Protein AF-A0A1I7ZXG6-F1 (afdb_monomer_lite)

Organism: NCBI:txid37863

Secondary structure (DSSP, 8-state):
--------------------PPP-PPPGGGS-PPPPP------------------SSS-HHHHHHHHHHTS-TT---PPPPSS-SEEEEE-S-HHHHHIIIIIS--GGG-SSTTHHHHHHHHHHHHHHSTTS-TTS-HHHHHHHHHHHHHHHHHHHHHHHHHTTT-HHHHHHHHHHHHHHHHHHHH-HHHHHHHTTTTHHHHHHHHHHHHHHHHHHHHHHHHHHHHHHHT-SSS-HHHHHHHHHHHHHHHHHHHHHHT--HHHHHHHHHHHHHHHHHHHHHHHHHSHHHHHT-SHHHHHHHHHHHHHHHHHHHHHT-HHHHHHHHHHHHHHHHHHHS--SGGGHHHHHHT-SSS-HHHHHHHHHT----TTSPP--HHHHHHHHHHHHTTHHHHHHHTT----SSPPSS--------SS--GGGT--S--THHHHHHHHHHHTT-TTEEEEES-HHHHHHHH-HHHHHHTTTSS---EE---

Radius of gyration: 27.48 Å; chains: 1; bounding box: 68×59×81 Å

Structure (mmCIF, N/CA/C/O backbone):
data_AF-A0A1I7ZXG6-F1
#
_entry.id   AF-A0A1I7ZXG6-F1
#
loop_
_atom_site.group_PDB
_atom_site.id
_atom_site.type_symbol
_atom_site.label_atom_id
_atom_site.label_alt_id
_atom_site.label_comp_id
_atom_site.label_asym_id
_atom_site.label_entity_id
_atom_site.label_seq_id
_atom_site.pdbx_PDB_ins_code
_atom_site.Cartn_x
_atom_site.Cartn_y
_atom_site.Cartn_z
_atom_site.occupancy
_atom_site.B_iso_or_equiv
_atom_site.auth_seq_id
_atom_site.auth_comp_id
_atom_site.auth_asym_id
_atom_site.auth_atom_id
_atom_site.pdbx_PDB_model_num
ATOM 1 N N . MET A 1 1 ? -41.740 -25.210 -25.753 1.00 30.47 1 MET A N 1
ATOM 2 C CA . MET A 1 1 ? -41.500 -26.377 -24.868 1.00 30.47 1 MET A CA 1
ATOM 3 C C . MET A 1 1 ? -40.007 -26.655 -24.948 1.00 30.47 1 MET A C 1
ATOM 5 O O . MET A 1 1 ? -39.554 -26.836 -26.060 1.00 30.47 1 MET A O 1
ATOM 9 N N . LEU A 1 2 ? -39.159 -26.568 -23.926 1.00 24.64 2 LEU A N 1
ATOM 10 C CA . LEU A 1 2 ? -39.277 -26.747 -22.477 1.00 24.64 2 LEU A CA 1
ATOM 11 C C . LEU A 1 2 ? -38.306 -25.787 -21.748 1.00 24.64 2 LEU A C 1
ATOM 13 O O . LEU A 1 2 ? -37.283 -25.400 -22.303 1.00 24.64 2 LEU A O 1
ATOM 17 N N . ARG A 1 3 ? -38.658 -25.417 -20.510 1.00 23.41 3 ARG A N 1
ATOM 18 C CA . ARG A 1 3 ? -37.831 -24.706 -19.514 1.00 23.41 3 ARG A CA 1
ATOM 19 C C . ARG A 1 3 ? -36.899 -25.680 -18.785 1.00 23.41 3 ARG A C 1
ATOM 21 O O . ARG A 1 3 ? -37.324 -26.806 -18.591 1.00 23.41 3 ARG A O 1
ATOM 28 N N . PHE A 1 4 ? -35.755 -25.186 -18.302 1.00 26.55 4 PHE A N 1
ATOM 29 C CA . PHE A 1 4 ? -35.090 -25.349 -16.981 1.00 26.55 4 PHE A CA 1
ATOM 30 C C . PHE A 1 4 ? -33.780 -24.528 -17.097 1.00 26.55 4 PHE A C 1
ATOM 32 O O . PHE A 1 4 ? -33.192 -24.517 -18.168 1.00 26.55 4 PHE A O 1
ATOM 39 N N . GLY A 1 5 ? -33.268 -23.728 -16.163 1.00 24.25 5 GLY A N 1
ATOM 40 C CA . GLY A 1 5 ? -33.344 -23.670 -14.703 1.00 24.25 5 GLY A CA 1
ATOM 41 C C . GLY A 1 5 ? -31.900 -23.395 -14.245 1.00 24.25 5 GLY A C 1
ATOM 42 O O . GLY A 1 5 ? -31.033 -24.221 -14.500 1.00 24.25 5 GLY A O 1
ATOM 43 N N . GLY A 1 6 ? -31.617 -22.202 -13.710 1.00 23.61 6 GLY A N 1
ATOM 44 C CA . GLY A 1 6 ? -30.248 -21.703 -13.510 1.00 23.61 6 GLY A CA 1
ATOM 45 C C . GLY A 1 6 ? -29.491 -22.276 -12.308 1.00 23.61 6 GLY A C 1
ATOM 46 O O . GLY A 1 6 ? -30.084 -22.934 -11.458 1.00 23.61 6 GLY A O 1
ATOM 47 N N . ARG A 1 7 ? -28.191 -21.948 -12.230 1.00 26.00 7 ARG A N 1
ATOM 48 C CA . ARG A 1 7 ? -27.401 -21.749 -10.998 1.00 26.00 7 ARG A CA 1
ATOM 49 C C . ARG A 1 7 ? -26.039 -21.107 -11.323 1.00 26.00 7 ARG A C 1
ATOM 51 O O . ARG A 1 7 ? -25.341 -21.555 -12.225 1.00 26.00 7 ARG A O 1
ATOM 58 N N . ASN A 1 8 ? -25.721 -20.044 -10.581 1.00 26.25 8 ASN A N 1
ATOM 59 C CA . ASN A 1 8 ? -24.425 -19.359 -10.493 1.00 26.25 8 ASN A CA 1
ATOM 60 C C . ASN A 1 8 ? -23.376 -20.270 -9.825 1.00 26.25 8 ASN A C 1
ATOM 62 O O . ASN A 1 8 ? -23.714 -20.858 -8.797 1.00 26.25 8 ASN A O 1
ATOM 66 N N . PRO A 1 9 ? -22.120 -20.332 -10.302 1.00 25.81 9 PRO A N 1
ATOM 67 C CA . PRO A 1 9 ? -21.032 -20.992 -9.593 1.00 25.81 9 PRO A CA 1
ATOM 68 C C . PRO A 1 9 ? -20.146 -19.956 -8.880 1.00 25.81 9 PRO A C 1
ATOM 70 O O . PRO A 1 9 ? -19.166 -19.474 -9.434 1.00 25.81 9 PRO A O 1
ATOM 73 N N . LEU A 1 10 ? -20.491 -19.612 -7.640 1.00 26.19 10 LEU A N 1
ATOM 74 C CA . LEU A 1 10 ? -19.564 -19.034 -6.664 1.00 26.19 10 LEU A CA 1
ATOM 75 C C . LEU A 1 10 ? -19.906 -19.656 -5.308 1.00 26.19 10 LEU A C 1
ATOM 77 O O . LEU A 1 10 ? -21.074 -19.637 -4.927 1.00 26.19 10 LEU A O 1
ATOM 81 N N . LEU A 1 11 ? -18.876 -20.148 -4.611 1.00 29.94 11 LEU A N 1
ATOM 82 C CA . LEU A 1 11 ? -18.880 -20.839 -3.310 1.00 29.94 11 LEU A CA 1
ATOM 83 C C . LEU A 1 11 ? -19.110 -22.354 -3.372 1.00 29.94 11 LEU A C 1
ATOM 85 O O . LEU A 1 11 ? -20.219 -22.829 -3.180 1.00 29.94 11 LEU A O 1
ATOM 89 N N . GLU A 1 12 ? -18.018 -23.097 -3.548 1.00 23.80 12 GLU A N 1
ATOM 90 C CA . GLU A 1 12 ? -17.769 -24.370 -2.857 1.00 23.80 12 GLU A CA 1
ATOM 91 C C . GLU A 1 12 ? -16.296 -24.753 -3.090 1.00 23.80 12 GLU A C 1
ATOM 93 O O . GLU A 1 12 ? -15.930 -25.266 -4.142 1.00 23.80 12 GLU A O 1
ATOM 98 N N . THR A 1 13 ? -15.419 -24.464 -2.126 1.00 26.66 13 THR A N 1
ATOM 99 C CA . THR A 1 13 ? -14.150 -25.196 -1.997 1.00 26.66 13 THR A CA 1
ATOM 100 C C . THR A 1 13 ? -14.202 -25.957 -0.689 1.00 26.66 13 THR A C 1
ATOM 102 O O . THR A 1 13 ? -14.016 -25.405 0.396 1.00 26.66 13 THR A O 1
ATOM 105 N N . THR A 1 14 ? -14.551 -27.227 -0.836 1.00 26.42 14 THR A N 1
ATOM 106 C CA . THR A 1 14 ? -14.449 -28.301 0.141 1.00 26.42 14 THR A CA 1
ATOM 107 C C . THR A 1 14 ? -13.031 -28.382 0.703 1.00 26.42 14 THR A C 1
ATOM 109 O O . THR A 1 14 ? -12.046 -28.330 -0.031 1.00 26.42 14 THR A O 1
ATOM 112 N N . PHE A 1 15 ? -12.947 -28.498 2.027 1.00 25.41 15 PHE A N 1
ATOM 113 C CA . PHE A 1 15 ? -11.745 -28.889 2.751 1.00 25.41 15 PHE A CA 1
ATOM 114 C C . PHE A 1 15 ? -11.415 -30.348 2.415 1.00 25.41 15 PHE A C 1
ATOM 116 O O . PHE A 1 15 ? -12.141 -31.236 2.855 1.00 25.41 15 PHE A O 1
ATOM 123 N N . ASP A 1 16 ? -10.309 -30.587 1.714 1.00 25.58 16 ASP A N 1
ATOM 124 C CA . ASP A 1 16 ? -9.646 -31.890 1.721 1.00 25.58 16 ASP A CA 1
ATOM 125 C C . ASP A 1 16 ? -8.469 -31.833 2.699 1.00 25.58 16 ASP A C 1
ATOM 127 O O . ASP A 1 16 ? -7.522 -31.055 2.560 1.00 25.58 16 ASP A O 1
ATOM 131 N N . ALA A 1 17 ? -8.591 -32.638 3.751 1.00 30.31 17 ALA A N 1
ATOM 132 C CA . ALA A 1 17 ? -7.587 -32.849 4.770 1.00 30.31 17 ALA A CA 1
ATOM 133 C C . ALA A 1 17 ? -6.625 -33.946 4.302 1.00 30.31 17 ALA A C 1
ATOM 135 O O . ALA A 1 17 ? -6.948 -35.120 4.424 1.00 30.31 17 ALA A O 1
ATOM 136 N N . ASP A 1 18 ? -5.442 -33.560 3.822 1.00 24.17 18 ASP A N 1
ATOM 137 C CA . ASP A 1 18 ? -4.286 -34.457 3.735 1.00 24.17 18 ASP A CA 1
ATOM 138 C C . ASP A 1 18 ? -2.968 -33.684 3.955 1.00 24.17 18 ASP A C 1
ATOM 140 O O . ASP A 1 18 ? -2.365 -33.085 3.070 1.00 24.17 18 ASP A O 1
ATOM 144 N N . GLY A 1 19 ? -2.530 -33.656 5.215 1.00 31.66 19 GLY A N 1
ATOM 145 C CA . GLY A 1 19 ? -1.351 -34.426 5.619 1.00 31.66 19 GLY A CA 1
ATOM 146 C C . GLY A 1 19 ? 0.065 -34.049 5.163 1.00 31.66 19 GLY A C 1
ATOM 147 O O . GLY A 1 19 ? 0.985 -34.733 5.605 1.00 31.66 19 GLY A O 1
ATOM 148 N N . THR A 1 20 ? 0.313 -33.002 4.372 1.00 24.36 20 THR A N 1
ATOM 149 C CA . THR A 1 20 ? 1.702 -32.592 4.051 1.00 24.36 20 THR A CA 1
ATOM 150 C C . THR A 1 20 ? 1.942 -31.099 4.239 1.00 24.36 20 THR A C 1
ATOM 152 O O . THR A 1 20 ? 1.436 -30.270 3.488 1.00 24.36 20 THR A O 1
ATOM 155 N N . ALA A 1 21 ? 2.737 -30.760 5.258 1.00 24.86 21 ALA A N 1
ATOM 156 C CA . ALA A 1 21 ? 3.155 -29.394 5.553 1.00 24.86 21 ALA A CA 1
ATOM 157 C C . ALA A 1 21 ? 3.990 -28.806 4.393 1.00 24.86 21 ALA A C 1
ATOM 159 O O . ALA A 1 21 ? 4.942 -29.460 3.953 1.00 24.86 21 ALA A O 1
ATOM 160 N N . PRO A 1 22 ? 3.698 -27.581 3.915 1.00 25.81 22 PRO A N 1
ATOM 161 C CA . PRO A 1 22 ? 4.564 -26.896 2.964 1.00 25.81 22 PRO A CA 1
ATOM 162 C C . PRO A 1 22 ? 5.887 -26.486 3.644 1.00 25.81 22 PRO A C 1
ATOM 164 O O . PRO A 1 22 ? 5.933 -26.321 4.870 1.00 25.81 22 PRO A O 1
ATOM 167 N N . PRO A 1 23 ? 6.986 -26.323 2.884 1.00 24.81 23 PRO A N 1
ATOM 168 C CA . PRO A 1 23 ? 8.257 -25.873 3.443 1.00 24.81 23 PRO A CA 1
ATOM 169 C C . PRO A 1 23 ? 8.090 -24.483 4.076 1.00 24.81 23 PRO A C 1
ATOM 171 O O . PRO A 1 23 ? 7.423 -23.615 3.517 1.00 24.81 23 PRO A O 1
ATOM 174 N N . ARG A 1 24 ? 8.687 -24.281 5.259 1.00 26.20 24 ARG A N 1
ATOM 175 C CA . ARG A 1 24 ? 8.636 -23.021 6.021 1.00 26.20 24 ARG A CA 1
ATOM 176 C C . ARG A 1 24 ? 9.088 -21.842 5.147 1.00 26.20 24 ARG A C 1
ATOM 178 O O . ARG A 1 24 ? 10.278 -21.711 4.871 1.00 26.20 24 ARG A O 1
ATOM 185 N N . SER A 1 25 ? 8.151 -20.980 4.754 1.00 32.31 25 SER A N 1
ATOM 186 C CA . SER A 1 25 ? 8.452 -19.649 4.223 1.00 32.31 25 SER A CA 1
ATOM 187 C C . SER A 1 25 ? 9.116 -18.822 5.324 1.00 32.31 25 SER A C 1
ATOM 189 O O . SER A 1 25 ? 8.639 -18.833 6.462 1.00 32.31 25 SER A O 1
ATOM 191 N N . ARG A 1 26 ? 10.206 -18.113 5.009 1.00 33.78 26 ARG A N 1
ATOM 192 C CA . ARG A 1 26 ? 10.812 -17.137 5.928 1.00 33.78 26 ARG A CA 1
ATOM 193 C C . ARG A 1 26 ? 9.730 -16.150 6.363 1.00 33.78 26 ARG A C 1
ATOM 195 O O . ARG A 1 26 ? 9.088 -15.539 5.512 1.00 33.78 26 ARG A O 1
ATOM 202 N N . SER A 1 27 ? 9.489 -16.040 7.665 1.00 39.22 27 SER A N 1
ATOM 203 C CA . SER A 1 27 ? 8.520 -15.078 8.179 1.00 39.22 27 SER A CA 1
ATOM 204 C C . SER A 1 27 ? 9.097 -13.670 8.038 1.00 39.22 27 SER A C 1
ATOM 206 O O . SER A 1 27 ? 10.294 -13.476 8.246 1.00 39.22 27 SER A O 1
ATOM 208 N N . LEU A 1 28 ? 8.263 -12.660 7.763 1.00 42.75 28 LEU A N 1
ATOM 209 C CA . LEU A 1 28 ? 8.671 -11.246 7.859 1.00 42.75 28 LEU A CA 1
ATOM 210 C C . LEU A 1 28 ? 9.261 -10.911 9.247 1.00 42.75 28 LEU A C 1
ATOM 212 O O . LEU A 1 28 ? 10.021 -9.957 9.381 1.00 42.75 28 LEU A O 1
ATOM 216 N N . THR A 1 29 ? 8.952 -11.717 10.270 1.00 42.19 29 THR A N 1
ATOM 217 C CA . THR A 1 29 ? 9.512 -11.608 11.625 1.00 42.19 29 THR A CA 1
ATOM 218 C C . THR A 1 29 ? 10.942 -12.150 11.771 1.00 42.19 29 THR A C 1
ATOM 220 O O . THR A 1 29 ? 11.606 -11.813 12.750 1.00 42.19 29 THR A O 1
ATOM 223 N N . ASP A 1 30 ? 11.448 -12.947 10.820 1.00 38.00 30 ASP A N 1
ATOM 224 C CA . ASP A 1 30 ? 12.811 -13.512 10.849 1.00 38.00 30 ASP A CA 1
ATOM 225 C C . ASP A 1 30 ? 13.877 -12.537 10.314 1.00 38.00 30 ASP A C 1
ATOM 227 O O . ASP A 1 30 ? 15.081 -12.744 10.507 1.00 38.00 30 ASP A O 1
ATOM 231 N N . LEU A 1 31 ? 13.456 -11.445 9.669 1.00 37.81 31 LEU A N 1
ATOM 232 C CA . LEU A 1 31 ? 14.341 -10.373 9.226 1.00 37.81 31 LEU A CA 1
ATOM 233 C C . LEU A 1 31 ? 14.701 -9.499 10.435 1.00 37.81 31 LEU A C 1
ATOM 235 O O . LEU A 1 31 ? 14.002 -8.553 10.781 1.00 37.81 31 LEU A O 1
ATOM 239 N N . ARG A 1 32 ? 15.802 -9.830 11.123 1.00 30.41 32 ARG A N 1
ATOM 240 C CA . ARG A 1 32 ? 16.336 -8.998 12.214 1.00 30.41 32 ARG A CA 1
ATOM 241 C C . ARG A 1 32 ? 16.698 -7.613 11.674 1.00 30.41 32 ARG A C 1
ATOM 243 O O . ARG A 1 32 ? 17.695 -7.447 10.975 1.00 30.41 32 ARG A O 1
ATOM 250 N N . PHE A 1 33 ? 15.890 -6.619 12.019 1.00 36.66 33 PHE A N 1
ATOM 251 C CA . PHE A 1 33 ? 16.111 -5.229 11.644 1.00 36.66 33 PHE A CA 1
ATOM 252 C C . PHE A 1 33 ? 17.221 -4.614 12.510 1.00 36.66 33 PHE A C 1
ATOM 254 O O . PHE A 1 33 ? 17.091 -4.536 13.729 1.00 36.66 33 PHE A O 1
ATOM 261 N N . ALA A 1 34 ? 18.312 -4.166 11.883 1.00 27.23 34 ALA A N 1
ATOM 262 C CA . ALA A 1 34 ? 19.274 -3.272 12.527 1.00 27.23 34 ALA A CA 1
ATOM 263 C C . ALA A 1 34 ? 18.648 -1.878 12.737 1.00 27.23 34 ALA A C 1
ATOM 265 O O . ALA A 1 34 ? 17.820 -1.439 11.927 1.00 27.23 34 ALA A O 1
ATOM 266 N N . GLU A 1 35 ? 19.036 -1.220 13.835 1.00 24.42 35 GLU A N 1
ATOM 267 C CA . GLU A 1 35 ? 18.432 0.018 14.342 1.00 24.42 35 GLU A CA 1
ATOM 268 C C . GLU A 1 35 ? 18.377 1.170 13.316 1.00 24.42 35 GLU A C 1
ATOM 270 O O . GLU A 1 35 ? 19.274 1.308 12.479 1.00 24.42 35 GLU A O 1
ATOM 275 N N . PRO A 1 36 ? 17.331 2.017 13.367 1.00 28.69 36 PRO A N 1
ATOM 276 C CA . PRO A 1 36 ? 17.129 3.089 12.401 1.00 28.69 36 PRO A CA 1
ATOM 277 C C . PRO A 1 36 ? 18.054 4.292 12.639 1.00 28.69 36 PRO A C 1
ATOM 279 O O . PRO A 1 36 ? 18.091 4.877 13.721 1.00 28.69 36 PRO A O 1
ATOM 282 N N . GLY A 1 37 ? 18.719 4.740 11.572 1.00 24.83 37 GLY A N 1
ATOM 283 C CA . GLY A 1 37 ? 19.189 6.119 11.462 1.00 24.83 37 GLY A CA 1
ATOM 284 C C . GLY A 1 37 ? 17.993 7.073 11.359 1.00 24.83 37 GLY A C 1
ATOM 285 O O . GLY A 1 37 ? 17.058 6.831 10.600 1.00 24.83 37 GLY A O 1
ATOM 286 N N . SER A 1 38 ? 18.017 8.141 12.155 1.00 22.73 38 SER A N 1
ATOM 287 C CA . SER A 1 38 ? 16.965 9.157 12.287 1.00 22.73 38 SER A CA 1
ATOM 288 C C . SER A 1 38 ? 16.515 9.757 10.942 1.00 22.73 38 SER A C 1
ATOM 290 O O . SER A 1 38 ? 17.162 10.669 10.428 1.00 22.73 38 SER A O 1
ATOM 292 N N . PHE A 1 39 ? 15.353 9.340 10.432 1.00 25.48 39 PHE A N 1
ATOM 293 C CA . PHE A 1 39 ? 14.593 10.086 9.425 1.00 25.48 39 PHE A CA 1
ATOM 294 C C . PHE A 1 39 ? 13.442 10.830 10.106 1.00 25.48 39 PHE A C 1
ATOM 296 O O . PHE A 1 39 ? 12.489 10.230 10.597 1.00 25.48 39 PHE A O 1
ATOM 303 N N . ARG A 1 40 ? 13.552 12.161 10.160 1.00 22.94 40 ARG A N 1
ATOM 304 C CA . ARG A 1 40 ? 12.557 13.066 10.743 1.00 22.94 40 ARG A CA 1
ATOM 305 C C . ARG A 1 40 ? 11.855 13.805 9.599 1.00 22.94 40 ARG A C 1
ATOM 307 O O . ARG A 1 40 ? 12.268 14.894 9.221 1.00 22.94 40 ARG A O 1
ATOM 314 N N . GLY A 1 41 ? 10.838 13.179 9.011 1.00 24.17 41 GLY A N 1
ATOM 315 C CA . GLY A 1 41 ? 9.931 13.817 8.053 1.00 24.17 41 GLY A CA 1
ATOM 316 C C . GLY A 1 41 ? 8.685 14.309 8.782 1.00 24.17 41 GLY A C 1
ATOM 317 O O . GLY A 1 41 ? 7.927 13.502 9.305 1.00 24.17 41 GLY A O 1
ATOM 318 N N . SER A 1 42 ? 8.503 15.624 8.875 1.00 22.36 42 SER A N 1
ATOM 319 C CA . SER A 1 42 ? 7.318 16.251 9.469 1.00 22.36 42 SER A CA 1
ATOM 320 C C . SER A 1 42 ? 6.234 16.386 8.402 1.00 22.36 42 SER A C 1
ATOM 322 O O . SER A 1 42 ? 6.454 17.096 7.424 1.00 22.36 42 SER A O 1
ATOM 324 N N . MET A 1 43 ? 5.065 15.772 8.591 1.00 27.08 43 MET A N 1
ATOM 325 C CA . MET A 1 43 ? 3.866 16.126 7.825 1.00 27.08 43 MET A CA 1
ATOM 326 C C . MET A 1 43 ? 3.088 17.193 8.596 1.00 27.08 43 MET A C 1
ATOM 328 O O . MET A 1 43 ? 2.454 16.916 9.608 1.00 27.08 43 MET A O 1
ATOM 332 N N . THR A 1 44 ? 3.165 18.439 8.137 1.00 25.39 44 THR A N 1
ATOM 333 C CA . THR A 1 44 ? 2.233 19.496 8.542 1.00 25.39 44 THR A CA 1
ATOM 334 C C . THR A 1 44 ? 1.045 19.499 7.590 1.00 25.39 44 THR A C 1
ATOM 336 O O . THR A 1 44 ? 1.227 19.664 6.385 1.00 25.39 44 THR A O 1
ATOM 339 N N . SER A 1 45 ? -0.161 19.352 8.138 1.00 25.31 45 SER A N 1
ATOM 340 C CA . SER A 1 45 ? -1.422 19.501 7.409 1.00 25.31 45 SER A CA 1
ATOM 341 C C . SER A 1 45 ? -1.547 20.932 6.867 1.00 25.31 45 SER A C 1
ATOM 343 O O . SER A 1 45 ? -1.475 21.890 7.643 1.00 25.31 45 SER A O 1
ATOM 345 N N . LEU A 1 46 ? -1.774 21.085 5.564 1.00 24.66 46 LEU A N 1
ATOM 346 C CA . LEU A 1 46 ? -2.221 22.339 4.961 1.00 24.66 46 LEU A CA 1
ATOM 347 C C . LEU A 1 46 ? -3.586 22.105 4.316 1.00 24.66 46 LEU A C 1
ATOM 349 O O . LEU A 1 46 ? -3.698 21.528 3.238 1.00 24.66 46 LEU A O 1
ATOM 353 N N . ALA A 1 47 ? -4.625 22.561 5.013 1.00 25.62 47 ALA A N 1
ATOM 354 C CA . ALA A 1 47 ? -5.949 22.769 4.452 1.00 25.62 47 ALA A CA 1
ATOM 355 C C . ALA A 1 47 ? -5.924 24.019 3.554 1.00 25.62 47 ALA A C 1
ATOM 357 O O . ALA A 1 47 ? -5.507 25.092 3.991 1.00 25.62 47 ALA A O 1
ATOM 358 N N . GLY A 1 48 ? -6.381 23.882 2.309 1.00 23.41 48 GLY A N 1
ATOM 359 C CA . GLY A 1 48 ? -6.499 24.976 1.347 1.00 23.41 48 GLY A CA 1
ATOM 360 C C . GLY A 1 48 ? -7.288 24.543 0.112 1.00 23.41 48 GLY A C 1
ATOM 361 O O . GLY A 1 48 ? -6.838 23.698 -0.651 1.00 23.41 48 GLY A O 1
ATOM 362 N N . ASP A 1 49 ? -8.480 25.114 -0.014 1.00 27.50 49 ASP A N 1
ATOM 363 C CA . ASP A 1 49 ? -9.530 24.904 -1.015 1.00 27.50 49 ASP A CA 1
ATOM 364 C C . ASP A 1 49 ? -9.111 25.236 -2.468 1.00 27.50 49 ASP A C 1
ATOM 366 O O . ASP A 1 49 ? -8.249 26.086 -2.700 1.00 27.50 49 ASP A O 1
ATOM 370 N N . GLY A 1 50 ? -9.767 24.604 -3.451 1.00 23.84 50 GLY A N 1
ATOM 371 C CA . GLY A 1 50 ? -9.614 24.915 -4.878 1.00 23.84 50 GLY A CA 1
ATOM 372 C C . GLY A 1 50 ? -9.869 23.733 -5.819 1.00 23.84 50 GLY A C 1
ATOM 373 O O . GLY A 1 50 ? -8.939 23.053 -6.244 1.00 23.84 50 GLY A O 1
ATOM 374 N N . GLY A 1 51 ? -11.132 23.502 -6.188 1.00 34.69 51 GLY A N 1
ATOM 375 C CA . GLY A 1 51 ? -11.529 22.447 -7.126 1.00 34.69 51 GLY A CA 1
ATOM 376 C C . GLY A 1 51 ? -10.891 22.572 -8.516 1.00 34.69 51 GLY A C 1
ATOM 377 O O . GLY A 1 51 ? -11.035 23.599 -9.178 1.00 34.69 51 GLY A O 1
ATOM 378 N N . ARG A 1 52 ? -10.242 21.496 -8.984 1.00 28.86 52 ARG A N 1
ATOM 379 C CA . ARG A 1 52 ? -9.850 21.268 -10.386 1.00 28.86 52 ARG A CA 1
ATOM 380 C C . ARG A 1 52 ? -9.848 19.770 -10.700 1.00 28.86 52 ARG A C 1
ATOM 382 O O . ARG A 1 52 ? -9.383 18.964 -9.901 1.00 28.86 52 ARG A O 1
ATOM 389 N N . ALA A 1 53 ? -10.407 19.423 -11.856 1.00 31.17 53 ALA A N 1
ATOM 390 C CA . ALA A 1 53 ? -10.492 18.060 -12.366 1.00 31.17 53 ALA A CA 1
ATOM 391 C C . ALA A 1 53 ? -9.087 17.481 -12.617 1.00 31.17 53 ALA A C 1
ATOM 393 O O . ALA A 1 53 ? -8.265 18.130 -13.262 1.00 31.17 53 ALA A O 1
ATOM 394 N N . ARG A 1 54 ? -8.833 16.281 -12.082 1.00 36.22 54 ARG A N 1
ATOM 395 C CA . ARG A 1 54 ? -7.556 15.553 -12.146 1.00 36.22 54 ARG A CA 1
ATOM 396 C C . ARG A 1 54 ? -7.525 14.615 -13.364 1.00 36.22 54 ARG A C 1
ATOM 398 O O . ARG A 1 54 ? -8.463 13.842 -13.556 1.00 36.22 54 ARG A O 1
ATOM 405 N N . GLY A 1 55 ? -6.464 14.692 -14.172 1.00 35.09 55 GLY A N 1
ATOM 406 C CA . GLY A 1 55 ? -6.127 13.730 -15.235 1.00 35.09 55 GLY A CA 1
ATOM 407 C C . GLY A 1 55 ? -5.347 12.515 -14.698 1.00 35.09 55 GLY A C 1
ATOM 408 O O . GLY A 1 55 ? -5.045 12.478 -13.506 1.00 35.09 55 GLY A O 1
ATOM 409 N N . PRO A 1 56 ? -5.048 11.488 -15.523 1.00 35.97 56 PRO A N 1
ATOM 410 C CA . PRO A 1 56 ? -4.779 10.127 -15.063 1.00 35.97 56 PRO A CA 1
ATOM 411 C C . PRO A 1 56 ? -3.310 9.914 -14.645 1.00 35.97 56 PRO A C 1
ATOM 413 O O . PRO A 1 56 ? -2.570 9.118 -15.231 1.00 35.97 56 PRO A O 1
ATOM 416 N N . SER A 1 57 ? -2.886 10.593 -13.580 1.00 45.00 57 SER A N 1
ATOM 417 C CA . SER A 1 57 ? -2.132 9.924 -12.514 1.00 45.00 57 SER A CA 1
ATOM 418 C C . SER A 1 57 ? -3.096 8.981 -11.780 1.00 45.00 57 SER A C 1
ATOM 420 O O . SER A 1 57 ? -4.286 8.955 -12.093 1.00 45.00 57 SER A O 1
ATOM 422 N N . PHE A 1 58 ? -2.644 8.153 -10.845 1.00 52.28 58 PHE A N 1
ATOM 423 C CA . PHE A 1 58 ? -3.578 7.452 -9.966 1.00 52.28 58 PHE A CA 1
ATOM 424 C C . PHE A 1 58 ? -4.361 8.504 -9.168 1.00 52.28 58 PHE A C 1
ATOM 426 O O . PHE A 1 58 ? -3.928 8.983 -8.121 1.00 52.28 58 PHE A O 1
ATOM 433 N N . THR A 1 59 ? -5.478 8.963 -9.725 1.00 56.59 59 THR A N 1
ATOM 434 C CA . THR A 1 59 ? -6.290 9.988 -9.099 1.00 56.59 59 THR A CA 1
ATOM 435 C C . THR A 1 59 ? -6.913 9.357 -7.867 1.00 56.59 59 THR A C 1
ATOM 437 O O . THR A 1 59 ? -7.250 8.168 -7.857 1.00 56.59 59 THR A O 1
ATOM 440 N N . ALA A 1 60 ? -7.133 10.158 -6.826 1.00 54.84 60 ALA A N 1
ATOM 441 C CA . ALA A 1 60 ? -8.005 9.751 -5.726 1.00 54.84 60 ALA A CA 1
ATOM 442 C C . ALA A 1 60 ? -9.343 9.179 -6.250 1.00 54.84 60 ALA A C 1
ATOM 444 O O . ALA A 1 60 ? -9.931 8.308 -5.616 1.00 54.84 60 ALA A O 1
ATOM 445 N N . ASP A 1 61 ? -9.785 9.601 -7.440 1.00 54.62 61 ASP A N 1
ATOM 446 C CA . ASP A 1 61 ? -10.971 9.084 -8.119 1.00 54.62 61 ASP A CA 1
ATOM 447 C C . ASP A 1 61 ? -10.794 7.665 -8.672 1.00 54.62 61 ASP A C 1
ATOM 449 O O . ASP A 1 61 ? -11.717 6.863 -8.536 1.00 54.62 61 ASP A O 1
ATOM 453 N N . MET A 1 62 ? -9.637 7.334 -9.257 1.00 63.16 62 MET A N 1
ATOM 454 C CA . MET A 1 62 ? -9.317 5.998 -9.772 1.00 63.16 62 MET A CA 1
ATOM 455 C C . MET A 1 62 ? -9.085 5.007 -8.630 1.00 63.16 62 MET A C 1
ATOM 457 O O . MET A 1 62 ? -9.701 3.943 -8.636 1.00 63.16 62 MET A O 1
ATOM 461 N N . LEU A 1 63 ? -8.316 5.381 -7.600 1.00 66.62 63 LEU A N 1
ATOM 462 C CA . LEU A 1 63 ? -8.235 4.585 -6.371 1.00 66.62 63 LEU A CA 1
ATOM 463 C C . LEU A 1 63 ? -9.605 4.457 -5.722 1.00 66.62 63 LEU A C 1
ATOM 465 O O . LEU A 1 63 ? -10.036 3.359 -5.404 1.00 66.62 63 LEU A O 1
ATOM 469 N N . GLY A 1 64 ? -10.338 5.561 -5.596 1.00 63.06 64 GLY A N 1
ATOM 470 C CA . GLY A 1 64 ? -11.705 5.548 -5.097 1.00 63.06 64 GLY A CA 1
ATOM 471 C C . GLY A 1 64 ? -12.603 4.622 -5.917 1.00 63.06 64 GLY A C 1
ATOM 472 O O . GLY A 1 64 ? -13.457 3.950 -5.351 1.00 63.06 64 GLY A O 1
ATOM 473 N N . SER A 1 65 ? -12.414 4.546 -7.235 1.00 65.50 65 SER A N 1
ATOM 474 C CA . SER A 1 65 ? -13.149 3.632 -8.108 1.00 65.50 65 SER A CA 1
ATOM 475 C C . SER A 1 65 ? -12.758 2.180 -7.866 1.00 65.50 65 SER A C 1
ATOM 477 O O . SER A 1 65 ? -13.654 1.350 -7.811 1.00 65.50 65 SER A O 1
ATOM 479 N N . MET A 1 66 ? -11.470 1.879 -7.676 1.00 66.50 66 MET A N 1
ATOM 480 C CA . MET A 1 66 ? -10.993 0.533 -7.331 1.00 66.50 66 MET A CA 1
ATOM 481 C C . MET A 1 66 ? -11.508 0.081 -5.960 1.00 66.50 66 MET A C 1
ATOM 483 O O . MET A 1 66 ? -11.983 -1.042 -5.810 1.00 66.50 66 MET A O 1
ATOM 487 N N . LEU A 1 67 ? -11.490 0.986 -4.975 1.00 66.06 67 LEU A N 1
ATOM 488 C CA . LEU A 1 67 ? -12.076 0.763 -3.653 1.00 66.06 67 LEU A CA 1
ATOM 489 C C . LEU A 1 67 ? -13.580 0.476 -3.752 1.00 66.06 67 LEU A C 1
ATOM 491 O O . LEU A 1 67 ? -14.093 -0.348 -3.007 1.00 66.06 67 LEU A O 1
ATOM 495 N N . ARG A 1 68 ? -14.281 1.106 -4.703 1.00 58.41 68 ARG A N 1
ATOM 496 C CA . ARG A 1 68 ? -15.717 0.891 -4.944 1.00 58.41 68 ARG A CA 1
ATOM 497 C C . ARG A 1 68 ? -16.027 -0.333 -5.813 1.00 58.41 68 ARG A C 1
ATOM 499 O O . ARG A 1 68 ? -17.096 -0.906 -5.654 1.00 58.41 68 ARG A O 1
ATOM 506 N N . SER A 1 69 ? -15.151 -0.737 -6.736 1.00 48.44 69 SER A N 1
ATOM 507 C CA . SER A 1 69 ? -15.424 -1.819 -7.701 1.00 48.44 69 SER A CA 1
ATOM 508 C C . SER A 1 69 ? -15.370 -3.222 -7.096 1.00 4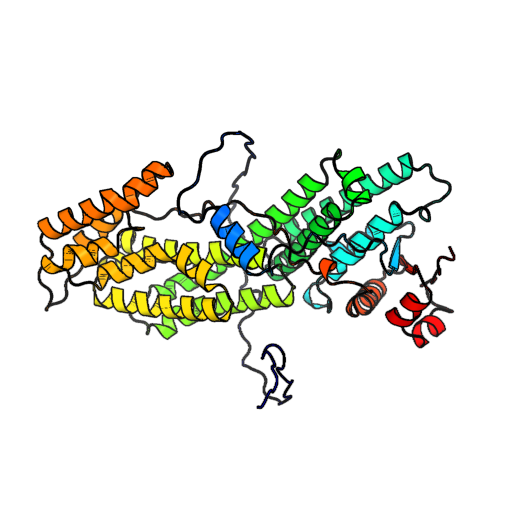8.44 69 SER A C 1
ATOM 510 O O . SER A 1 69 ? -15.865 -4.161 -7.712 1.00 48.44 69 SER A O 1
ATOM 512 N N . GLY A 1 70 ? -14.820 -3.369 -5.887 1.00 41.84 70 GLY A N 1
ATOM 513 C CA . GLY A 1 70 ? -14.954 -4.586 -5.079 1.00 41.84 70 GLY A CA 1
ATOM 514 C C . GLY A 1 70 ? -16.300 -4.706 -4.347 1.00 41.84 70 GLY A C 1
ATOM 515 O O . GLY A 1 70 ? -16.606 -5.772 -3.815 1.00 41.84 70 GLY A O 1
ATOM 516 N N . ALA A 1 71 ? -17.113 -3.643 -4.327 1.00 36.84 71 ALA A N 1
ATOM 517 C CA . ALA A 1 71 ? -18.401 -3.605 -3.648 1.00 36.84 71 ALA A CA 1
ATOM 518 C C . ALA A 1 71 ? -19.560 -3.725 -4.659 1.00 36.84 71 ALA A C 1
ATOM 520 O O . ALA A 1 71 ? -19.581 -3.019 -5.673 1.00 36.84 71 ALA A O 1
ATOM 521 N N . PRO A 1 72 ? -20.573 -4.580 -4.417 1.00 32.59 72 PRO A N 1
ATOM 522 C CA . PRO A 1 72 ? -21.790 -4.538 -5.212 1.00 32.59 72 PRO A CA 1
ATOM 523 C C . PRO A 1 72 ? -22.440 -3.154 -5.066 1.00 32.59 72 PRO A C 1
ATOM 525 O O . PRO A 1 72 ? -22.595 -2.645 -3.959 1.00 32.59 72 PRO A O 1
ATOM 528 N N . SER A 1 73 ? -22.781 -2.554 -6.212 1.00 33.41 73 SER A N 1
ATOM 529 C CA . SER A 1 73 ? -23.466 -1.267 -6.407 1.00 33.41 73 SER A CA 1
ATOM 530 C C . SER A 1 73 ? -24.174 -0.717 -5.165 1.00 33.41 73 SER A C 1
ATOM 532 O O . SER A 1 73 ? -25.175 -1.287 -4.740 1.00 33.41 73 SER A O 1
ATOM 534 N N . ALA A 1 74 ? -23.685 0.416 -4.645 1.00 35.62 74 ALA A N 1
ATOM 535 C CA . ALA A 1 74 ? -24.364 1.291 -3.686 1.00 35.62 74 ALA A CA 1
ATOM 536 C C . ALA A 1 74 ? -25.260 0.548 -2.678 1.00 35.62 74 ALA A C 1
ATOM 538 O O . ALA A 1 74 ? -26.473 0.769 -2.618 1.00 35.62 74 ALA A O 1
ATOM 539 N N . VAL A 1 75 ? -24.664 -0.324 -1.862 1.00 37.03 75 VAL A N 1
ATOM 540 C CA . VAL A 1 75 ? -25.317 -0.736 -0.622 1.00 37.03 75 VAL A CA 1
ATOM 541 C C . VAL A 1 75 ? -25.421 0.532 0.220 1.00 37.03 75 VAL A C 1
ATOM 543 O O . VAL A 1 75 ? -24.425 1.056 0.713 1.00 37.03 75 VAL A O 1
ATOM 546 N N . SER A 1 76 ? -26.632 1.091 0.295 1.00 37.94 76 SER A N 1
ATOM 547 C CA . SER A 1 76 ? -27.010 2.084 1.301 1.00 37.94 76 SER A CA 1
ATOM 548 C C . SER A 1 76 ? -26.346 1.677 2.610 1.00 37.94 76 SER A C 1
ATOM 550 O O . SER A 1 76 ? -26.595 0.548 3.031 1.00 37.94 76 SER A O 1
ATOM 552 N N . ARG A 1 77 ? -25.470 2.535 3.177 1.00 47.75 77 ARG A N 1
ATOM 553 C CA . ARG A 1 77 ? -24.786 2.303 4.463 1.00 47.75 77 ARG A CA 1
ATOM 554 C C . ARG A 1 77 ? -25.784 1.637 5.392 1.00 47.75 77 ARG A C 1
ATOM 556 O O . ARG A 1 77 ? -26.696 2.309 5.878 1.00 47.75 77 ARG A O 1
ATOM 563 N N . SER A 1 78 ? -25.675 0.323 5.571 1.00 47.47 78 SER A N 1
ATOM 564 C CA . SER A 1 78 ? -26.596 -0.358 6.459 1.00 47.47 78 SER A CA 1
ATOM 565 C C . SER A 1 78 ? -26.284 0.211 7.833 1.00 47.47 78 SER A C 1
ATOM 567 O O . SER A 1 78 ? -25.118 0.136 8.233 1.00 47.47 78 SER A O 1
ATOM 569 N N . PRO A 1 79 ? -27.250 0.848 8.517 1.00 58.19 79 PRO A N 1
ATOM 570 C CA . PRO A 1 79 ? -26.980 1.409 9.827 1.00 58.19 79 PRO A CA 1
ATOM 571 C C . PRO A 1 79 ? -26.371 0.306 10.691 1.00 58.19 79 PRO A C 1
ATOM 573 O O . PRO A 1 79 ? -26.846 -0.838 10.657 1.00 58.19 79 PRO A O 1
ATOM 576 N N . LEU A 1 80 ? -25.287 0.640 11.402 1.00 65.38 80 LEU A N 1
ATOM 577 C CA . LEU A 1 80 ? -24.676 -0.283 12.356 1.00 65.38 80 LEU A CA 1
ATOM 578 C C . LEU A 1 80 ? -25.773 -0.844 13.275 1.00 65.38 80 LEU A C 1
ATOM 580 O O . LEU A 1 80 ? -26.769 -0.149 13.518 1.00 65.38 80 LEU A O 1
ATOM 584 N N . PRO A 1 81 ? -25.635 -2.090 13.767 1.00 58.94 81 PRO A N 1
ATOM 585 C CA . PRO A 1 81 ? -26.665 -2.715 14.585 1.00 58.94 81 PRO A CA 1
ATOM 586 C C . PRO A 1 81 ? -27.109 -1.768 15.705 1.00 58.94 81 PRO A C 1
ATOM 588 O O . PRO A 1 81 ? -26.299 -1.349 16.528 1.00 58.94 81 PRO A O 1
ATOM 591 N N . ALA A 1 82 ? -28.401 -1.421 15.735 1.00 55.41 82 ALA A N 1
ATOM 592 C CA . ALA A 1 82 ? -28.943 -0.474 16.714 1.00 55.41 82 ALA A CA 1
ATOM 593 C C . ALA A 1 82 ? -28.745 -0.954 18.166 1.00 55.41 82 ALA A C 1
ATOM 595 O O . ALA A 1 82 ? -28.729 -0.150 19.098 1.00 55.41 82 ALA A O 1
ATOM 596 N N . MET A 1 83 ? -28.572 -2.267 18.353 1.00 59.25 83 MET A N 1
ATOM 597 C CA . MET A 1 83 ? -28.241 -2.902 19.620 1.00 59.25 83 MET A CA 1
ATOM 598 C C . MET A 1 83 ? -27.117 -3.916 19.416 1.00 59.25 83 MET A C 1
ATOM 600 O O . MET A 1 83 ? -27.217 -4.807 18.575 1.00 59.25 83 MET A O 1
ATOM 604 N N . LEU A 1 84 ? -26.060 -3.779 20.216 1.00 70.00 84 LEU A N 1
ATOM 605 C CA . LEU A 1 84 ? -25.010 -4.784 20.337 1.00 70.00 84 LEU A CA 1
ATOM 606 C C . LEU A 1 84 ? -25.540 -6.010 21.096 1.00 70.00 84 LEU A C 1
ATOM 608 O O . LEU A 1 84 ? -26.270 -5.840 22.071 1.00 70.00 84 LEU A O 1
ATOM 612 N N . PRO A 1 85 ? -25.136 -7.237 20.735 1.00 67.44 85 PRO A N 1
ATOM 613 C CA . PRO A 1 85 ? -25.586 -8.449 21.425 1.00 67.44 85 PRO A CA 1
ATOM 614 C C . PRO A 1 85 ? -25.107 -8.515 22.887 1.00 67.44 85 PRO A C 1
ATOM 616 O O . PRO A 1 85 ? -25.764 -9.140 23.725 1.00 67.44 85 PRO A O 1
ATOM 619 N N . ALA A 1 86 ? -23.991 -7.846 23.199 1.00 75.12 86 ALA A N 1
ATOM 620 C CA . ALA A 1 86 ? -23.403 -7.757 24.530 1.00 75.12 86 ALA A CA 1
ATOM 621 C C . ALA A 1 86 ? -22.685 -6.413 24.748 1.00 75.12 86 ALA A C 1
ATOM 623 O O . ALA A 1 86 ? -22.253 -5.757 23.798 1.00 75.12 86 ALA A O 1
ATOM 624 N N . LEU A 1 87 ? -22.536 -6.028 26.014 1.00 83.06 87 LEU A N 1
ATOM 625 C CA . LEU A 1 87 ? -21.762 -4.876 26.473 1.00 83.06 87 LEU A CA 1
ATOM 626 C C . LEU A 1 87 ? -20.725 -5.310 27.514 1.00 83.06 87 LEU A C 1
ATOM 628 O O . LEU A 1 87 ? -20.909 -6.314 28.207 1.00 83.06 87 LEU A O 1
ATOM 632 N N . ILE A 1 88 ? -19.652 -4.525 27.636 1.00 84.81 88 ILE A N 1
ATOM 633 C CA . ILE A 1 88 ? -18.591 -4.740 28.624 1.00 84.81 88 ILE A CA 1
ATOM 634 C C . ILE A 1 88 ? -18.686 -3.654 29.694 1.00 84.81 88 ILE A C 1
ATOM 636 O O . ILE A 1 88 ? -18.412 -2.482 29.440 1.00 84.81 88 ILE A O 1
ATOM 640 N N . GLU A 1 89 ? -19.044 -4.059 30.906 1.00 85.94 89 GLU A N 1
ATOM 641 C CA . GLU A 1 89 ? -18.926 -3.237 32.102 1.00 85.94 89 GLU A CA 1
ATOM 642 C C . GLU A 1 89 ? -17.520 -3.390 32.686 1.00 85.94 89 GLU A C 1
ATOM 644 O O . GLU A 1 89 ? -17.078 -4.501 32.977 1.00 85.94 89 GLU A O 1
ATOM 649 N N . LEU A 1 90 ? -16.816 -2.267 32.839 1.00 84.44 90 LEU A N 1
ATOM 650 C CA . LEU A 1 90 ? -15.511 -2.218 33.492 1.00 84.44 90 LEU A CA 1
ATOM 651 C C . LEU A 1 90 ? -15.706 -1.940 34.986 1.00 84.44 90 LEU A C 1
ATOM 653 O O . LEU A 1 90 ? -16.421 -1.004 35.346 1.00 84.44 90 LEU A O 1
ATOM 657 N N . ASN A 1 91 ? -15.030 -2.710 35.835 1.00 75.56 91 ASN A N 1
ATOM 658 C CA . ASN A 1 91 ? -14.882 -2.396 37.257 1.00 75.56 91 ASN A CA 1
ATOM 659 C C . ASN A 1 91 ? -13.930 -1.189 37.442 1.00 75.56 91 ASN A C 1
ATOM 661 O O . ASN A 1 91 ? -13.392 -0.663 36.468 1.00 75.56 91 ASN A O 1
ATOM 665 N N . ASP A 1 92 ? -13.650 -0.788 38.687 1.00 68.31 92 ASP A N 1
ATOM 666 C CA . ASP A 1 92 ? -12.847 0.403 39.047 1.00 68.31 92 ASP A CA 1
ATOM 667 C C . ASP A 1 92 ? -11.363 0.401 38.580 1.00 68.31 92 ASP A C 1
ATOM 669 O O . ASP A 1 92 ? -10.574 1.232 39.023 1.00 68.31 92 ASP A O 1
ATOM 673 N N . ASN A 1 93 ? -10.943 -0.516 37.697 1.00 74.38 93 ASN A N 1
ATOM 674 C CA . ASN A 1 93 ? -9.572 -0.628 37.188 1.00 74.38 93 ASN A CA 1
ATOM 675 C C . ASN A 1 93 ? -9.515 -0.618 35.647 1.00 74.38 93 ASN A C 1
ATOM 677 O O . ASN A 1 93 ? -9.275 -1.640 34.999 1.00 74.38 93 ASN A O 1
ATOM 681 N N . GLU A 1 94 ? -9.740 0.559 35.061 1.00 84.31 94 GLU A N 1
ATOM 682 C CA . GLU A 1 94 ? -9.674 0.795 33.608 1.00 84.31 94 GLU A CA 1
ATOM 683 C C . GLU A 1 94 ? -8.256 0.612 33.041 1.00 84.31 94 GLU A C 1
ATOM 685 O O . GLU A 1 94 ? -8.091 0.126 31.923 1.00 84.31 94 GLU A O 1
ATOM 690 N N . ASP A 1 95 ? -7.219 0.932 33.819 1.00 86.56 95 ASP A N 1
ATOM 691 C CA . ASP A 1 95 ? -5.825 0.814 33.377 1.00 86.56 95 ASP A CA 1
ATOM 692 C C . ASP A 1 95 ? -5.457 -0.634 33.054 1.00 86.56 95 ASP A C 1
ATOM 694 O O . ASP A 1 95 ? -4.772 -0.911 32.067 1.00 86.56 95 ASP A O 1
ATOM 698 N N . TYR A 1 96 ? -5.969 -1.580 33.843 1.00 84.12 96 TYR A N 1
ATOM 699 C CA . TYR A 1 96 ? -5.781 -2.997 33.573 1.00 84.12 96 TYR A CA 1
ATOM 700 C C . TYR A 1 96 ? -6.452 -3.426 32.253 1.00 84.12 96 TYR A C 1
ATOM 702 O O . TYR A 1 96 ? -5.886 -4.225 31.504 1.00 84.12 96 TYR A O 1
ATOM 710 N N . PHE A 1 97 ? -7.633 -2.882 31.932 1.00 87.19 97 PHE A N 1
ATOM 711 C CA . PHE A 1 97 ? -8.304 -3.131 30.650 1.00 87.19 97 PHE A CA 1
ATOM 712 C C . PHE A 1 97 ? -7.459 -2.661 29.476 1.00 87.19 97 PHE A C 1
ATOM 714 O O . PHE A 1 97 ? -7.185 -3.449 28.571 1.00 87.19 97 PHE A O 1
ATOM 721 N N . PHE A 1 98 ? -6.989 -1.413 29.512 1.00 91.88 98 PHE A N 1
ATOM 722 C CA . PHE A 1 98 ? -6.109 -0.895 28.467 1.00 91.88 98 PHE A CA 1
ATOM 723 C C . PHE A 1 98 ? -4.831 -1.714 28.363 1.00 91.88 98 PHE A C 1
ATOM 725 O O . PHE A 1 98 ? -4.361 -1.977 27.257 1.00 91.88 98 PHE A O 1
ATOM 732 N N . ARG A 1 99 ? -4.306 -2.189 29.495 1.00 90.25 99 ARG A N 1
ATOM 733 C CA . ARG A 1 99 ? -3.124 -3.035 29.482 1.00 90.25 99 ARG A CA 1
ATOM 734 C C . ARG A 1 99 ? -3.360 -4.349 28.748 1.00 90.25 99 ARG A C 1
ATOM 736 O O . ARG A 1 99 ? -2.652 -4.661 27.800 1.00 90.25 99 ARG A O 1
ATOM 743 N N . CYS A 1 100 ? -4.400 -5.078 29.128 1.00 87.75 100 CYS A N 1
ATOM 744 C CA . CYS A 1 100 ? -4.708 -6.384 28.556 1.00 87.75 100 CYS A CA 1
ATOM 745 C C . CYS A 1 100 ? -5.148 -6.312 27.081 1.00 87.75 100 CYS A C 1
ATOM 747 O O . CYS A 1 100 ? -4.744 -7.144 26.268 1.00 87.75 100 CYS A O 1
ATOM 749 N N . VAL A 1 101 ? -5.971 -5.318 26.734 1.00 90.56 101 VAL A N 1
ATOM 750 C CA . VAL A 1 101 ? -6.592 -5.201 25.405 1.00 90.56 101 VAL A CA 1
ATOM 751 C C . VAL A 1 101 ? -5.718 -4.430 24.415 1.00 90.56 101 VAL A C 1
ATOM 753 O O . VAL A 1 101 ? -5.805 -4.688 23.216 1.00 90.56 101 VAL A O 1
ATOM 756 N N . ILE A 1 102 ? -4.875 -3.505 24.891 1.00 94.25 102 ILE A N 1
ATOM 757 C CA . ILE A 1 102 ? -4.077 -2.620 24.034 1.00 94.25 102 ILE A CA 1
ATOM 758 C C . ILE A 1 102 ? -2.570 -2.862 24.187 1.00 94.25 102 ILE A C 1
ATOM 760 O O . ILE A 1 102 ? -1.925 -3.271 23.224 1.00 94.25 102 ILE A O 1
ATOM 764 N N . THR A 1 103 ? -1.970 -2.592 25.349 1.00 92.38 103 THR A N 1
ATOM 765 C CA . THR A 1 103 ? -0.494 -2.506 25.440 1.00 92.38 103 THR A CA 1
ATOM 766 C C . THR A 1 103 ? 0.218 -3.857 25.547 1.00 92.38 103 THR A C 1
ATOM 768 O O . THR A 1 103 ? 1.284 -4.018 24.963 1.00 92.38 103 THR A O 1
ATOM 771 N N . GLU A 1 104 ? -0.362 -4.841 26.235 1.00 88.81 104 GLU A N 1
ATOM 772 C CA . GLU A 1 104 ? 0.169 -6.209 26.405 1.00 88.81 104 GLU A CA 1
ATOM 773 C C . GLU A 1 104 ? -0.569 -7.234 25.523 1.00 88.81 104 GLU A C 1
ATOM 775 O O . GLU A 1 104 ? -0.455 -8.448 25.708 1.00 88.81 104 GLU A O 1
ATOM 780 N N . CYS A 1 105 ? -1.341 -6.761 24.542 1.00 87.25 105 CYS A N 1
ATOM 781 C CA . CYS A 1 105 ? -2.020 -7.630 23.592 1.00 87.25 105 CYS A CA 1
ATOM 782 C C . CYS A 1 105 ? -0.996 -8.375 22.718 1.00 87.25 105 CYS A C 1
ATOM 784 O O . CYS A 1 105 ? -0.098 -7.762 22.137 1.00 87.25 105 CYS A O 1
ATOM 786 N N . GLN A 1 106 ? -1.143 -9.698 22.601 1.00 86.81 106 GLN A N 1
ATOM 787 C CA . GLN A 1 106 ? -0.286 -10.549 21.773 1.00 86.81 106 GLN A CA 1
ATOM 788 C C . GLN A 1 106 ? -1.021 -10.957 20.487 1.00 86.81 106 GLN A C 1
ATOM 790 O O . GLN A 1 106 ? -1.898 -11.826 20.552 1.00 86.81 106 GLN A O 1
ATOM 795 N N . PRO A 1 107 ? -0.668 -10.390 19.314 1.00 87.94 107 PRO A N 1
ATOM 796 C CA . PRO A 1 107 ? -1.340 -10.702 18.053 1.00 87.94 107 PRO A CA 1
ATOM 797 C C . PRO A 1 107 ? -1.367 -12.202 17.741 1.00 87.94 107 PRO A C 1
ATOM 799 O O . PRO A 1 107 ? -2.422 -12.733 17.393 1.00 87.94 107 PRO A O 1
ATOM 802 N N . GLY A 1 108 ? -0.246 -12.910 17.919 1.00 84.69 108 GLY A N 1
ATOM 803 C CA . GLY A 1 108 ? -0.119 -14.341 17.617 1.00 84.69 108 GLY A CA 1
ATOM 804 C C . GLY A 1 108 ? -1.039 -15.258 18.434 1.00 84.69 108 GLY A C 1
ATOM 805 O O . GLY A 1 108 ? -1.527 -16.256 17.911 1.00 84.69 108 GLY A O 1
ATOM 806 N N . SER A 1 109 ? -1.351 -14.887 19.678 1.00 83.81 109 SER A N 1
ATOM 807 C CA . SER A 1 109 ? -2.178 -15.685 20.600 1.00 83.81 109 SER A CA 1
ATOM 808 C C . SER A 1 109 ? -3.683 -15.555 20.333 1.00 83.81 109 SER A C 1
ATOM 810 O O . SER A 1 109 ? -4.488 -16.280 20.914 1.00 83.81 109 SER A O 1
ATOM 812 N N . MET A 1 110 ? -4.081 -14.624 19.463 1.00 83.88 110 MET A N 1
ATOM 813 C CA . MET A 1 110 ? -5.479 -14.274 19.250 1.00 83.88 110 MET A CA 1
ATOM 814 C C . MET A 1 110 ? -6.073 -14.999 18.042 1.00 83.88 110 MET A C 1
ATOM 816 O O . MET A 1 110 ? -5.555 -14.889 16.927 1.00 83.88 110 MET A O 1
ATOM 820 N N . GLN A 1 111 ? -7.190 -15.701 18.254 1.00 83.69 111 GLN A N 1
ATOM 821 C CA . GLN A 1 111 ? -7.928 -16.368 17.176 1.00 83.69 111 GLN A CA 1
ATOM 822 C C . GLN A 1 111 ? -8.745 -15.368 16.351 1.00 83.69 111 GLN A C 1
ATOM 824 O O . GLN A 1 111 ? -8.622 -15.317 15.127 1.00 83.69 111 GLN A O 1
ATOM 829 N N . PHE A 1 112 ? -9.538 -14.518 17.011 1.00 88.69 112 PHE A N 1
ATOM 830 C CA . PHE A 1 112 ? -10.249 -13.428 16.348 1.00 88.69 112 PHE A CA 1
ATOM 831 C C . PHE A 1 112 ? -9.447 -12.132 16.429 1.00 88.69 112 PHE A C 1
ATOM 833 O O . PHE A 1 112 ? -9.467 -11.428 17.433 1.00 88.69 112 PHE A O 1
ATOM 840 N N . LYS A 1 113 ? -8.729 -11.801 15.355 1.00 92.88 113 LYS A N 1
ATOM 841 C CA . LYS A 1 113 ? -7.766 -10.686 15.349 1.00 92.88 113 LYS A CA 1
ATOM 842 C C . LYS A 1 113 ? -8.364 -9.309 15.624 1.00 92.88 113 LYS A C 1
ATOM 844 O O . LYS A 1 113 ? -7.648 -8.443 16.105 1.00 92.88 113 LYS A O 1
ATOM 849 N N . LEU A 1 114 ? -9.655 -9.112 15.362 1.00 94.12 114 LEU A N 1
ATOM 850 C CA . LEU A 1 114 ? -10.332 -7.835 15.605 1.00 94.12 114 LEU A CA 1
ATOM 851 C C . LEU A 1 114 ? -10.933 -7.724 17.014 1.00 94.12 114 LEU A C 1
ATOM 853 O O . LEU A 1 114 ? -11.624 -6.752 17.308 1.00 94.12 114 LEU A O 1
ATOM 857 N N . SER A 1 115 ? -10.686 -8.694 17.903 1.00 91.81 115 SER A N 1
ATOM 858 C CA . SER A 1 115 ? -11.268 -8.679 19.252 1.00 91.81 115 SER A CA 1
ATOM 859 C C . SER A 1 115 ? -11.035 -7.368 20.018 1.00 91.81 115 SER A C 1
ATOM 861 O O . SER A 1 115 ? -11.990 -6.904 20.643 1.00 91.81 115 SER A O 1
ATOM 863 N N . PRO A 1 116 ? -9.850 -6.717 19.960 1.00 94.81 116 PRO A N 1
ATOM 864 C CA . PRO A 1 116 ? -9.646 -5.432 20.618 1.00 94.81 116 PRO A CA 1
ATOM 865 C C . PRO A 1 116 ? -10.619 -4.354 20.149 1.00 94.81 116 PRO A C 1
ATOM 867 O O . PRO A 1 116 ? -11.256 -3.729 20.989 1.00 94.81 116 PRO A O 1
ATOM 870 N N . ALA A 1 117 ? -10.803 -4.163 18.839 1.00 95.38 117 ALA A N 1
ATOM 871 C CA . ALA A 1 117 ? -11.724 -3.151 18.316 1.00 95.38 117 ALA A CA 1
ATOM 872 C C . ALA A 1 117 ? -13.156 -3.349 18.846 1.00 95.38 117 ALA A C 1
ATOM 874 O O . ALA A 1 117 ? -13.796 -2.402 19.311 1.00 95.38 117 ALA A O 1
ATOM 875 N N . PHE A 1 118 ? -13.632 -4.597 18.854 1.00 91.69 118 PHE A N 1
ATOM 876 C CA . PHE A 1 118 ? -14.965 -4.949 19.346 1.00 91.69 118 PHE A CA 1
ATOM 877 C C . PHE A 1 118 ? -15.078 -4.805 20.869 1.00 91.69 118 PHE A C 1
ATOM 879 O O . PHE A 1 118 ? -16.082 -4.295 21.365 1.00 91.69 118 PHE A O 1
ATOM 886 N N . ALA A 1 119 ? -14.051 -5.200 21.626 1.00 90.81 119 ALA A N 1
ATOM 887 C CA . ALA A 1 119 ? -14.015 -5.042 23.078 1.00 90.81 119 ALA A CA 1
ATOM 888 C C . ALA A 1 119 ? -14.030 -3.566 23.497 1.00 90.81 119 ALA A C 1
ATOM 890 O O . ALA A 1 119 ? -14.808 -3.171 24.369 1.00 90.81 119 ALA A O 1
ATOM 891 N N . LEU A 1 120 ? -13.219 -2.739 22.833 1.00 94.44 120 LEU A N 1
ATOM 892 C CA . LEU A 1 120 ? -13.186 -1.293 23.030 1.00 94.44 120 LEU A CA 1
ATOM 893 C C . LEU A 1 120 ? -14.543 -0.665 22.700 1.00 94.44 120 LEU A C 1
ATOM 895 O O . LEU A 1 120 ? -15.034 0.156 23.474 1.00 94.44 120 LEU A O 1
ATOM 899 N N . TYR A 1 121 ? -15.190 -1.092 21.610 1.00 93.12 121 TYR A N 1
ATOM 900 C CA . TYR A 1 121 ? -16.522 -0.613 21.245 1.00 93.12 121 TYR A CA 1
ATOM 901 C C . TYR A 1 121 ? -17.595 -0.996 22.271 1.00 93.12 121 TYR A C 1
ATOM 903 O O . TYR A 1 121 ? -18.352 -0.131 22.710 1.00 93.12 121 TYR A O 1
ATOM 911 N N . MET A 1 122 ? -17.643 -2.254 22.715 1.00 89.06 122 MET A N 1
ATOM 912 C CA . MET A 1 122 ? -18.612 -2.698 23.723 1.00 89.06 122 MET A CA 1
ATOM 913 C C . MET A 1 122 ? -18.442 -1.966 25.060 1.00 89.06 122 MET A C 1
ATOM 915 O O . MET A 1 122 ? -19.440 -1.602 25.686 1.00 89.06 122 MET A O 1
ATOM 919 N N . ALA A 1 123 ? -17.201 -1.713 25.488 1.00 90.94 123 ALA A N 1
ATOM 920 C CA . ALA A 1 123 ? -16.919 -0.934 26.694 1.00 90.94 123 ALA A CA 1
ATOM 921 C C . ALA A 1 123 ? -17.311 0.546 26.525 1.00 90.94 123 ALA A C 1
ATOM 923 O O . ALA A 1 123 ? -17.928 1.147 27.408 1.00 90.94 123 ALA A O 1
ATOM 924 N N . ALA A 1 124 ? -17.012 1.126 25.360 1.00 92.81 124 ALA A N 1
ATOM 925 C CA . ALA A 1 124 ? -17.391 2.489 25.008 1.00 92.81 124 ALA A CA 1
ATOM 926 C C . ALA A 1 124 ? -18.921 2.669 24.992 1.00 92.81 124 ALA A C 1
ATOM 928 O O . ALA A 1 124 ? -19.435 3.623 25.579 1.00 92.81 124 ALA A O 1
ATOM 929 N N . ARG A 1 125 ? -19.663 1.726 24.393 1.00 90.12 125 ARG A N 1
ATOM 930 C CA . ARG A 1 125 ? -21.136 1.736 24.367 1.00 90.12 125 ARG A CA 1
ATOM 931 C C . ARG A 1 125 ? -21.750 1.554 25.744 1.00 90.12 125 ARG A C 1
ATOM 933 O O . ARG A 1 125 ? -22.733 2.231 26.045 1.00 90.12 125 ARG A O 1
ATOM 940 N N . TYR A 1 126 ? -21.158 0.724 26.607 1.00 88.31 126 TYR A N 1
ATOM 941 C CA . TYR A 1 126 ? -21.628 0.602 27.985 1.00 88.31 126 TYR A CA 1
ATOM 942 C C . TYR A 1 126 ? -21.625 1.958 28.701 1.00 88.31 126 TYR A C 1
ATOM 944 O O . TYR A 1 126 ? -22.645 2.324 29.280 1.00 88.31 126 TYR A O 1
ATOM 952 N N . ARG A 1 127 ? -20.552 2.757 28.582 1.00 88.81 127 ARG A N 1
ATOM 953 C CA . ARG A 1 127 ? -20.415 4.054 29.284 1.00 88.81 127 ARG A CA 1
ATOM 954 C C . ARG A 1 127 ? -21.468 5.105 28.947 1.00 88.81 127 ARG A C 1
ATOM 956 O O . ARG A 1 127 ? -21.748 5.970 29.774 1.00 88.81 127 ARG A O 1
ATOM 963 N N . ILE A 1 128 ? -22.032 5.058 27.747 1.00 87.12 128 ILE A N 1
ATOM 964 C CA . ILE A 1 128 ? -23.100 5.982 27.335 1.00 87.12 128 ILE A CA 1
ATOM 965 C C . ILE A 1 128 ? -24.495 5.386 27.511 1.00 87.12 128 ILE A C 1
ATOM 967 O O . ILE A 1 128 ? -25.485 6.118 27.491 1.00 87.12 128 ILE A O 1
ATOM 971 N N . SER A 1 129 ? -24.584 4.081 27.776 1.00 85.38 129 SER A N 1
ATOM 972 C CA . SER A 1 129 ? -25.846 3.422 28.091 1.00 85.38 129 SER A CA 1
ATOM 973 C C . SER A 1 129 ? -26.476 3.982 29.373 1.00 85.38 129 SER A C 1
ATOM 975 O O . SER A 1 129 ? -25.810 4.504 30.269 1.00 85.38 129 SER A O 1
ATOM 977 N N . ARG A 1 130 ? -27.797 3.817 29.503 1.00 79.00 130 ARG A N 1
ATOM 978 C CA . ARG A 1 130 ? -28.537 4.192 30.722 1.00 79.00 130 ARG A CA 1
ATOM 979 C C . ARG A 1 130 ? -28.172 3.338 31.942 1.00 79.00 130 ARG A C 1
ATOM 981 O O . ARG A 1 130 ? -28.509 3.719 33.058 1.00 79.00 130 ARG A O 1
ATOM 988 N N . GLN A 1 131 ? -27.528 2.192 31.725 1.00 78.94 131 GLN A N 1
ATOM 989 C CA . GLN A 1 131 ? -27.127 1.262 32.780 1.00 78.94 131 GLN A CA 1
ATOM 990 C C . GLN A 1 131 ? -25.850 1.728 33.482 1.00 78.94 131 GLN A C 1
ATOM 992 O O . GLN A 1 131 ? -25.676 1.464 34.670 1.00 78.94 131 GLN A O 1
ATOM 997 N N . PHE A 1 132 ? -24.988 2.469 32.780 1.00 82.25 132 PHE A N 1
ATOM 998 C CA . PHE A 1 132 ? -23.760 2.988 33.360 1.00 82.25 132 PHE A CA 1
ATOM 999 C C . PHE A 1 132 ? -24.060 4.093 34.366 1.00 82.25 132 PHE A C 1
ATOM 1001 O O . PHE A 1 132 ? -24.505 5.180 33.998 1.00 82.25 132 PHE A O 1
ATOM 1008 N N . GLN A 1 133 ? -23.794 3.797 35.640 1.00 83.00 133 GLN A N 1
ATOM 1009 C CA . GLN A 1 133 ? -23.978 4.703 36.775 1.00 83.00 133 GLN A CA 1
ATOM 1010 C C . GLN A 1 133 ? -25.289 5.510 36.677 1.00 83.00 133 GLN A C 1
ATOM 1012 O O . GLN A 1 133 ? -25.252 6.721 36.442 1.00 83.00 133 GLN A O 1
ATOM 1017 N N . PRO A 1 134 ? -26.463 4.878 36.880 1.00 81.56 134 PRO A N 1
ATOM 1018 C CA . PRO A 1 134 ? -27.766 5.501 36.616 1.00 81.56 134 PRO A CA 1
ATOM 1019 C C . PRO A 1 134 ? -28.016 6.792 37.410 1.00 81.56 134 PRO A C 1
ATOM 1021 O O . PRO A 1 134 ? -28.798 7.640 36.991 1.00 81.56 134 PRO A O 1
ATOM 1024 N N . GLN A 1 135 ? -27.326 6.943 38.545 1.00 87.75 135 GLN A N 1
ATOM 1025 C CA . GLN A 1 135 ? -27.390 8.115 39.421 1.00 87.75 135 GLN A CA 1
ATOM 1026 C C . GLN A 1 135 ? -26.569 9.309 38.904 1.00 87.75 135 GLN A C 1
ATOM 1028 O O . GLN A 1 135 ? -26.781 10.442 39.331 1.00 87.75 135 GLN A O 1
ATOM 1033 N N . THR A 1 136 ? -25.618 9.079 37.996 1.00 86.50 136 THR A N 1
ATOM 1034 C CA . THR A 1 136 ? -24.747 10.120 37.442 1.00 86.50 136 THR A CA 1
ATOM 1035 C C . THR A 1 136 ? -25.492 10.886 36.344 1.00 86.50 136 THR A C 1
ATOM 1037 O O . THR A 1 136 ? -26.013 10.247 35.430 1.00 86.50 136 THR A O 1
ATOM 1040 N N . PRO A 1 137 ? -25.524 12.234 36.349 1.00 89.81 137 PRO A N 1
ATOM 1041 C CA . PRO A 1 137 ? -26.170 13.020 35.294 1.00 89.81 137 PRO A CA 1
ATOM 1042 C C . PRO A 1 137 ? -25.622 12.723 33.890 1.00 89.81 137 PRO A C 1
ATOM 1044 O O . PRO A 1 137 ? -24.429 12.461 33.729 1.00 89.81 137 PRO A O 1
ATOM 1047 N N . PHE A 1 138 ? -26.473 12.823 32.861 1.00 87.69 138 PHE A N 1
ATOM 1048 C CA . PHE A 1 138 ? -26.107 12.496 31.474 1.00 87.69 138 PHE A CA 1
ATOM 1049 C C . PHE A 1 138 ? -24.875 13.267 30.977 1.00 87.69 138 PHE A C 1
ATOM 1051 O O . PHE A 1 138 ? -23.958 12.658 30.435 1.00 87.69 138 PHE A O 1
ATOM 1058 N N . GLU A 1 139 ? -24.796 14.575 31.235 1.00 89.94 139 GLU A N 1
ATOM 1059 C CA . GLU A 1 139 ? -23.646 15.402 30.838 1.00 89.94 139 GLU A CA 1
ATOM 1060 C C . GLU A 1 139 ? -22.327 14.898 31.433 1.00 89.94 139 GLU A C 1
ATOM 1062 O O . GLU A 1 139 ? -21.302 14.846 30.751 1.00 89.94 139 GLU A O 1
ATOM 1067 N N . ARG A 1 140 ? -22.354 14.463 32.698 1.00 91.00 140 ARG A N 1
ATOM 1068 C CA . ARG A 1 140 ? -21.174 13.907 33.361 1.00 91.00 140 ARG A CA 1
ATOM 1069 C C . ARG A 1 140 ? -20.796 12.545 32.781 1.00 91.00 140 ARG A C 1
ATOM 1071 O O . ARG A 1 140 ? -19.610 12.298 32.581 1.00 91.00 140 ARG A O 1
ATOM 1078 N N . ARG A 1 141 ? -21.770 11.696 32.429 1.00 89.69 141 ARG A N 1
ATOM 1079 C CA . ARG A 1 141 ? -21.498 10.433 31.712 1.00 89.69 141 ARG A CA 1
ATOM 1080 C C . ARG A 1 141 ? -20.858 10.687 30.347 1.00 89.69 141 ARG A C 1
ATOM 1082 O O . ARG A 1 141 ? -19.885 10.025 30.002 1.00 89.69 141 ARG A O 1
ATOM 1089 N N . VAL A 1 142 ? -21.327 11.699 29.615 1.00 92.81 142 VAL A N 1
ATOM 1090 C CA . VAL A 1 142 ? -20.729 12.128 28.339 1.00 92.81 142 VAL A CA 1
ATOM 1091 C C . VAL A 1 142 ? -19.275 12.583 28.521 1.00 92.81 142 VAL A C 1
ATOM 1093 O O . VAL A 1 142 ? -18.415 12.205 27.728 1.00 92.81 142 VAL A O 1
ATOM 1096 N N . GLN A 1 143 ? -18.966 13.352 29.570 1.00 93.44 143 GLN A N 1
ATOM 1097 C CA . GLN A 1 143 ? -17.584 13.747 29.878 1.00 93.44 143 GLN A CA 1
ATOM 1098 C C . GLN A 1 143 ? -16.694 12.538 30.198 1.00 93.44 143 GLN A C 1
ATOM 1100 O O . GLN A 1 143 ? -15.593 12.434 29.660 1.00 93.44 143 GLN A O 1
ATOM 1105 N N . MET A 1 144 ? -17.180 11.601 31.019 1.00 92.81 144 MET A N 1
ATOM 1106 C CA . MET A 1 144 ? -16.458 10.365 31.350 1.00 92.81 144 MET A CA 1
ATOM 1107 C C . MET A 1 144 ? -16.217 9.492 30.114 1.00 92.81 144 MET A C 1
ATOM 1109 O O . MET A 1 144 ? -15.134 8.937 29.954 1.00 92.81 144 MET A O 1
ATOM 1113 N N . PHE A 1 145 ? -17.199 9.399 29.218 1.00 94.94 145 PHE A N 1
ATOM 1114 C CA . PHE A 1 145 ? -17.060 8.712 27.938 1.00 94.94 145 PHE A CA 1
ATOM 1115 C C . PHE A 1 145 ? -16.000 9.365 27.043 1.00 94.94 145 PHE A C 1
ATOM 1117 O O . PHE A 1 145 ? -15.136 8.670 26.517 1.00 94.94 145 PHE A O 1
ATOM 1124 N N . ARG A 1 146 ? -16.018 10.696 26.897 1.00 96.44 146 ARG A N 1
ATOM 1125 C CA . ARG A 1 146 ? -15.009 11.423 26.107 1.00 96.44 146 ARG A CA 1
ATOM 1126 C C . ARG A 1 146 ? -13.601 11.185 26.646 1.00 96.44 146 ARG A C 1
ATOM 1128 O O . ARG A 1 146 ? -12.705 10.875 25.870 1.00 96.44 146 ARG A O 1
ATOM 1135 N N . PHE A 1 147 ? -13.426 11.270 27.965 1.00 95.81 147 PHE A N 1
ATOM 1136 C CA . PHE A 1 147 ? -12.147 10.974 28.609 1.00 95.81 147 PHE A CA 1
ATOM 1137 C C . PHE A 1 147 ? -11.689 9.535 28.327 1.00 95.81 147 PHE A C 1
ATOM 1139 O O . PHE A 1 147 ? -10.552 9.326 27.913 1.00 95.81 147 PHE A O 1
ATOM 1146 N N . PHE A 1 148 ? -12.601 8.567 28.444 1.00 95.94 148 PHE A N 1
ATOM 1147 C CA . PHE A 1 148 ? -12.336 7.160 28.149 1.00 95.94 148 PHE A CA 1
ATOM 1148 C C . PHE A 1 148 ? -11.900 6.930 26.690 1.00 95.94 148 PHE A C 1
ATOM 1150 O O . PHE A 1 148 ? -10.900 6.260 26.446 1.00 95.94 148 PHE A O 1
ATOM 1157 N N . ILE A 1 149 ? -12.583 7.536 25.708 1.00 97.88 149 ILE A N 1
ATOM 1158 C CA . ILE A 1 149 ? -12.170 7.478 24.293 1.00 97.88 149 ILE A CA 1
ATOM 1159 C C . ILE A 1 149 ? -10.788 8.112 24.099 1.00 97.88 149 ILE A C 1
ATOM 1161 O O . ILE A 1 149 ? -9.956 7.556 23.384 1.00 97.88 149 ILE A O 1
ATOM 1165 N N . GLY A 1 150 ? -10.514 9.241 24.758 1.00 97.88 150 GLY A N 1
ATOM 1166 C CA . GLY A 1 150 ? -9.191 9.862 24.757 1.00 97.88 150 GLY A CA 1
ATOM 1167 C C . GLY A 1 150 ? -8.098 8.906 25.238 1.00 97.88 150 GLY A C 1
ATOM 1168 O O . GLY A 1 150 ? -7.083 8.761 24.563 1.00 97.88 150 GLY A O 1
ATOM 1169 N N . GLN A 1 151 ? -8.337 8.188 26.338 1.00 97.50 151 GLN A N 1
ATOM 1170 C CA . GLN A 1 151 ? -7.398 7.185 26.845 1.00 97.50 151 GLN A CA 1
ATOM 1171 C C . GLN A 1 151 ? -7.205 6.015 25.875 1.00 97.50 151 GLN A C 1
ATOM 1173 O O . GLN A 1 151 ? -6.078 5.542 25.735 1.00 97.50 151 GLN A O 1
ATOM 1178 N N . ILE A 1 152 ? -8.255 5.553 25.187 1.00 97.94 152 ILE A N 1
ATOM 1179 C CA . ILE A 1 152 ? -8.125 4.505 24.162 1.00 97.94 152 ILE A CA 1
ATOM 1180 C C . ILE A 1 152 ? -7.181 4.964 23.050 1.00 97.94 152 ILE A C 1
ATOM 1182 O O . ILE A 1 152 ? -6.216 4.264 22.749 1.00 97.94 152 ILE A O 1
ATOM 1186 N N . ILE A 1 153 ? -7.433 6.145 22.476 1.00 98.56 153 ILE A N 1
ATOM 1187 C CA . ILE A 1 153 ? -6.633 6.698 21.373 1.00 98.56 153 ILE A CA 1
ATOM 1188 C C . ILE A 1 153 ? -5.173 6.843 21.805 1.00 98.56 153 ILE A C 1
ATOM 1190 O O . ILE A 1 153 ? -4.273 6.371 21.113 1.00 98.56 153 ILE A O 1
ATOM 1194 N N . ASP A 1 154 ? -4.936 7.423 22.982 1.00 98.25 154 ASP A N 1
ATOM 1195 C CA . ASP A 1 154 ? -3.588 7.635 23.501 1.00 98.25 154 ASP A CA 1
ATOM 1196 C C . ASP A 1 154 ? -2.845 6.308 23.738 1.00 98.25 154 ASP A C 1
ATOM 1198 O O . ASP A 1 154 ? -1.650 6.207 23.453 1.00 98.25 154 ASP A O 1
ATOM 1202 N N . ASN A 1 155 ? -3.524 5.273 24.249 1.00 98.25 155 ASN A N 1
ATOM 1203 C CA . ASN A 1 155 ? -2.916 3.956 24.448 1.00 98.25 155 ASN A CA 1
ATOM 1204 C C . ASN A 1 155 ? -2.608 3.258 23.117 1.00 98.25 155 ASN A C 1
ATOM 1206 O O . ASN A 1 155 ? -1.518 2.709 22.979 1.00 98.25 155 ASN A O 1
ATOM 1210 N N . ILE A 1 156 ? -3.509 3.317 22.127 1.00 98.38 156 ILE A N 1
ATOM 1211 C CA . ILE A 1 156 ? -3.246 2.771 20.785 1.00 98.38 156 ILE A CA 1
ATOM 1212 C C . ILE A 1 156 ? -2.054 3.499 20.157 1.00 98.38 156 ILE A C 1
ATOM 1214 O O . ILE A 1 156 ? -1.117 2.848 19.699 1.00 98.38 156 ILE A O 1
ATOM 1218 N N . GLY A 1 157 ? -2.042 4.834 20.196 1.00 98.12 157 GLY A N 1
ATOM 1219 C CA . GLY A 1 157 ? -0.953 5.645 19.651 1.00 98.12 157 GLY A CA 1
ATOM 1220 C C . GLY A 1 157 ? 0.402 5.322 20.284 1.00 98.12 157 GLY A C 1
ATOM 1221 O O . GLY A 1 157 ? 1.385 5.125 19.569 1.00 98.12 157 GLY A O 1
ATOM 1222 N N . ARG A 1 158 ? 0.461 5.177 21.617 1.00 97.94 158 ARG A N 1
ATOM 1223 C CA . ARG A 1 158 ? 1.687 4.751 22.319 1.00 97.94 158 ARG A CA 1
ATOM 1224 C C . ARG A 1 158 ? 2.115 3.335 21.937 1.00 97.94 158 ARG A C 1
ATOM 1226 O O . ARG A 1 158 ? 3.307 3.124 21.729 1.00 97.94 158 ARG A O 1
ATOM 1233 N N . THR A 1 159 ? 1.182 2.386 21.828 1.00 96.75 159 THR A N 1
ATOM 1234 C CA . THR A 1 159 ? 1.485 1.007 21.408 1.00 96.75 159 THR A CA 1
ATOM 1235 C C . THR A 1 159 ? 2.025 0.952 19.982 1.00 96.75 159 THR A C 1
ATOM 1237 O O . THR A 1 159 ? 3.003 0.252 19.728 1.00 96.75 159 THR A O 1
ATOM 1240 N N . VAL A 1 160 ? 1.432 1.709 19.054 1.00 96.94 160 VAL A N 1
ATOM 1241 C CA . VAL A 1 160 ? 1.910 1.807 17.667 1.00 96.94 160 VAL A CA 1
ATOM 1242 C C . VAL A 1 160 ? 3.321 2.393 17.629 1.00 96.94 160 VAL A C 1
ATOM 1244 O O . VAL A 1 160 ? 4.205 1.811 17.004 1.00 96.94 160 VAL A O 1
ATOM 1247 N N . ALA A 1 161 ? 3.563 3.492 18.349 1.00 96.81 161 ALA A N 1
ATOM 1248 C CA . ALA A 1 161 ? 4.878 4.127 18.399 1.00 96.81 161 ALA A CA 1
ATOM 1249 C C . ALA A 1 161 ? 5.956 3.214 19.016 1.00 96.81 161 ALA A C 1
ATOM 1251 O O . ALA A 1 161 ? 7.080 3.160 18.516 1.00 96.81 161 ALA A O 1
ATOM 1252 N N . SER A 1 162 ? 5.627 2.458 20.070 1.00 96.69 162 SER A N 1
ATOM 1253 C CA . SER A 1 162 ? 6.578 1.538 20.712 1.00 96.69 162 SER A CA 1
ATOM 1254 C C . SER A 1 162 ? 6.902 0.301 19.866 1.00 96.69 162 SER A C 1
ATOM 1256 O O . SER A 1 162 ? 7.963 -0.293 20.049 1.00 96.69 162 SER A O 1
ATOM 1258 N N . HIS A 1 163 ? 6.043 -0.050 18.903 1.00 94.75 163 HIS A N 1
ATOM 1259 C CA . HIS A 1 163 ? 6.208 -1.201 18.010 1.00 94.75 163 HIS A CA 1
ATOM 1260 C C . HIS A 1 163 ? 6.390 -0.802 16.535 1.00 94.75 163 HIS A C 1
ATOM 1262 O O . HIS A 1 163 ? 6.158 -1.620 15.647 1.00 94.75 163 HIS A O 1
ATOM 1268 N N . GLN A 1 164 ? 6.864 0.418 16.251 1.00 95.19 164 GLN A N 1
ATOM 1269 C CA . GLN A 1 164 ? 7.036 0.943 14.883 1.00 95.19 164 GLN A CA 1
ATOM 1270 C C . GLN A 1 164 ? 7.963 0.106 13.973 1.00 95.19 164 GLN A C 1
ATOM 1272 O O . GLN A 1 164 ? 7.965 0.287 12.761 1.00 95.19 164 GLN A O 1
ATOM 1277 N N . ASN A 1 165 ? 8.743 -0.820 14.543 1.00 95.12 165 ASN A N 1
ATOM 1278 C CA . ASN A 1 165 ? 9.633 -1.732 13.813 1.00 95.12 165 ASN A CA 1
ATOM 1279 C C . ASN A 1 165 ? 9.104 -3.178 13.733 1.00 95.12 165 ASN A C 1
ATOM 1281 O O . ASN A 1 165 ? 9.861 -4.087 13.396 1.00 95.12 165 ASN A O 1
ATOM 1285 N N . ASN A 1 166 ? 7.837 -3.425 14.077 1.00 95.81 166 ASN A N 1
ATOM 1286 C CA . ASN A 1 166 ? 7.247 -4.761 14.083 1.00 95.81 166 ASN A CA 1
ATOM 1287 C C . ASN A 1 166 ? 6.034 -4.827 13.142 1.00 95.81 166 ASN A C 1
ATOM 1289 O O . ASN A 1 166 ? 4.944 -4.362 13.472 1.00 95.81 166 ASN A O 1
ATOM 1293 N N . ALA A 1 167 ? 6.226 -5.442 11.972 1.00 96.19 167 ALA A N 1
ATOM 1294 C CA . ALA A 1 167 ? 5.201 -5.534 10.934 1.00 96.19 167 ALA A CA 1
ATOM 1295 C C . ALA A 1 167 ? 3.942 -6.294 11.389 1.00 96.19 167 ALA A C 1
ATOM 1297 O O . ALA A 1 167 ? 2.834 -5.916 11.007 1.00 96.19 167 ALA A O 1
ATOM 1298 N N . GLU A 1 168 ? 4.084 -7.332 12.221 1.00 95.38 168 GLU A N 1
ATOM 1299 C CA . GLU A 1 168 ? 2.941 -8.091 12.740 1.00 95.38 168 GLU A CA 1
ATOM 1300 C C . GLU A 1 168 ? 2.081 -7.220 13.657 1.00 95.38 168 GLU A C 1
ATOM 1302 O O . GLU A 1 168 ? 0.868 -7.124 13.461 1.00 95.38 168 GLU A O 1
ATOM 1307 N N . TYR A 1 169 ? 2.713 -6.517 14.600 1.00 95.75 169 TYR A N 1
ATOM 1308 C CA . TYR A 1 169 ? 2.017 -5.598 15.501 1.00 95.75 169 TYR A CA 1
ATOM 1309 C C . TYR A 1 169 ? 1.366 -4.435 14.756 1.00 95.75 169 TYR A C 1
ATOM 1311 O O . TYR A 1 169 ? 0.220 -4.096 15.046 1.00 95.75 169 TYR A O 1
ATOM 1319 N N . LEU A 1 170 ? 2.063 -3.836 13.789 1.00 98.06 170 LEU A N 1
ATOM 1320 C CA . LEU A 1 170 ? 1.511 -2.739 12.997 1.00 98.06 170 LEU A CA 1
ATOM 1321 C C . LEU A 1 170 ? 0.344 -3.199 12.124 1.00 98.06 170 LEU A C 1
ATOM 1323 O O . LEU A 1 170 ? -0.668 -2.516 12.070 1.00 98.06 170 LEU A O 1
ATOM 1327 N N . THR A 1 171 ? 0.419 -4.378 11.503 1.00 98.38 171 THR A N 1
ATOM 1328 C CA . THR A 1 171 ? -0.708 -4.915 10.719 1.00 98.38 171 THR A CA 1
ATOM 1329 C C . THR A 1 171 ? -1.919 -5.190 11.614 1.00 98.38 171 THR A C 1
ATOM 1331 O O . THR A 1 171 ? -3.052 -4.834 11.275 1.00 98.38 171 THR A O 1
ATOM 1334 N N . PHE A 1 172 ? -1.686 -5.792 12.783 1.00 98.00 172 PHE A N 1
ATOM 1335 C CA . PHE A 1 172 ? -2.724 -6.063 13.773 1.00 98.00 172 PHE A CA 1
ATOM 1336 C C . PHE A 1 172 ? -3.407 -4.777 14.256 1.00 98.00 172 PHE A C 1
ATOM 1338 O O . PHE A 1 172 ? -4.640 -4.694 14.285 1.00 98.00 172 PHE A O 1
ATOM 1345 N N . TRP A 1 173 ? -2.620 -3.755 14.601 1.00 98.19 173 TRP A N 1
ATOM 1346 C CA . TRP A 1 173 ? -3.150 -2.483 15.084 1.00 98.19 173 TRP A CA 1
ATOM 1347 C C . TRP A 1 173 ? -3.740 -1.624 13.982 1.00 98.19 173 TRP A C 1
ATOM 1349 O O . TRP A 1 173 ? -4.743 -0.972 14.245 1.00 98.19 173 TRP A O 1
ATOM 1359 N N . LEU A 1 174 ? -3.230 -1.658 12.754 1.00 98.69 174 LEU A N 1
ATOM 1360 C CA . LEU A 1 174 ? -3.861 -0.981 11.624 1.00 98.69 174 LEU A CA 1
ATOM 1361 C C . LEU A 1 174 ? -5.263 -1.551 11.372 1.00 98.69 174 LEU A C 1
ATOM 1363 O O . LEU A 1 174 ? -6.216 -0.794 11.191 1.00 98.69 174 LEU A O 1
ATOM 1367 N N . SER A 1 175 ? -5.410 -2.876 11.453 1.00 98.31 175 SER A N 1
ATOM 1368 C CA . SER A 1 175 ? -6.705 -3.554 11.321 1.00 98.31 175 SER A CA 1
ATOM 1369 C C . SER A 1 175 ? -7.664 -3.143 12.445 1.00 98.31 175 SER A C 1
ATOM 1371 O O . SER A 1 175 ? -8.757 -2.654 12.179 1.00 98.31 175 SER A O 1
ATOM 1373 N N . ASN A 1 176 ? -7.238 -3.242 13.710 1.00 98.25 176 ASN A N 1
ATOM 1374 C CA . ASN A 1 176 ? -8.090 -2.905 14.857 1.00 98.25 176 ASN A CA 1
ATOM 1375 C C . ASN A 1 176 ? -8.412 -1.409 14.975 1.00 98.25 176 ASN A C 1
ATOM 1377 O O . ASN A 1 176 ? -9.538 -1.044 15.297 1.00 98.25 176 ASN A O 1
ATOM 1381 N N . SER A 1 177 ? -7.437 -0.531 14.742 1.00 98.56 177 SER A N 1
ATOM 1382 C CA . SER A 1 177 ? -7.620 0.918 14.873 1.00 98.56 177 SER A CA 1
ATOM 1383 C C . SER A 1 177 ? -8.502 1.480 13.759 1.00 98.56 177 SER A C 1
ATOM 1385 O O . SER A 1 177 ? -9.377 2.299 14.039 1.00 98.56 177 SER A O 1
ATOM 1387 N N . SER A 1 178 ? -8.342 1.005 12.520 1.00 98.56 178 SER A N 1
ATOM 1388 C CA . SER A 1 178 ? -9.225 1.403 11.421 1.00 98.56 178 SER A CA 1
ATOM 1389 C C . SER A 1 178 ? -10.644 0.860 11.612 1.00 98.56 178 SER A C 1
ATOM 1391 O O . SER A 1 178 ? -11.593 1.626 11.482 1.00 98.56 178 SER A O 1
ATOM 1393 N N . GLU A 1 179 ? -10.808 -0.400 12.027 1.00 97.62 179 GLU A N 1
ATOM 1394 C CA . GLU A 1 179 ? -12.116 -0.969 12.386 1.00 97.62 179 GLU A CA 1
ATOM 1395 C C . GLU A 1 179 ? -12.785 -0.156 13.505 1.00 97.62 179 GLU A C 1
ATOM 1397 O O . GLU A 1 179 ? -13.937 0.254 13.383 1.00 97.62 179 GLU A O 1
ATOM 1402 N N . PHE A 1 180 ? -12.050 0.166 14.573 1.00 97.94 180 PHE A N 1
ATOM 1403 C CA . PHE A 1 180 ? -12.580 0.959 15.680 1.00 97.94 180 PHE A CA 1
ATOM 1404 C C . PHE A 1 180 ? -12.978 2.376 15.244 1.00 97.94 180 PHE A C 1
ATOM 1406 O O . PHE A 1 180 ? -14.063 2.838 15.590 1.00 97.94 180 PHE A O 1
ATOM 1413 N N . LEU A 1 181 ? -12.157 3.060 14.441 1.00 97.88 181 LEU A N 1
ATOM 1414 C CA . LEU A 1 181 ? -12.503 4.377 13.902 1.00 97.88 181 LEU A CA 1
ATOM 1415 C C . LEU A 1 181 ? -13.748 4.320 13.007 1.00 97.88 181 LEU A C 1
ATOM 1417 O O . LEU A 1 181 ? -14.603 5.205 13.097 1.00 97.88 181 LEU A O 1
ATOM 1421 N N . TYR A 1 182 ? -13.867 3.285 12.173 1.00 96.38 182 TYR A N 1
ATOM 1422 C CA . TYR A 1 182 ? -15.053 3.071 11.346 1.00 96.38 182 TYR A CA 1
ATOM 1423 C C . TYR A 1 182 ? -16.308 2.935 12.214 1.00 96.38 182 TYR A C 1
ATOM 1425 O O . TYR A 1 182 ? -17.302 3.628 11.988 1.00 96.38 182 TYR A O 1
ATOM 1433 N N . ILE A 1 183 ? -16.226 2.135 13.280 1.00 94.75 183 ILE A N 1
ATOM 1434 C CA . ILE A 1 183 ? -17.307 1.959 14.253 1.00 94.75 183 ILE A CA 1
ATOM 1435 C C . ILE A 1 183 ? -17.689 3.289 14.923 1.00 94.75 183 ILE A C 1
ATOM 1437 O O . ILE A 1 183 ? -18.870 3.637 14.960 1.00 94.75 183 ILE A O 1
ATOM 1441 N N . LEU A 1 184 ? -16.713 4.065 15.414 1.00 95.31 184 LEU A N 1
ATOM 1442 C CA . LEU A 1 184 ? -16.973 5.360 16.061 1.00 95.31 184 LEU A CA 1
ATOM 1443 C C . LEU A 1 184 ? -17.664 6.361 15.121 1.00 95.31 184 LEU A C 1
ATOM 1445 O O . LEU A 1 184 ? -18.454 7.186 15.578 1.00 95.31 184 LEU A O 1
ATOM 1449 N N . ARG A 1 185 ? -17.360 6.305 13.818 1.00 94.31 185 ARG A N 1
ATOM 1450 C CA . ARG A 1 185 ? -17.987 7.147 12.787 1.00 94.31 185 ARG A CA 1
ATOM 1451 C C . ARG A 1 185 ? -19.369 6.655 12.368 1.00 94.31 185 ARG A C 1
ATOM 1453 O O . ARG A 1 185 ? -20.174 7.471 11.934 1.00 94.31 185 ARG A O 1
ATOM 1460 N N . GLY A 1 186 ? -19.624 5.351 12.440 1.00 91.56 186 GLY A N 1
ATOM 1461 C CA . GLY A 1 186 ? -20.902 4.758 12.048 1.00 91.56 186 GLY A CA 1
ATOM 1462 C C . GLY A 1 186 ? -21.967 4.801 13.146 1.00 91.56 186 GLY A C 1
ATOM 1463 O O . GLY A 1 186 ? -23.159 4.829 12.840 1.00 91.56 186 GLY A O 1
ATOM 1464 N N . ASP A 1 187 ? -21.565 4.813 14.419 1.00 91.88 187 ASP A N 1
ATOM 1465 C CA . ASP A 1 187 ? -22.492 4.870 15.549 1.00 91.88 187 ASP A CA 1
ATOM 1466 C C . ASP A 1 187 ? -22.986 6.306 15.764 1.00 91.88 187 ASP A C 1
ATOM 1468 O O . ASP A 1 187 ? -22.244 7.179 16.209 1.00 91.88 187 ASP A O 1
ATOM 1472 N N . THR A 1 188 ? -24.259 6.558 15.447 1.00 91.06 188 THR A N 1
ATOM 1473 C CA . THR A 1 188 ? -24.838 7.911 15.437 1.00 91.06 188 THR A CA 1
ATOM 1474 C C . THR A 1 188 ? -24.760 8.610 16.795 1.00 91.06 188 THR A C 1
ATOM 1476 O O . THR A 1 188 ? -24.514 9.814 16.855 1.00 91.06 188 THR A O 1
ATOM 1479 N N . GLU A 1 189 ? -24.960 7.887 17.900 1.00 91.00 189 GLU A N 1
ATOM 1480 C CA . GLU A 1 189 ? -24.920 8.482 19.239 1.00 91.00 189 GLU A CA 1
ATOM 1481 C C . GLU A 1 189 ? -23.486 8.859 19.620 1.00 91.00 189 GLU A C 1
ATOM 1483 O O . GLU A 1 189 ? -23.231 9.989 20.046 1.00 91.00 189 GLU A O 1
ATOM 1488 N N . ILE A 1 190 ? -22.539 7.943 19.399 1.00 93.62 190 ILE A N 1
ATOM 1489 C CA . ILE A 1 190 ? -21.114 8.198 19.625 1.00 93.62 190 ILE A CA 1
ATOM 1490 C C . ILE A 1 190 ? -20.621 9.348 18.746 1.00 93.62 190 ILE A C 1
ATOM 1492 O O . ILE A 1 190 ? -19.984 10.275 19.250 1.00 93.62 190 ILE A O 1
ATOM 1496 N N . GLN A 1 191 ? -20.932 9.320 17.451 1.00 92.94 191 GLN A N 1
ATOM 1497 C CA . GLN A 1 191 ? -20.500 10.333 16.496 1.00 92.94 191 GLN A CA 1
ATOM 1498 C C . GLN A 1 191 ? -20.997 11.723 16.910 1.00 92.94 191 GLN A C 1
ATOM 1500 O O . GLN A 1 191 ? -20.220 12.679 16.915 1.00 92.94 191 GLN A O 1
ATOM 1505 N N . ASN A 1 192 ? -22.258 11.838 17.338 1.00 93.25 192 ASN A N 1
ATOM 1506 C CA . ASN A 1 192 ? -22.823 13.096 17.829 1.00 93.25 192 ASN A CA 1
ATOM 1507 C C . ASN A 1 192 ? -22.095 13.616 19.075 1.00 93.25 192 ASN A C 1
ATOM 1509 O O . ASN A 1 192 ? -21.879 14.821 19.209 1.00 93.25 192 ASN A O 1
ATOM 1513 N N . ILE A 1 193 ? -21.682 12.722 19.977 1.00 94.88 193 ILE A N 1
ATOM 1514 C CA . ILE A 1 193 ? -20.939 13.092 21.186 1.00 94.88 193 ILE A CA 1
ATOM 1515 C C . ILE A 1 193 ? -19.500 13.524 20.862 1.00 94.88 193 ILE A C 1
ATOM 1517 O O . ILE A 1 193 ? -18.982 14.441 21.516 1.00 94.88 193 ILE A O 1
ATOM 1521 N N . LEU A 1 194 ? -18.847 12.869 19.897 1.00 96.06 194 LEU A N 1
ATOM 1522 C CA . LEU A 1 194 ? -17.426 13.059 19.585 1.00 96.06 194 LEU A CA 1
ATOM 1523 C C . LEU A 1 194 ? -17.146 14.148 18.539 1.00 96.06 194 LEU A C 1
ATOM 1525 O O . LEU A 1 194 ? -16.044 14.697 18.548 1.00 96.06 194 LEU A O 1
ATOM 1529 N N . SER A 1 195 ? -18.111 14.510 17.693 1.00 92.19 195 SER A N 1
ATOM 1530 C CA . SER A 1 195 ? -17.936 15.452 16.569 1.00 92.19 195 SER A CA 1
ATOM 1531 C C . SER A 1 195 ? -17.325 16.810 16.943 1.00 92.19 195 SER A C 1
ATOM 1533 O O . SER A 1 195 ? -16.627 17.412 16.139 1.00 92.19 195 SER A O 1
ATOM 1535 N N . SER A 1 196 ? -17.544 17.292 18.169 1.00 90.06 196 SER A N 1
ATOM 1536 C CA . SER A 1 196 ? -17.048 18.592 18.654 1.00 90.06 196 SER A CA 1
ATOM 1537 C C . SER A 1 196 ? -15.753 18.514 19.472 1.00 90.06 196 SER A C 1
ATOM 1539 O O . SER A 1 196 ? -15.373 19.485 20.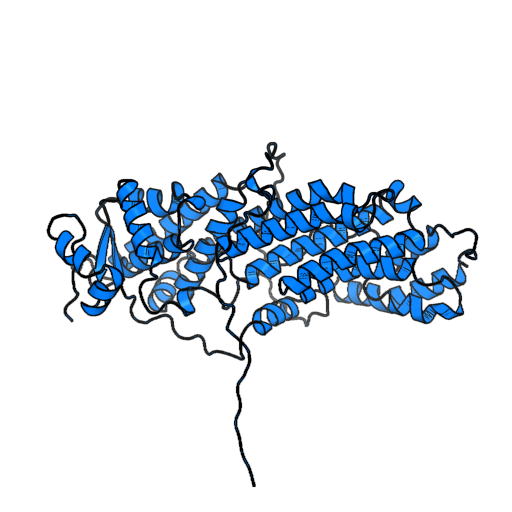122 1.00 90.06 196 SER A O 1
ATOM 1541 N N . THR A 1 197 ? -15.089 17.356 19.504 1.00 93.62 197 THR A N 1
ATOM 1542 C CA . THR A 1 197 ? -14.055 17.073 20.516 1.00 93.62 197 THR A CA 1
ATOM 1543 C C . THR A 1 197 ? -12.647 16.834 19.970 1.00 93.62 197 THR A C 1
ATOM 1545 O O . THR A 1 197 ? -11.728 16.685 20.773 1.00 93.62 197 THR A O 1
ATOM 1548 N N . GLY A 1 198 ? -12.462 16.729 18.651 1.00 95.94 198 GLY A N 1
ATOM 1549 C CA . GLY A 1 198 ? -11.163 16.407 18.044 1.00 95.94 198 GLY A CA 1
ATOM 1550 C C . GLY A 1 198 ? -10.731 14.934 18.167 1.00 95.94 198 GLY A C 1
ATOM 1551 O O . GLY A 1 198 ? -9.627 14.577 17.764 1.00 95.94 198 GLY A O 1
ATOM 1552 N N . HIS A 1 199 ? -11.533 14.059 18.791 1.00 97.50 199 HIS A N 1
ATOM 1553 C CA . HIS A 1 199 ? -11.138 12.660 19.028 1.00 97.50 199 HIS A CA 1
ATOM 1554 C C . HIS A 1 199 ? -11.129 11.827 17.742 1.00 97.50 199 HIS A C 1
ATOM 1556 O O . HIS A 1 199 ? -10.279 10.953 17.600 1.00 97.50 199 HIS A O 1
ATOM 1562 N N . LEU A 1 200 ? -12.054 12.076 16.809 1.00 97.19 200 LEU A N 1
ATOM 1563 C CA . LEU A 1 200 ? -12.119 11.322 15.553 1.00 97.19 200 LEU A CA 1
ATOM 1564 C C . LEU A 1 200 ? -10.930 11.658 14.646 1.00 97.19 200 LEU A C 1
ATOM 1566 O O . LEU A 1 200 ? -10.408 10.773 13.975 1.00 97.19 200 LEU A O 1
ATOM 1570 N N . GLU A 1 201 ? -10.484 12.911 14.675 1.00 97.06 201 GLU A N 1
ATOM 1571 C CA . GLU A 1 201 ? -9.302 13.412 13.978 1.00 97.06 201 GLU A CA 1
ATOM 1572 C C . GLU A 1 201 ? -8.031 12.796 14.573 1.00 97.06 201 GLU A C 1
ATOM 1574 O O . GLU A 1 201 ? -7.276 12.154 13.851 1.00 97.06 201 GLU A O 1
ATOM 1579 N N . ARG A 1 202 ? -7.850 12.850 15.902 1.00 98.00 202 ARG A N 1
ATOM 1580 C CA . ARG A 1 202 ? -6.704 12.198 16.572 1.00 98.00 202 ARG A CA 1
ATOM 1581 C C . ARG A 1 202 ? -6.657 10.686 16.343 1.00 98.00 202 ARG A C 1
ATOM 1583 O O . ARG A 1 202 ? -5.584 10.096 16.217 1.00 98.00 202 ARG A O 1
ATOM 1590 N N . MET A 1 203 ? -7.819 10.034 16.304 1.00 97.94 203 MET A N 1
ATOM 1591 C CA . MET A 1 203 ? -7.898 8.610 15.983 1.00 97.94 203 MET A CA 1
ATOM 1592 C C . MET A 1 203 ? -7.514 8.350 14.520 1.00 97.94 203 MET A C 1
ATOM 1594 O O . MET A 1 203 ? -6.789 7.396 14.252 1.00 97.94 203 MET A O 1
ATOM 1598 N N . GLN A 1 204 ? -7.940 9.202 13.581 1.00 97.44 204 GLN A N 1
ATOM 1599 C CA . GLN A 1 204 ? -7.512 9.121 12.182 1.00 97.44 204 GLN A CA 1
ATOM 1600 C C . GLN A 1 204 ? -5.993 9.289 12.048 1.00 97.44 204 GLN A C 1
ATOM 1602 O O . GLN A 1 204 ? -5.360 8.441 11.428 1.00 97.44 204 GLN A O 1
ATOM 1607 N N . GLU A 1 205 ? -5.402 10.297 12.690 1.00 97.44 205 GLU A N 1
ATOM 1608 C CA . GLU A 1 205 ? -3.945 10.499 12.720 1.00 97.44 205 GLU A CA 1
ATOM 1609 C C . GLU A 1 205 ? -3.214 9.264 13.277 1.00 97.44 205 GLU A C 1
ATOM 1611 O O . GLU A 1 205 ? -2.160 8.866 12.787 1.00 97.44 205 GLU A O 1
ATOM 1616 N N . THR A 1 206 ? -3.790 8.601 14.284 1.00 98.12 206 THR A N 1
ATOM 1617 C CA . THR A 1 206 ? -3.235 7.360 14.847 1.00 98.12 206 THR A CA 1
ATOM 1618 C C . THR A 1 206 ? -3.243 6.212 13.829 1.00 98.12 206 THR A C 1
ATOM 1620 O O . THR A 1 206 ? -2.258 5.477 13.723 1.00 98.12 206 THR A O 1
ATOM 1623 N N . VAL A 1 207 ? -4.327 6.067 13.058 1.00 98.50 207 VAL A N 1
ATOM 1624 C CA . VAL A 1 207 ? -4.428 5.086 11.961 1.00 98.50 207 VAL A CA 1
ATOM 1625 C C . VAL A 1 207 ? -3.412 5.407 10.859 1.00 98.50 207 VAL A C 1
ATOM 1627 O O . VAL A 1 207 ? -2.708 4.509 10.399 1.00 98.50 207 VAL A O 1
ATOM 1630 N N . GLU A 1 208 ? -3.289 6.679 10.478 1.00 97.62 208 GLU A N 1
ATOM 1631 C CA . GLU A 1 208 ? -2.351 7.159 9.455 1.00 97.62 208 GLU A CA 1
ATOM 1632 C C . GLU A 1 208 ? -0.889 6.909 9.842 1.00 97.62 208 GLU A C 1
ATOM 1634 O O . GLU A 1 208 ? -0.120 6.390 9.033 1.00 97.62 208 GLU A O 1
ATOM 1639 N N . HIS A 1 209 ? -0.501 7.182 11.091 1.00 97.38 209 HIS A N 1
ATOM 1640 C CA . HIS A 1 209 ? 0.842 6.858 11.578 1.00 97.38 209 HIS A CA 1
ATOM 1641 C C . HIS A 1 209 ? 1.121 5.351 11.546 1.00 97.38 209 HIS A C 1
ATOM 1643 O O . HIS A 1 209 ? 2.207 4.930 11.144 1.00 97.38 209 HIS A O 1
ATOM 1649 N N . CYS A 1 210 ? 0.144 4.526 11.936 1.00 98.38 210 CYS A N 1
ATOM 1650 C CA . CYS A 1 210 ? 0.280 3.071 11.886 1.00 98.38 210 CYS A CA 1
ATOM 1651 C C . CYS A 1 210 ? 0.473 2.573 10.444 1.00 98.38 210 CYS A C 1
ATOM 1653 O O . CYS A 1 210 ? 1.379 1.778 10.180 1.00 98.38 210 CYS A O 1
ATOM 1655 N N . TYR A 1 211 ? -0.324 3.099 9.509 1.00 98.31 211 TYR A N 1
ATOM 1656 C CA . TYR A 1 211 ? -0.190 2.843 8.077 1.00 98.31 211 TYR A CA 1
ATOM 1657 C C . TYR A 1 211 ? 1.193 3.251 7.556 1.00 98.31 211 TYR A C 1
ATOM 1659 O O . TYR A 1 211 ? 1.855 2.456 6.891 1.00 98.31 211 TYR A O 1
ATOM 1667 N N . TYR A 1 212 ? 1.655 4.456 7.899 1.00 96.88 212 TYR A N 1
ATOM 1668 C CA . TYR A 1 212 ? 2.952 4.978 7.472 1.00 96.88 212 TYR A CA 1
ATOM 1669 C C . TYR A 1 212 ? 4.107 4.075 7.919 1.00 96.88 212 TYR A C 1
ATOM 1671 O O . TYR A 1 212 ? 4.920 3.662 7.092 1.00 96.88 212 TYR A O 1
ATOM 1679 N N . TYR A 1 213 ? 4.160 3.703 9.204 1.00 97.94 213 TYR A N 1
ATOM 1680 C CA . TYR A 1 213 ? 5.210 2.812 9.701 1.00 97.94 213 TYR A CA 1
ATOM 1681 C C . TYR A 1 213 ? 5.192 1.454 8.992 1.00 97.94 213 TYR A C 1
ATOM 1683 O O . TYR A 1 213 ? 6.249 0.937 8.625 1.00 97.94 213 TYR A O 1
ATOM 1691 N N . LEU A 1 214 ? 4.003 0.895 8.746 1.00 98.25 214 LEU A N 1
ATOM 1692 C CA . LEU A 1 214 ? 3.866 -0.379 8.045 1.00 98.25 214 LEU A CA 1
ATOM 1693 C C . LEU A 1 214 ? 4.341 -0.281 6.587 1.00 98.25 214 LEU A C 1
ATOM 1695 O O . LEU A 1 214 ? 5.105 -1.138 6.144 1.00 98.25 214 LEU A O 1
ATOM 1699 N N . ALA A 1 215 ? 3.956 0.779 5.870 1.00 96.88 215 ALA A N 1
ATOM 1700 C CA . ALA A 1 215 ? 4.411 1.040 4.506 1.00 96.88 215 ALA A CA 1
ATOM 1701 C C . ALA A 1 215 ? 5.946 1.137 4.433 1.00 96.88 215 ALA A C 1
ATOM 1703 O O . ALA A 1 215 ? 6.564 0.502 3.577 1.00 96.88 215 ALA A O 1
ATOM 1704 N N . CYS A 1 216 ? 6.576 1.847 5.378 1.00 96.25 216 CYS A N 1
ATOM 1705 C CA . CYS A 1 216 ? 8.035 1.936 5.463 1.00 96.25 216 CYS A CA 1
ATOM 1706 C C . CYS A 1 216 ? 8.707 0.569 5.676 1.00 96.25 216 CYS A C 1
ATOM 1708 O O . CYS A 1 216 ? 9.730 0.290 5.050 1.00 96.25 216 CYS A O 1
ATOM 1710 N N . LEU A 1 217 ? 8.160 -0.296 6.540 1.00 98.00 217 LEU A N 1
ATOM 1711 C CA . LEU A 1 217 ? 8.731 -1.628 6.782 1.00 98.00 217 LEU A CA 1
ATOM 1712 C C . LEU A 1 217 ? 8.617 -2.550 5.566 1.00 98.00 217 LEU A C 1
ATOM 1714 O O . LEU A 1 217 ? 9.562 -3.286 5.266 1.00 98.00 217 LEU A O 1
ATOM 1718 N N . ILE A 1 218 ? 7.490 -2.502 4.855 1.00 97.56 218 ILE A N 1
ATOM 1719 C CA . ILE A 1 218 ? 7.288 -3.292 3.635 1.00 97.56 218 ILE A CA 1
ATOM 1720 C C . ILE A 1 218 ? 8.257 -2.822 2.553 1.00 97.56 218 ILE A C 1
ATOM 1722 O O . ILE A 1 218 ? 8.986 -3.640 1.995 1.00 97.56 218 ILE A O 1
ATOM 1726 N N . GLN A 1 219 ? 8.351 -1.507 2.329 1.00 97.44 219 GLN A N 1
ATOM 1727 C CA . GLN A 1 219 ? 9.301 -0.936 1.376 1.00 97.44 219 GLN A CA 1
ATOM 1728 C C . GLN A 1 219 ? 10.741 -1.353 1.700 1.00 97.44 219 GLN A C 1
ATOM 1730 O O . GLN A 1 219 ? 11.446 -1.835 0.819 1.00 97.44 219 GLN A O 1
ATOM 1735 N N . LYS A 1 220 ? 11.164 -1.244 2.967 1.00 97.25 220 LYS A N 1
ATOM 1736 C CA . LYS A 1 220 ? 12.503 -1.669 3.410 1.00 97.25 220 LYS A CA 1
ATOM 1737 C C . LYS A 1 220 ? 12.749 -3.163 3.175 1.00 97.25 220 LYS A C 1
ATOM 1739 O O . LYS A 1 220 ? 13.877 -3.560 2.895 1.00 97.25 220 LYS A O 1
ATOM 1744 N N . SER A 1 221 ? 11.719 -3.997 3.301 1.00 97.56 221 SER A N 1
ATOM 1745 C CA . SER A 1 221 ? 11.823 -5.440 3.043 1.00 97.56 221 SER A CA 1
ATOM 1746 C C . SER A 1 221 ? 12.001 -5.729 1.550 1.00 97.56 221 SER A C 1
ATOM 1748 O O . SER A 1 221 ? 12.813 -6.573 1.186 1.00 97.56 221 SER A O 1
ATOM 1750 N N . ILE A 1 222 ? 11.301 -4.989 0.685 1.00 98.19 222 ILE A N 1
ATOM 1751 C CA . ILE A 1 222 ? 11.464 -5.076 -0.772 1.00 98.19 222 ILE A CA 1
ATOM 1752 C C . ILE A 1 222 ? 12.853 -4.564 -1.181 1.00 98.19 222 ILE A C 1
ATOM 1754 O O . ILE A 1 222 ? 13.561 -5.238 -1.923 1.00 98.19 222 ILE A O 1
ATOM 1758 N N . GLU A 1 223 ? 13.294 -3.423 -0.645 1.00 97.44 223 GLU A N 1
ATOM 1759 C CA . GLU A 1 223 ? 14.614 -2.828 -0.906 1.00 97.44 223 GLU A CA 1
ATOM 1760 C C . GLU A 1 223 ? 15.765 -3.826 -0.728 1.00 97.44 223 GLU A C 1
ATOM 1762 O O . GLU A 1 223 ? 16.668 -3.892 -1.562 1.00 97.44 223 GLU A O 1
ATOM 1767 N N . GLN A 1 224 ? 15.709 -4.650 0.323 1.00 97.19 224 GLN A N 1
ATOM 1768 C CA . GLN A 1 224 ? 16.739 -5.649 0.631 1.00 97.19 224 GLN A CA 1
ATOM 1769 C C . GLN A 1 224 ? 16.909 -6.716 -0.455 1.00 97.19 224 GLN A C 1
ATOM 1771 O O . GLN A 1 224 ? 17.988 -7.298 -0.568 1.00 97.19 224 GLN A O 1
ATOM 1776 N N . VAL A 1 225 ? 15.866 -6.981 -1.242 1.00 97.44 225 VAL A N 1
ATOM 1777 C CA . VAL A 1 225 ? 15.865 -8.025 -2.274 1.00 97.44 225 VAL A CA 1
ATOM 1778 C C . VAL A 1 225 ? 15.947 -7.459 -3.694 1.00 97.44 225 VAL A C 1
ATOM 1780 O O . VAL A 1 225 ? 16.252 -8.202 -4.625 1.00 97.44 225 VAL A O 1
ATOM 1783 N N . MET A 1 226 ? 15.769 -6.146 -3.884 1.00 97.50 226 MET A N 1
ATOM 1784 C CA . MET A 1 226 ? 15.752 -5.537 -5.221 1.00 97.50 226 MET A CA 1
ATOM 1785 C C . MET A 1 226 ? 17.064 -5.695 -6.003 1.00 97.50 226 MET A C 1
ATOM 1787 O O . MET A 1 226 ? 17.024 -5.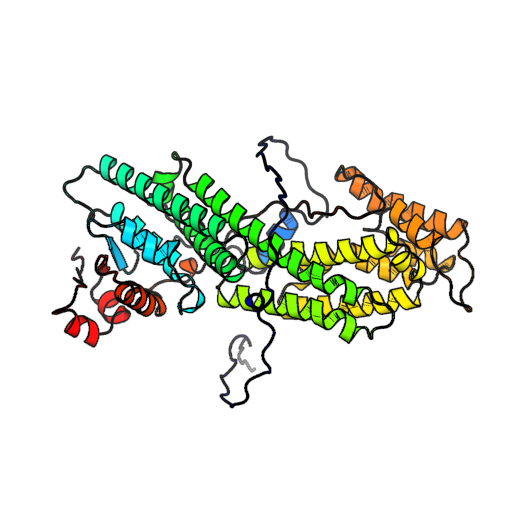847 -7.222 1.00 97.50 226 MET A O 1
ATOM 1791 N N . GLY A 1 227 ? 18.218 -5.734 -5.328 1.00 96.69 227 GLY A N 1
ATOM 1792 C CA . GLY A 1 227 ? 19.511 -5.952 -5.995 1.00 96.69 227 GLY A CA 1
ATOM 1793 C C . GLY A 1 227 ? 19.628 -7.319 -6.690 1.00 96.69 227 GLY A C 1
ATOM 1794 O O . GLY A 1 227 ? 20.399 -7.480 -7.632 1.00 96.69 227 GLY A O 1
ATOM 1795 N N . VAL A 1 228 ? 18.837 -8.310 -6.263 1.00 96.44 228 VAL A N 1
ATOM 1796 C CA . VAL A 1 228 ? 18.731 -9.618 -6.932 1.00 96.44 228 VAL A CA 1
ATOM 1797 C C . VAL A 1 228 ? 17.964 -9.464 -8.250 1.00 96.44 228 VAL A C 1
ATOM 1799 O O . VAL A 1 228 ? 18.376 -10.006 -9.276 1.00 96.44 228 VAL A O 1
ATOM 1802 N N . MET A 1 229 ? 16.895 -8.663 -8.247 1.00 96.38 229 MET A N 1
ATOM 1803 C CA . MET A 1 229 ? 16.034 -8.430 -9.410 1.00 96.38 229 MET A CA 1
ATOM 1804 C C . MET A 1 229 ? 16.717 -7.620 -10.518 1.00 96.38 229 MET A C 1
ATOM 1806 O O . MET A 1 229 ? 16.294 -7.706 -11.670 1.00 96.38 229 MET A O 1
ATOM 1810 N N . THR A 1 230 ? 17.785 -6.878 -10.221 1.00 96.75 230 THR A N 1
ATOM 1811 C CA . THR A 1 230 ? 18.593 -6.165 -11.228 1.00 96.75 230 THR A CA 1
ATOM 1812 C C . THR A 1 230 ? 19.789 -6.967 -11.740 1.00 96.75 230 THR A C 1
ATOM 1814 O O . THR A 1 230 ? 20.439 -6.554 -12.693 1.00 96.75 230 THR A O 1
ATOM 1817 N N . ASN A 1 231 ? 20.077 -8.142 -11.173 1.00 95.19 231 ASN A N 1
ATOM 1818 C CA . ASN A 1 231 ? 21.219 -8.950 -11.594 1.00 95.19 231 ASN A CA 1
ATOM 1819 C C . ASN A 1 231 ? 20.981 -9.566 -12.986 1.00 95.19 231 ASN A C 1
ATOM 1821 O O . ASN A 1 231 ? 20.052 -10.363 -13.169 1.00 95.19 231 ASN A O 1
ATOM 1825 N N . ALA A 1 232 ? 21.824 -9.214 -13.956 1.00 91.38 232 ALA A N 1
ATOM 1826 C CA . ALA A 1 232 ? 21.689 -9.652 -15.342 1.00 91.38 232 ALA A CA 1
ATOM 1827 C C . ALA A 1 232 ? 22.115 -11.104 -15.604 1.00 91.38 232 ALA A C 1
ATOM 1829 O O . ALA A 1 232 ? 21.631 -11.718 -16.557 1.00 91.38 232 ALA A O 1
ATOM 1830 N N . ASP A 1 233 ? 22.943 -11.681 -14.736 1.00 92.44 233 ASP A N 1
ATOM 1831 C CA . ASP A 1 233 ? 23.466 -13.042 -14.880 1.00 92.44 233 ASP A CA 1
ATOM 1832 C C . ASP A 1 233 ? 22.498 -14.106 -14.339 1.00 92.44 233 ASP A C 1
ATOM 1834 O O . ASP A 1 233 ? 22.567 -15.278 -14.714 1.00 92.44 233 ASP A O 1
ATOM 1838 N N . MET A 1 234 ? 21.557 -13.718 -13.473 1.00 95.12 234 MET A N 1
ATOM 1839 C CA . MET A 1 234 ? 20.587 -14.645 -12.882 1.00 95.12 234 MET A CA 1
ATOM 1840 C C . MET A 1 234 ? 19.403 -14.932 -13.808 1.00 95.12 234 MET A C 1
ATOM 1842 O O . MET A 1 234 ? 18.894 -13.996 -14.420 1.00 95.12 234 MET A O 1
ATOM 1846 N N . PRO A 1 235 ? 18.894 -16.179 -13.895 1.00 97.00 235 PRO A N 1
ATOM 1847 C CA . PRO A 1 235 ? 17.648 -16.498 -14.600 1.00 97.00 235 PRO A CA 1
ATOM 1848 C C . PRO A 1 235 ? 16.466 -15.656 -14.105 1.00 97.00 235 PRO A C 1
ATOM 1850 O O . PRO A 1 235 ? 16.355 -15.393 -12.911 1.00 97.00 235 PRO A O 1
ATOM 1853 N N . ASP A 1 236 ? 15.552 -15.282 -15.003 1.00 97.31 236 ASP A N 1
ATOM 1854 C CA . ASP A 1 236 ? 14.517 -14.280 -14.698 1.00 97.31 236 ASP A CA 1
ATOM 1855 C C . ASP A 1 236 ? 13.630 -14.686 -13.523 1.00 97.31 236 ASP A C 1
ATOM 1857 O O . ASP A 1 236 ? 13.494 -13.920 -12.574 1.00 97.31 236 ASP A O 1
ATOM 1861 N N . LYS A 1 237 ? 13.152 -15.934 -13.501 1.00 95.62 237 LYS A N 1
ATOM 1862 C CA . LYS A 1 237 ? 12.389 -16.462 -12.364 1.00 95.62 237 LYS A CA 1
ATOM 1863 C C . LYS A 1 237 ? 13.159 -16.348 -11.040 1.00 95.62 237 LYS A C 1
ATOM 1865 O O . LYS A 1 237 ? 12.661 -15.755 -10.093 1.00 95.62 237 LYS A O 1
ATOM 1870 N N . GLN A 1 238 ? 14.398 -16.843 -11.003 1.00 96.50 238 GLN A N 1
ATOM 1871 C CA . GLN A 1 238 ? 15.224 -16.834 -9.787 1.00 96.50 238 GLN A CA 1
ATOM 1872 C C . GLN A 1 238 ? 15.520 -15.411 -9.304 1.00 96.50 238 GLN A C 1
ATOM 1874 O O . GLN A 1 238 ? 15.533 -15.157 -8.105 1.00 96.50 238 GLN A O 1
ATOM 1879 N N . SER A 1 239 ? 15.715 -14.471 -10.234 1.00 95.38 239 SER A N 1
ATOM 1880 C CA . SER A 1 239 ? 15.958 -13.067 -9.897 1.00 95.38 239 SER A CA 1
ATOM 1881 C C . SER A 1 239 ? 14.744 -12.374 -9.265 1.00 95.38 239 SER A C 1
ATOM 1883 O O . SER A 1 239 ? 14.895 -11.370 -8.573 1.00 95.38 239 SER A O 1
ATOM 1885 N N . THR A 1 240 ? 13.537 -12.894 -9.511 1.00 97.31 240 THR A N 1
ATOM 1886 C CA . THR A 1 240 ? 12.270 -12.304 -9.058 1.00 97.31 240 THR A CA 1
ATOM 1887 C C . THR A 1 240 ? 11.671 -13.036 -7.853 1.00 97.31 240 THR A C 1
ATOM 1889 O O . THR A 1 240 ? 10.910 -12.425 -7.104 1.00 97.31 240 THR A O 1
ATOM 1892 N N . ASP A 1 241 ? 12.041 -14.300 -7.614 1.00 97.06 241 ASP A N 1
ATOM 1893 C CA . ASP A 1 241 ? 11.480 -15.147 -6.549 1.00 97.06 241 ASP A CA 1
ATOM 1894 C C . ASP A 1 241 ? 11.520 -14.471 -5.161 1.00 97.06 241 ASP A C 1
ATOM 1896 O O . ASP A 1 241 ? 10.526 -14.498 -4.440 1.00 97.06 241 ASP A O 1
ATOM 1900 N N . GLU A 1 242 ? 12.619 -13.804 -4.788 1.00 96.81 242 GLU A N 1
ATOM 1901 C CA . GLU A 1 242 ? 12.730 -13.139 -3.477 1.00 96.81 242 GLU A CA 1
ATOM 1902 C C . GLU A 1 242 ? 11.780 -11.938 -3.325 1.00 96.81 242 GLU A C 1
ATOM 1904 O O . GLU A 1 242 ? 11.186 -11.755 -2.262 1.00 96.81 242 GLU A O 1
ATOM 1909 N N . VAL A 1 243 ? 11.563 -11.156 -4.389 1.00 98.25 243 VAL A N 1
ATOM 1910 C CA . VAL A 1 243 ? 10.573 -10.062 -4.383 1.00 98.25 243 VAL A CA 1
ATOM 1911 C C . VAL A 1 243 ? 9.166 -10.636 -4.216 1.00 98.25 243 VAL A C 1
ATOM 1913 O O . VAL A 1 243 ? 8.408 -10.168 -3.368 1.00 98.25 243 VAL A O 1
ATOM 1916 N N . ILE A 1 244 ? 8.829 -11.696 -4.959 1.00 98.50 244 ILE A N 1
ATOM 1917 C CA . ILE A 1 244 ? 7.528 -12.374 -4.843 1.00 98.50 244 ILE A CA 1
ATOM 1918 C C . ILE A 1 244 ? 7.328 -12.955 -3.442 1.00 98.50 244 ILE A C 1
ATOM 1920 O O . ILE A 1 244 ? 6.242 -12.827 -2.886 1.00 98.50 244 ILE A O 1
ATOM 1924 N N . ASN A 1 245 ? 8.366 -13.537 -2.836 1.00 98.38 245 ASN A N 1
ATOM 1925 C CA . ASN A 1 245 ? 8.294 -14.075 -1.479 1.00 98.38 245 ASN A CA 1
ATOM 1926 C C . ASN A 1 245 ? 7.964 -12.987 -0.446 1.00 98.38 245 ASN A C 1
ATOM 1928 O O . ASN A 1 245 ? 7.145 -13.223 0.442 1.00 98.38 245 ASN A O 1
ATOM 1932 N N . VAL A 1 246 ? 8.558 -11.792 -0.566 1.00 98.50 246 VAL A N 1
ATOM 1933 C CA . VAL A 1 246 ? 8.235 -10.650 0.308 1.00 98.50 246 VAL A CA 1
ATOM 1934 C C . VAL A 1 246 ? 6.781 -10.208 0.117 1.00 98.50 246 VAL A C 1
ATOM 1936 O O . VAL A 1 246 ? 6.067 -10.000 1.103 1.00 98.50 246 VAL A O 1
ATOM 1939 N N . LEU A 1 247 ? 6.318 -10.102 -1.132 1.00 98.75 247 LEU A N 1
ATOM 1940 C CA . LEU A 1 247 ? 4.937 -9.726 -1.448 1.00 98.75 247 LEU A CA 1
ATOM 1941 C C . LEU A 1 247 ? 3.925 -10.763 -0.918 1.00 98.75 247 LEU A C 1
ATOM 1943 O O . LEU A 1 247 ? 2.952 -10.396 -0.256 1.00 98.75 247 LEU A O 1
ATOM 1947 N N . GLU A 1 248 ? 4.184 -12.057 -1.120 1.00 98.69 248 GLU A N 1
ATOM 1948 C CA . GLU A 1 248 ? 3.339 -13.161 -0.642 1.00 98.69 248 GLU A CA 1
ATOM 1949 C C . GLU A 1 248 ? 3.288 -13.227 0.891 1.00 98.69 248 GLU A C 1
ATOM 1951 O O . GLU A 1 248 ? 2.209 -13.362 1.477 1.00 98.69 248 GLU A O 1
ATOM 1956 N N . ALA A 1 249 ? 4.436 -13.077 1.563 1.00 98.50 249 ALA A N 1
ATOM 1957 C CA . ALA A 1 249 ? 4.498 -13.036 3.022 1.00 98.50 249 ALA A CA 1
ATOM 1958 C C . ALA A 1 249 ? 3.709 -11.841 3.585 1.00 98.50 249 ALA A C 1
ATOM 1960 O O . ALA A 1 249 ? 2.983 -11.984 4.572 1.00 98.50 249 ALA A O 1
ATOM 1961 N N . THR A 1 250 ? 3.794 -10.683 2.924 1.00 98.62 250 THR A N 1
ATOM 1962 C CA . THR A 1 250 ? 3.033 -9.478 3.286 1.00 98.62 250 THR A CA 1
ATOM 1963 C C . THR A 1 250 ? 1.528 -9.708 3.129 1.00 98.62 250 THR A C 1
ATOM 1965 O O . THR A 1 250 ? 0.763 -9.447 4.058 1.00 98.62 250 THR A O 1
ATOM 1968 N N . MET A 1 251 ? 1.089 -10.279 2.002 1.00 98.56 251 MET A N 1
ATOM 1969 C CA . MET A 1 251 ? -0.329 -10.574 1.759 1.00 98.56 251 MET A CA 1
ATOM 1970 C C . MET A 1 251 ? -0.883 -11.589 2.765 1.00 98.56 251 MET A C 1
ATOM 1972 O O . MET A 1 251 ? -1.989 -11.427 3.289 1.00 98.56 251 MET A O 1
ATOM 1976 N N . THR A 1 252 ? -0.097 -12.619 3.082 1.00 98.25 252 THR A N 1
ATOM 1977 C CA . THR A 1 252 ? -0.442 -13.611 4.106 1.00 98.25 252 THR A CA 1
ATOM 1978 C C . THR A 1 252 ? -0.626 -12.947 5.469 1.00 98.25 252 THR A C 1
ATOM 1980 O O . THR A 1 252 ? -1.622 -13.206 6.147 1.00 98.25 252 THR A O 1
ATOM 1983 N N . LEU A 1 253 ? 0.281 -12.043 5.852 1.00 97.69 253 LEU A N 1
ATOM 1984 C CA . LEU A 1 253 ? 0.198 -11.302 7.110 1.00 97.69 253 LEU A CA 1
ATOM 1985 C C . LEU A 1 253 ? -1.057 -10.418 7.184 1.00 97.69 253 LEU A C 1
ATOM 1987 O O . LEU A 1 253 ? -1.734 -10.393 8.217 1.00 97.69 253 LEU A O 1
ATOM 1991 N N . PHE A 1 254 ? -1.395 -9.723 6.096 1.00 98.25 254 PHE A N 1
ATOM 1992 C CA . PHE A 1 254 ? -2.585 -8.871 6.014 1.00 98.25 254 PHE A CA 1
ATOM 1993 C C . PHE A 1 254 ? -3.874 -9.677 6.152 1.00 98.25 254 PHE A C 1
ATOM 1995 O O . PHE A 1 254 ? -4.727 -9.347 6.980 1.00 98.25 254 PHE A O 1
ATOM 2002 N N . ARG A 1 255 ? -3.989 -10.782 5.406 1.00 96.69 255 ARG A N 1
ATOM 2003 C CA . ARG A 1 255 ? -5.136 -11.698 5.488 1.00 96.69 255 ARG A CA 1
ATOM 2004 C C . ARG A 1 255 ? -5.275 -12.306 6.876 1.00 96.69 255 ARG A C 1
ATOM 2006 O O . ARG A 1 255 ? -6.376 -12.326 7.423 1.00 96.69 255 ARG A O 1
ATOM 2013 N N . ALA A 1 256 ? -4.162 -12.747 7.466 1.00 95.62 256 ALA A N 1
ATOM 2014 C CA . ALA A 1 256 ? -4.149 -13.320 8.806 1.00 95.62 256 ALA A CA 1
ATOM 2015 C C . ALA A 1 256 ? -4.692 -12.340 9.854 1.00 95.62 256 ALA A C 1
ATOM 2017 O O . ALA A 1 256 ? -5.369 -12.783 10.775 1.00 95.62 256 ALA A O 1
ATOM 2018 N N . ASN A 1 257 ? -4.445 -11.034 9.688 1.00 96.06 257 ASN A N 1
ATOM 2019 C CA . ASN A 1 257 ? -4.903 -9.962 10.578 1.00 96.06 257 ASN A CA 1
ATOM 2020 C C . ASN A 1 257 ? -6.247 -9.328 10.190 1.00 96.06 257 ASN A C 1
ATOM 2022 O O . ASN A 1 257 ? -6.734 -8.471 10.924 1.00 96.06 257 ASN A O 1
ATOM 2026 N N . ARG A 1 258 ? -6.876 -9.786 9.098 1.00 95.12 258 ARG A N 1
ATOM 2027 C CA . ARG A 1 258 ? -8.119 -9.220 8.543 1.00 95.12 258 ARG A CA 1
ATOM 2028 C C . ARG A 1 258 ? -8.001 -7.732 8.207 1.00 95.12 258 ARG A C 1
ATOM 2030 O O . ARG A 1 258 ? -8.936 -6.967 8.437 1.00 95.12 258 ARG A O 1
ATOM 2037 N N . LEU A 1 259 ? -6.855 -7.328 7.664 1.00 97.75 259 LEU A N 1
ATOM 2038 C CA . LEU A 1 259 ? -6.674 -5.963 7.193 1.00 97.75 259 LEU A CA 1
ATOM 2039 C C . LEU A 1 259 ? -7.672 -5.664 6.064 1.00 97.75 259 LEU A C 1
ATOM 2041 O O . LEU A 1 259 ? -7.856 -6.478 5.158 1.00 97.75 259 LEU A O 1
ATOM 2045 N N . ASN A 1 260 ? -8.309 -4.493 6.118 1.00 97.25 260 ASN A N 1
ATOM 2046 C CA . ASN A 1 260 ? -9.277 -4.060 5.114 1.00 97.25 260 ASN A CA 1
ATOM 2047 C C . ASN A 1 260 ? -8.660 -4.085 3.697 1.00 97.25 260 ASN A C 1
ATOM 2049 O O . ASN A 1 260 ? -7.505 -3.689 3.496 1.00 97.25 260 ASN A O 1
ATOM 2053 N N . ALA A 1 261 ? -9.434 -4.539 2.707 1.00 95.81 261 ALA A N 1
ATOM 2054 C CA . ALA A 1 261 ? -8.967 -4.680 1.326 1.00 95.81 261 ALA A CA 1
ATOM 2055 C C . ALA A 1 261 ? -8.517 -3.341 0.720 1.00 95.81 261 ALA A C 1
ATOM 2057 O O . ALA A 1 261 ? -7.517 -3.286 0.010 1.00 95.81 261 ALA A O 1
ATOM 2058 N N . GLY A 1 262 ? -9.186 -2.241 1.064 1.00 95.75 262 GLY A N 1
ATOM 2059 C CA . GLY A 1 262 ? -8.813 -0.912 0.608 1.00 95.75 262 GLY A CA 1
ATOM 2060 C C . GLY A 1 262 ? -7.491 -0.399 1.172 1.00 95.75 262 GLY A C 1
ATOM 2061 O O . GLY A 1 262 ? -6.738 0.267 0.463 1.00 95.75 262 GLY A O 1
ATOM 20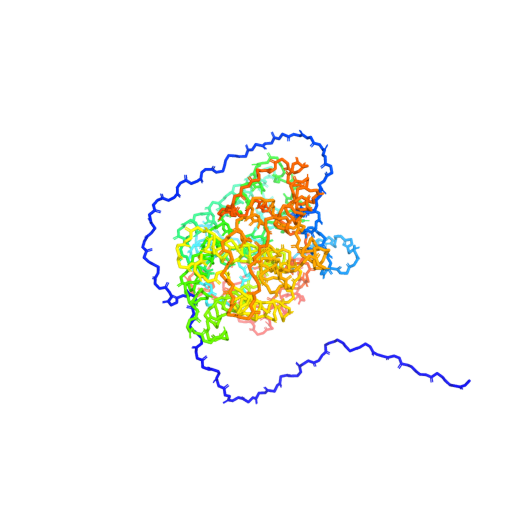62 N N . LEU A 1 263 ? -7.167 -0.741 2.423 1.00 97.50 263 LEU A N 1
ATOM 2063 C CA . LEU A 1 263 ? -5.841 -0.477 2.998 1.00 97.50 263 LEU A CA 1
ATOM 2064 C C . LEU A 1 263 ? -4.776 -1.378 2.368 1.00 97.50 263 LEU A C 1
ATOM 2066 O O . LEU A 1 263 ? -3.662 -0.932 2.111 1.00 97.50 263 LEU A O 1
ATOM 2070 N N . THR A 1 264 ? -5.136 -2.631 2.081 1.00 98.19 264 THR A N 1
ATOM 2071 C CA . THR A 1 264 ? -4.262 -3.597 1.405 1.00 98.19 264 THR A CA 1
ATOM 2072 C C . THR A 1 264 ? -3.859 -3.104 0.014 1.00 98.19 264 THR A C 1
ATOM 2074 O O . THR A 1 264 ? -2.668 -3.074 -0.291 1.00 98.19 264 THR A O 1
ATOM 2077 N N . ILE A 1 265 ? -4.823 -2.650 -0.797 1.00 96.38 265 ILE A N 1
ATOM 2078 C CA . ILE A 1 265 ? -4.569 -2.071 -2.126 1.00 96.38 265 ILE A CA 1
ATOM 2079 C C . ILE A 1 265 ? -3.612 -0.882 -2.011 1.00 96.38 265 ILE A C 1
ATOM 2081 O O . ILE A 1 265 ? -2.615 -0.841 -2.721 1.00 96.38 265 ILE A O 1
ATOM 2085 N N . GLN A 1 266 ? -3.853 0.040 -1.075 1.00 96.31 266 GLN A N 1
ATOM 2086 C CA . GLN A 1 266 ? -2.992 1.210 -0.874 1.00 96.31 266 GLN A CA 1
ATOM 2087 C C . GLN A 1 266 ? -1.552 0.841 -0.462 1.00 96.31 266 GLN A C 1
ATOM 2089 O O . GLN A 1 266 ? -0.591 1.390 -1.004 1.00 96.31 266 GLN A O 1
ATOM 2094 N N . LEU A 1 267 ? -1.364 -0.130 0.439 1.00 98.00 267 LEU A N 1
ATOM 2095 C CA . LEU A 1 267 ? -0.024 -0.590 0.836 1.00 98.00 267 LEU A CA 1
ATOM 2096 C C . LEU A 1 267 ? 0.721 -1.269 -0.326 1.00 98.00 267 LEU A C 1
ATOM 2098 O O . LEU A 1 267 ? 1.919 -1.036 -0.523 1.00 98.00 267 LEU A O 1
ATOM 2102 N N . PHE A 1 268 ? 0.022 -2.069 -1.135 1.00 98.31 268 PHE A N 1
ATOM 2103 C CA . PHE A 1 268 ? 0.619 -2.666 -2.329 1.00 98.31 268 PHE A CA 1
ATOM 2104 C C . PHE A 1 268 ? 0.854 -1.647 -3.449 1.00 98.31 268 PHE A C 1
ATOM 2106 O O . PHE A 1 268 ? 1.856 -1.767 -4.145 1.00 98.31 268 PHE A O 1
ATOM 2113 N N . SER A 1 269 ? 0.050 -0.587 -3.563 1.00 97.31 269 SER A N 1
ATOM 2114 C CA . SER A 1 269 ? 0.319 0.546 -4.459 1.00 97.31 269 SER A CA 1
ATOM 2115 C C . SER A 1 269 ? 1.685 1.186 -4.189 1.00 97.31 269 SER A C 1
ATOM 2117 O O . SER A 1 269 ? 2.464 1.377 -5.124 1.00 97.31 269 SER A O 1
ATOM 2119 N N . HIS A 1 270 ? 2.039 1.437 -2.920 1.00 96.38 270 HIS A N 1
ATOM 2120 C CA . HIS A 1 270 ? 3.392 1.903 -2.576 1.00 96.38 270 HIS A CA 1
ATOM 2121 C C . HIS A 1 270 ? 4.472 0.872 -2.924 1.00 96.38 270 HIS A C 1
ATOM 2123 O O . HIS A 1 270 ? 5.543 1.245 -3.397 1.00 96.38 270 HIS A O 1
ATOM 2129 N N . SER A 1 271 ? 4.189 -0.416 -2.716 1.00 98.12 271 SER A N 1
ATOM 2130 C CA . SER A 1 271 ? 5.129 -1.507 -3.001 1.00 98.12 271 SER A CA 1
ATOM 2131 C C . SER A 1 271 ? 5.445 -1.610 -4.498 1.00 98.12 271 SER A C 1
ATOM 2133 O O . SER A 1 271 ? 6.610 -1.640 -4.887 1.00 98.12 271 SER A O 1
ATOM 2135 N N . PHE A 1 272 ? 4.417 -1.597 -5.350 1.00 98.56 272 PHE A N 1
ATOM 2136 C CA . PHE A 1 272 ? 4.560 -1.633 -6.806 1.00 98.56 272 PHE A CA 1
ATOM 2137 C C . PHE A 1 272 ? 5.244 -0.378 -7.345 1.00 98.56 272 PHE A C 1
ATOM 2139 O O . PHE A 1 272 ? 6.140 -0.480 -8.184 1.00 98.56 272 PHE A O 1
ATOM 2146 N N . TYR A 1 273 ? 4.891 0.797 -6.815 1.00 97.81 273 TYR A N 1
ATOM 2147 C CA . TYR A 1 273 ? 5.574 2.035 -7.174 1.00 97.81 273 TYR A CA 1
ATOM 2148 C C . TYR A 1 273 ? 7.061 1.989 -6.808 1.00 97.81 273 TYR A C 1
ATOM 2150 O O . TYR A 1 273 ? 7.899 2.403 -7.605 1.00 97.81 273 TYR A O 1
ATOM 2158 N N . TYR A 1 274 ? 7.405 1.458 -5.633 1.00 98.38 274 TYR A N 1
ATOM 2159 C CA . TYR A 1 274 ? 8.799 1.318 -5.224 1.00 98.38 274 TYR A CA 1
ATOM 2160 C C . TYR A 1 274 ? 9.578 0.378 -6.154 1.00 98.38 274 TYR A C 1
ATOM 2162 O O . TYR A 1 274 ? 10.676 0.724 -6.580 1.00 98.38 274 TYR A O 1
ATOM 2170 N N . ILE A 1 275 ? 9.001 -0.768 -6.538 1.00 98.56 275 ILE A N 1
ATOM 2171 C CA . ILE A 1 275 ? 9.613 -1.684 -7.519 1.00 98.56 275 ILE A CA 1
ATOM 2172 C C . ILE A 1 275 ? 9.866 -0.952 -8.847 1.00 98.56 275 ILE A C 1
ATOM 2174 O O . ILE A 1 275 ? 10.975 -1.010 -9.380 1.00 98.56 275 ILE A O 1
ATOM 2178 N N . ASN A 1 276 ? 8.868 -0.220 -9.353 1.00 98.25 276 ASN A N 1
ATOM 2179 C CA . ASN A 1 276 ? 8.988 0.609 -10.555 1.00 98.25 276 ASN A CA 1
ATOM 2180 C C . ASN A 1 276 ? 10.125 1.632 -10.443 1.00 98.25 276 ASN A C 1
ATOM 2182 O O . ASN A 1 276 ? 11.022 1.657 -11.285 1.00 98.25 276 ASN A O 1
ATOM 2186 N N . GLN A 1 277 ? 10.099 2.443 -9.385 1.00 97.62 277 GLN A N 1
ATOM 2187 C CA . GLN A 1 277 ? 11.057 3.515 -9.134 1.00 97.62 277 GLN A CA 1
ATOM 2188 C C . GLN A 1 277 ? 12.480 2.970 -8.993 1.00 97.62 277 GLN A C 1
ATOM 2190 O O . GLN A 1 277 ? 13.407 3.524 -9.582 1.00 97.62 277 GLN A O 1
ATOM 2195 N N . TYR A 1 278 ? 12.662 1.875 -8.254 1.00 98.38 278 TYR A N 1
ATOM 2196 C CA . TYR A 1 278 ? 13.967 1.258 -8.051 1.00 98.38 278 TYR A CA 1
ATOM 2197 C C . TYR A 1 278 ? 14.555 0.755 -9.369 1.00 98.38 278 TYR A C 1
ATOM 2199 O O . TYR A 1 278 ? 15.687 1.097 -9.708 1.00 98.38 278 TYR A O 1
ATOM 2207 N N . LEU A 1 279 ? 13.790 -0.042 -10.126 1.00 98.44 279 LEU A N 1
ATOM 2208 C CA . LEU A 1 279 ? 14.252 -0.615 -11.393 1.00 98.44 279 LEU A CA 1
ATOM 2209 C C . LEU A 1 279 ? 14.560 0.484 -12.414 1.00 98.44 279 LEU A C 1
ATOM 2211 O O . LEU A 1 279 ? 15.603 0.443 -13.068 1.00 98.44 279 LEU A O 1
ATOM 2215 N N . PHE A 1 280 ? 13.685 1.487 -12.512 1.00 98.44 280 PHE A N 1
ATOM 2216 C CA . PHE A 1 280 ? 13.864 2.596 -13.439 1.00 98.44 280 PHE A CA 1
ATOM 2217 C C . PHE A 1 280 ? 15.100 3.431 -13.086 1.00 98.44 280 PHE A C 1
ATOM 2219 O O . PHE A 1 280 ? 15.960 3.656 -13.940 1.00 98.44 280 PHE A O 1
ATOM 2226 N N . ASN A 1 281 ? 15.249 3.833 -11.819 1.00 98.38 281 ASN A N 1
ATOM 2227 C CA . ASN A 1 281 ? 16.398 4.635 -11.398 1.00 98.38 281 ASN A CA 1
ATOM 2228 C C . ASN A 1 281 ? 17.701 3.834 -11.463 1.00 98.38 281 ASN A C 1
ATOM 2230 O O . ASN A 1 281 ? 18.726 4.399 -11.833 1.00 98.38 281 ASN A O 1
ATOM 2234 N N . TRP A 1 282 ? 17.686 2.521 -11.205 1.00 98.12 282 TRP A N 1
ATOM 2235 C CA . TRP A 1 282 ? 18.859 1.676 -11.441 1.00 98.12 282 TRP A CA 1
ATOM 2236 C C . TRP A 1 282 ? 19.311 1.746 -12.908 1.00 98.12 282 TRP A C 1
ATOM 2238 O O . TRP A 1 282 ? 20.497 1.974 -13.157 1.00 98.12 282 TRP A O 1
ATOM 2248 N N . MET A 1 283 ? 18.382 1.653 -13.870 1.00 97.62 283 MET A N 1
ATOM 2249 C CA . MET A 1 283 ? 18.684 1.735 -15.307 1.00 97.62 283 MET A CA 1
ATOM 2250 C C . MET A 1 283 ? 19.309 3.075 -15.722 1.00 97.62 283 MET A C 1
ATOM 2252 O O . MET A 1 283 ? 20.243 3.092 -16.524 1.00 97.62 283 MET A O 1
ATOM 2256 N N . VAL A 1 284 ? 18.803 4.202 -15.209 1.00 97.56 284 VAL A N 1
ATOM 2257 C CA . VAL A 1 284 ? 19.221 5.536 -15.687 1.00 97.56 284 VAL A CA 1
ATOM 2258 C C . VAL A 1 284 ? 20.336 6.176 -14.856 1.00 97.56 284 VAL A C 1
ATOM 2260 O O . VAL A 1 284 ? 21.149 6.920 -15.411 1.00 97.56 284 VAL A O 1
ATOM 2263 N N . ALA A 1 285 ? 20.419 5.865 -13.560 1.00 96.88 285 ALA A N 1
ATOM 2264 C CA . ALA A 1 285 ? 21.310 6.538 -12.614 1.00 96.88 285 ALA A CA 1
ATOM 2265 C C . ALA A 1 285 ? 22.568 5.731 -12.248 1.00 96.88 285 ALA A C 1
ATOM 2267 O O . ALA A 1 285 ? 23.502 6.298 -11.678 1.00 96.88 285 ALA A O 1
ATOM 2268 N N . THR A 1 286 ? 22.649 4.437 -12.587 1.00 97.19 286 THR A N 1
ATOM 2269 C CA . THR A 1 286 ? 23.828 3.608 -12.273 1.00 97.19 286 THR A CA 1
ATOM 2270 C C . THR A 1 286 ? 24.636 3.237 -13.523 1.00 97.19 286 THR A C 1
ATOM 2272 O O . THR A 1 286 ? 24.057 3.059 -14.597 1.00 97.19 286 THR A O 1
ATOM 2275 N N . PRO A 1 287 ? 25.976 3.104 -13.426 1.00 95.81 287 PRO A N 1
ATOM 2276 C CA . PRO A 1 287 ? 26.793 2.626 -14.545 1.00 95.81 287 PRO A CA 1
ATOM 2277 C C . PRO A 1 287 ? 26.411 1.213 -14.998 1.00 95.81 287 PRO A C 1
ATOM 2279 O O . PRO A 1 287 ? 26.369 0.950 -16.195 1.00 95.81 287 PRO A O 1
ATOM 2282 N N . ASP A 1 288 ? 26.101 0.341 -14.037 1.00 95.12 288 ASP A N 1
ATOM 2283 C CA . ASP A 1 288 ? 25.703 -1.047 -14.271 1.00 95.12 288 ASP A CA 1
ATOM 2284 C C . ASP A 1 288 ? 24.368 -1.131 -15.026 1.00 95.12 288 ASP A C 1
ATOM 2286 O O . ASP A 1 288 ? 24.295 -1.725 -16.100 1.00 95.12 288 ASP A O 1
ATOM 2290 N N . GLY A 1 289 ? 23.326 -0.439 -14.555 1.00 96.06 289 GLY A N 1
ATOM 2291 C CA . GLY A 1 289 ? 22.048 -0.379 -15.267 1.00 96.06 289 GLY A CA 1
ATOM 2292 C C . GLY A 1 289 ? 22.179 0.219 -16.669 1.00 96.06 289 GLY A C 1
ATOM 2293 O O . GLY A 1 289 ? 21.603 -0.308 -17.622 1.00 96.06 289 GLY A O 1
ATOM 2294 N N . ARG A 1 290 ? 23.020 1.250 -16.828 1.00 96.25 290 ARG A N 1
ATOM 2295 C CA . ARG A 1 290 ? 23.291 1.869 -18.133 1.00 96.25 290 ARG A CA 1
ATOM 2296 C C . ARG A 1 290 ? 23.915 0.892 -19.129 1.00 96.25 290 ARG A C 1
ATOM 2298 O O . ARG A 1 290 ? 23.515 0.895 -20.290 1.00 96.25 290 ARG A O 1
ATOM 2305 N N . SER A 1 291 ? 24.865 0.052 -18.709 1.00 95.62 291 SER A N 1
ATOM 2306 C CA . SER A 1 291 ? 25.477 -0.938 -19.611 1.00 95.62 291 SER A CA 1
ATOM 2307 C C . SER A 1 291 ? 24.508 -2.031 -20.067 1.00 95.62 291 SER A C 1
ATOM 2309 O O . SER A 1 291 ? 24.777 -2.702 -21.059 1.00 95.62 291 SER A O 1
ATOM 2311 N N . HIS A 1 292 ? 23.368 -2.182 -19.387 1.00 95.12 292 HIS A N 1
ATOM 2312 C CA . HIS A 1 292 ? 22.345 -3.169 -19.711 1.00 95.12 292 HIS A CA 1
ATOM 2313 C C . HIS A 1 292 ? 21.203 -2.621 -20.578 1.00 95.12 292 HIS A C 1
ATOM 2315 O O . HIS A 1 292 ? 20.286 -3.377 -20.881 1.00 95.12 292 HIS A O 1
ATOM 2321 N N . LEU A 1 293 ? 21.229 -1.359 -21.028 1.00 96.94 293 LEU A N 1
ATOM 2322 C CA . LEU A 1 293 ? 20.176 -0.769 -21.873 1.00 96.94 293 LEU A CA 1
ATOM 2323 C C . LEU A 1 293 ? 20.140 -1.376 -23.289 1.00 96.94 293 LEU A C 1
ATOM 2325 O O . LEU A 1 293 ? 20.490 -0.726 -24.262 1.00 96.94 293 LEU A O 1
ATOM 2329 N N . SER A 1 294 ? 19.699 -2.623 -23.418 1.00 96.38 294 SER A N 1
ATOM 2330 C CA . SER A 1 294 ? 19.686 -3.411 -24.655 1.00 96.38 294 SER A CA 1
ATOM 2331 C C . SER A 1 294 ? 18.332 -4.091 -24.860 1.00 96.38 294 SER A C 1
ATOM 2333 O O . SER A 1 294 ? 17.554 -4.257 -23.915 1.00 96.38 294 SER A O 1
ATOM 2335 N N . ARG A 1 295 ? 18.049 -4.558 -26.081 1.00 96.38 295 ARG A N 1
ATOM 2336 C CA . ARG A 1 295 ? 16.851 -5.366 -26.364 1.00 96.38 295 ARG A CA 1
ATOM 2337 C C . ARG A 1 295 ? 16.815 -6.653 -25.554 1.00 96.38 295 ARG A C 1
ATOM 2339 O O . ARG A 1 295 ? 15.750 -7.011 -25.054 1.00 96.38 295 ARG A O 1
ATOM 2346 N N . ALA A 1 296 ? 17.959 -7.323 -25.405 1.00 95.69 296 ALA A N 1
ATOM 2347 C CA . ALA A 1 296 ? 18.067 -8.543 -24.611 1.00 95.69 296 ALA A CA 1
ATOM 2348 C C . ALA A 1 296 ? 17.614 -8.291 -23.169 1.00 95.69 296 ALA A C 1
ATOM 2350 O O . ALA A 1 296 ? 16.731 -8.985 -22.673 1.00 95.69 296 ALA A O 1
ATOM 2351 N N . TRP A 1 297 ? 18.135 -7.244 -22.527 1.00 96.94 297 TRP A N 1
ATOM 2352 C CA . TRP A 1 297 ? 17.693 -6.869 -21.186 1.00 96.94 297 TRP A CA 1
ATOM 2353 C C . TRP A 1 297 ? 16.229 -6.434 -21.139 1.00 96.94 297 TRP A C 1
ATOM 2355 O O . TRP A 1 297 ? 15.521 -6.825 -20.220 1.00 96.94 297 TRP A O 1
ATOM 2365 N N . GLY A 1 298 ? 15.743 -5.687 -22.136 1.00 97.56 298 GLY A N 1
ATOM 2366 C CA . GLY A 1 298 ? 14.331 -5.310 -22.227 1.00 97.56 298 GLY A CA 1
ATOM 2367 C C . GLY A 1 298 ? 13.395 -6.523 -22.167 1.00 97.56 298 GLY A C 1
ATOM 2368 O O . GLY A 1 298 ? 12.424 -6.508 -21.413 1.00 97.56 298 GLY A O 1
ATOM 2369 N N . VAL A 1 299 ? 13.722 -7.599 -22.897 1.00 97.75 299 VAL A N 1
ATOM 2370 C CA . VAL A 1 299 ? 12.980 -8.875 -22.853 1.00 97.75 299 VAL A CA 1
ATOM 2371 C C . VAL A 1 299 ? 13.008 -9.478 -21.449 1.00 97.75 299 VAL A C 1
ATOM 2373 O O . VAL A 1 299 ? 11.956 -9.820 -20.914 1.00 97.75 299 VAL A O 1
ATOM 2376 N N . ARG A 1 300 ? 14.190 -9.548 -20.830 1.00 98.06 300 ARG A N 1
ATOM 2377 C CA . ARG A 1 300 ? 14.355 -10.090 -19.474 1.00 98.06 300 ARG A CA 1
ATOM 2378 C C . ARG A 1 300 ? 13.577 -9.293 -18.435 1.00 98.06 300 ARG A C 1
ATOM 2380 O O . ARG A 1 300 ? 12.881 -9.871 -17.611 1.00 98.06 300 ARG A O 1
ATOM 2387 N N . LEU A 1 301 ? 13.660 -7.966 -18.490 1.00 98.38 301 LEU A N 1
ATOM 2388 C CA . LEU A 1 301 ? 12.936 -7.067 -17.600 1.00 98.38 301 LEU A CA 1
ATOM 2389 C C . LEU A 1 301 ? 11.424 -7.263 -17.741 1.00 98.38 301 LEU A C 1
ATOM 2391 O O . LEU A 1 301 ? 10.754 -7.432 -16.729 1.00 98.38 301 LEU A O 1
ATOM 2395 N N . ARG A 1 302 ? 10.891 -7.323 -18.969 1.00 98.31 302 ARG A N 1
ATOM 2396 C CA . ARG A 1 302 ? 9.471 -7.631 -19.206 1.00 98.31 302 ARG A CA 1
ATOM 2397 C C . ARG A 1 302 ? 9.074 -8.967 -18.573 1.00 98.31 302 ARG A C 1
ATOM 2399 O O . ARG A 1 302 ? 8.060 -9.033 -17.887 1.00 98.31 302 ARG A O 1
ATOM 2406 N N . ASP A 1 303 ? 9.868 -10.015 -18.773 1.00 98.19 303 ASP A N 1
ATOM 2407 C CA . ASP A 1 303 ? 9.556 -11.346 -18.243 1.00 98.19 303 ASP A CA 1
ATOM 2408 C C . ASP A 1 303 ? 9.625 -11.371 -16.699 1.00 98.19 303 ASP A C 1
ATOM 2410 O O . ASP A 1 303 ? 8.786 -11.996 -16.051 1.00 98.19 303 ASP A O 1
ATOM 2414 N N . ARG A 1 304 ? 10.553 -10.615 -16.092 1.00 98.38 304 ARG A N 1
ATOM 2415 C CA . ARG A 1 304 ? 10.626 -10.399 -14.633 1.00 98.38 304 ARG A CA 1
ATOM 2416 C C . ARG A 1 304 ? 9.400 -9.654 -14.097 1.00 98.38 304 ARG A C 1
ATOM 2418 O O . ARG A 1 304 ? 8.796 -10.095 -13.121 1.00 98.38 304 ARG A O 1
ATOM 2425 N N . LEU A 1 305 ? 8.994 -8.560 -14.745 1.00 98.56 305 LEU A N 1
ATOM 2426 C CA . LEU A 1 305 ? 7.785 -7.808 -14.382 1.00 98.56 305 LEU A CA 1
ATOM 2427 C C . LEU A 1 305 ? 6.529 -8.687 -14.495 1.00 98.56 305 LEU A C 1
ATOM 2429 O O . LEU A 1 305 ? 5.657 -8.621 -13.630 1.00 98.56 305 LEU A O 1
ATOM 2433 N N . GLN A 1 306 ? 6.464 -9.580 -15.490 1.00 98.50 306 GLN A N 1
ATOM 2434 C CA . GLN A 1 306 ? 5.339 -10.500 -15.663 1.00 98.50 306 GLN A CA 1
ATOM 2435 C C . GLN A 1 306 ? 5.139 -11.426 -14.454 1.00 98.50 306 GLN A C 1
ATOM 2437 O O . GLN A 1 306 ? 3.996 -11.715 -14.105 1.00 98.50 306 GLN A O 1
ATOM 2442 N N . PHE A 1 307 ? 6.201 -11.875 -13.773 1.00 98.56 307 PHE A N 1
ATOM 2443 C CA . PHE A 1 307 ? 6.040 -12.659 -12.540 1.00 98.56 307 PHE A CA 1
ATOM 2444 C C . PHE A 1 307 ? 5.358 -11.852 -11.428 1.00 98.56 307 PHE A C 1
ATOM 2446 O O . PHE A 1 307 ? 4.515 -12.400 -10.716 1.00 98.56 307 PHE A O 1
ATOM 2453 N N . VAL A 1 308 ? 5.671 -10.556 -11.312 1.00 98.62 308 VAL A N 1
ATOM 2454 C CA . VAL A 1 308 ? 5.026 -9.647 -10.350 1.00 98.62 308 VAL A CA 1
ATOM 2455 C C . VAL A 1 308 ? 3.561 -9.414 -10.723 1.00 98.62 308 VAL A C 1
ATOM 2457 O O . VAL A 1 308 ? 2.697 -9.530 -9.856 1.00 98.62 308 VAL A O 1
ATOM 2460 N N . HIS A 1 309 ? 3.257 -9.183 -12.004 1.00 98.44 309 HIS A N 1
ATOM 2461 C CA . HIS A 1 309 ? 1.876 -9.026 -12.477 1.00 98.44 309 HIS A CA 1
ATOM 2462 C C . HIS A 1 309 ? 1.034 -10.293 -12.276 1.00 98.44 309 HIS A C 1
ATOM 2464 O O . HIS A 1 309 ? -0.067 -10.207 -11.743 1.00 98.44 309 HIS A O 1
ATOM 2470 N N . LEU A 1 310 ? 1.562 -11.476 -12.611 1.00 98.62 310 LEU A N 1
ATOM 2471 C CA . LEU A 1 310 ? 0.868 -12.754 -12.392 1.00 98.62 310 LEU A CA 1
ATOM 2472 C C . LEU A 1 310 ? 0.624 -13.038 -10.910 1.00 98.62 310 LEU A C 1
ATOM 2474 O O . LEU A 1 310 ? -0.355 -13.694 -10.553 1.00 98.62 310 LEU A O 1
ATOM 2478 N N . TRP A 1 311 ? 1.535 -12.603 -10.039 1.00 98.56 311 TRP A N 1
ATOM 2479 C CA . TRP A 1 311 ? 1.298 -12.659 -8.605 1.00 98.56 311 TRP A CA 1
ATOM 2480 C C . TRP A 1 311 ? 0.174 -11.698 -8.209 1.00 98.56 311 TRP A C 1
ATOM 2482 O O . TRP A 1 311 ? -0.775 -12.134 -7.566 1.00 98.56 311 TRP A O 1
ATOM 2492 N N . ALA A 1 312 ? 0.228 -10.437 -8.646 1.00 98.56 312 ALA A N 1
ATOM 2493 C CA . ALA A 1 312 ? -0.777 -9.427 -8.325 1.00 98.56 312 ALA A CA 1
ATOM 2494 C C . ALA A 1 312 ? -2.188 -9.841 -8.780 1.00 98.56 312 ALA A C 1
ATOM 2496 O O . ALA A 1 312 ? -3.122 -9.753 -7.989 1.00 98.56 312 ALA A O 1
ATOM 2497 N N . GLU A 1 313 ? -2.328 -10.383 -9.992 1.00 97.81 313 GLU A N 1
ATOM 2498 C CA . GLU A 1 313 ? -3.588 -10.908 -10.539 1.00 97.81 313 GLU A CA 1
ATOM 2499 C C . GLU A 1 313 ? -4.197 -11.998 -9.644 1.00 97.81 313 GLU A C 1
ATOM 2501 O O . GLU A 1 313 ? -5.376 -11.954 -9.299 1.00 97.81 313 GLU A O 1
ATOM 2506 N N . LYS A 1 314 ? -3.383 -12.945 -9.159 1.00 98.12 314 LYS A N 1
ATOM 2507 C CA . LYS A 1 314 ? -3.856 -13.991 -8.230 1.00 98.12 314 LYS A CA 1
ATOM 2508 C C . LYS A 1 314 ? -4.357 -13.431 -6.900 1.00 98.12 314 LYS A C 1
ATOM 2510 O O . LYS A 1 314 ? -5.125 -14.102 -6.211 1.00 98.12 314 LYS A O 1
ATOM 2515 N N . GLN A 1 315 ? -3.897 -12.243 -6.515 1.00 97.56 315 GLN A N 1
ATOM 2516 C CA . GLN A 1 315 ? -4.293 -11.578 -5.278 1.00 97.56 315 GLN A CA 1
ATOM 2517 C C . GLN A 1 315 ? -5.424 -10.553 -5.474 1.00 97.56 315 GLN A C 1
ATOM 2519 O O . GLN A 1 315 ? -5.900 -10.021 -4.469 1.00 97.56 315 GLN A O 1
ATOM 2524 N N . GLY A 1 316 ? -5.867 -10.290 -6.712 1.00 95.38 316 GLY A N 1
ATOM 2525 C CA . GLY A 1 316 ? -6.837 -9.235 -7.035 1.00 95.38 316 GLY A CA 1
ATOM 2526 C C . GLY A 1 316 ? -6.242 -7.820 -6.989 1.00 95.38 316 GLY A C 1
ATOM 2527 O O . GLY A 1 316 ? -6.917 -6.874 -6.583 1.00 95.38 316 GLY A O 1
ATOM 2528 N N . LEU A 1 317 ? -4.948 -7.686 -7.294 1.00 96.69 317 LEU A N 1
ATOM 2529 C CA . LEU A 1 317 ? -4.170 -6.442 -7.252 1.00 96.69 317 LEU A CA 1
ATOM 2530 C C . LEU A 1 317 ? -3.655 -6.019 -8.641 1.00 96.69 317 LEU A C 1
ATOM 2532 O O . LEU A 1 317 ? -2.811 -5.127 -8.734 1.00 96.69 317 LEU A O 1
ATOM 2536 N N . GLU A 1 318 ? -4.139 -6.645 -9.716 1.00 95.62 318 GLU A N 1
ATOM 2537 C CA . GLU A 1 318 ? -3.683 -6.440 -11.095 1.00 95.62 318 GLU A CA 1
ATOM 2538 C C . GLU A 1 318 ? -3.740 -4.971 -11.522 1.00 95.62 318 GLU A C 1
ATOM 2540 O O . GLU A 1 318 ? -2.736 -4.431 -11.980 1.00 95.62 318 GLU A O 1
ATOM 2545 N N . LEU A 1 319 ? -4.854 -4.283 -11.258 1.00 93.81 319 LEU A N 1
ATOM 2546 C CA . LEU A 1 319 ? -5.034 -2.882 -11.646 1.00 93.81 319 LEU A CA 1
ATOM 2547 C C . LEU A 1 319 ? -4.056 -1.943 -10.927 1.00 93.81 319 LEU A C 1
ATOM 2549 O O . LEU A 1 319 ? -3.589 -0.960 -11.505 1.00 93.81 319 LEU A O 1
ATOM 2553 N N . ALA A 1 320 ? -3.741 -2.234 -9.661 1.00 93.75 320 ALA A N 1
ATOM 2554 C CA . ALA A 1 320 ? -2.769 -1.459 -8.898 1.00 93.75 320 ALA A CA 1
ATOM 2555 C C . ALA A 1 320 ? -1.347 -1.700 -9.428 1.00 93.75 320 ALA A C 1
ATOM 2557 O O . ALA A 1 320 ? -0.598 -0.744 -9.630 1.00 93.75 320 ALA A O 1
ATOM 2558 N N . ALA A 1 321 ? -0.989 -2.959 -9.702 1.00 96.94 321 ALA A N 1
ATOM 2559 C CA . ALA A 1 321 ? 0.309 -3.308 -10.272 1.00 96.94 321 ALA A CA 1
ATOM 2560 C C . ALA A 1 321 ? 0.510 -2.668 -11.654 1.00 96.94 321 ALA A C 1
ATOM 2562 O O . ALA A 1 321 ? 1.523 -2.010 -11.876 1.00 96.94 321 ALA A O 1
ATOM 2563 N N . GLU A 1 322 ? -0.467 -2.798 -12.556 1.00 93.81 322 GLU A N 1
ATOM 2564 C CA . GLU A 1 322 ? -0.449 -2.176 -13.887 1.00 93.81 322 GLU A CA 1
ATOM 2565 C C . GLU A 1 322 ? -0.271 -0.661 -13.794 1.00 93.81 322 GLU A C 1
ATOM 2567 O O . GLU A 1 322 ? 0.621 -0.106 -14.429 1.00 93.81 322 GLU A O 1
ATOM 2572 N N . CYS A 1 323 ? -1.056 0.009 -12.948 1.00 92.31 323 CYS A N 1
ATOM 2573 C CA . CYS A 1 323 ? -0.999 1.460 -12.816 1.00 92.31 323 CYS A CA 1
ATOM 2574 C C . CYS A 1 323 ? 0.352 1.960 -12.280 1.00 92.31 323 CYS A C 1
ATOM 2576 O O . CYS A 1 323 ? 0.880 2.961 -12.770 1.00 92.31 323 CYS A O 1
ATOM 2578 N N . HIS A 1 324 ? 0.901 1.312 -11.249 1.00 95.25 324 HIS A N 1
ATOM 2579 C CA . HIS A 1 324 ? 2.104 1.797 -10.566 1.00 95.25 324 HIS A CA 1
ATOM 2580 C C . HIS A 1 324 ? 3.414 1.313 -11.201 1.00 95.25 324 HIS A C 1
ATOM 2582 O O . HIS A 1 324 ? 4.459 1.900 -10.926 1.00 95.25 324 HIS A O 1
ATOM 2588 N N . MET A 1 325 ? 3.366 0.292 -12.063 1.00 96.50 325 MET A N 1
ATOM 2589 C CA . MET A 1 325 ? 4.529 -0.243 -12.787 1.00 96.50 325 MET A CA 1
ATOM 2590 C C . MET A 1 325 ? 4.528 0.088 -14.286 1.00 96.50 325 MET A C 1
ATOM 2592 O O . MET A 1 325 ? 5.422 -0.338 -15.015 1.00 96.50 325 MET A O 1
ATOM 2596 N N . ASP A 1 326 ? 3.576 0.903 -14.748 1.00 94.69 326 ASP A N 1
ATOM 2597 C CA . ASP A 1 326 ? 3.417 1.263 -16.162 1.00 94.69 326 ASP A CA 1
ATOM 2598 C C . ASP A 1 326 ? 4.682 1.899 -16.762 1.00 94.69 326 ASP A C 1
ATOM 2600 O O . ASP A 1 326 ? 5.067 1.619 -17.895 1.00 94.69 326 ASP A O 1
ATOM 2604 N N . ARG A 1 327 ? 5.402 2.724 -15.992 1.00 95.56 327 ARG A N 1
ATOM 2605 C CA . ARG A 1 327 ? 6.595 3.411 -16.501 1.00 95.56 327 ARG A CA 1
ATOM 2606 C C . ARG A 1 327 ? 7.760 2.457 -16.757 1.00 95.56 327 ARG A C 1
ATOM 2608 O O . ARG A 1 327 ? 8.355 2.512 -17.834 1.00 95.56 327 ARG A O 1
ATOM 2615 N N . ILE A 1 328 ? 8.078 1.567 -15.816 1.00 97.81 328 ILE A N 1
ATOM 2616 C CA . ILE A 1 328 ? 9.110 0.545 -16.029 1.00 97.81 328 ILE A CA 1
ATOM 2617 C C . ILE A 1 328 ? 8.689 -0.451 -17.119 1.00 97.81 328 ILE A C 1
ATOM 2619 O O . ILE A 1 328 ? 9.525 -0.876 -17.919 1.00 97.81 328 ILE A O 1
ATOM 2623 N N . GLN A 1 329 ? 7.391 -0.752 -17.229 1.00 97.31 329 GLN A N 1
ATOM 2624 C CA . GLN A 1 329 ? 6.851 -1.583 -18.303 1.00 97.31 329 GLN A CA 1
ATOM 2625 C C . GLN A 1 329 ? 7.014 -0.916 -19.679 1.00 97.31 329 GLN A C 1
ATOM 2627 O O . GLN A 1 329 ? 7.439 -1.564 -20.640 1.00 97.31 329 GLN A O 1
ATOM 2632 N N . GLN A 1 330 ? 6.752 0.389 -19.780 1.00 96.94 330 GLN A N 1
ATOM 2633 C CA . GLN A 1 330 ? 7.008 1.182 -20.983 1.00 96.94 330 GLN A CA 1
ATOM 2634 C C . GLN A 1 330 ? 8.496 1.262 -21.313 1.00 96.94 330 GLN A C 1
ATOM 2636 O O . GLN A 1 330 ? 8.855 1.138 -22.481 1.00 96.94 330 GLN A O 1
ATOM 2641 N N . ALA A 1 331 ? 9.377 1.388 -20.315 1.00 97.94 331 ALA A N 1
ATOM 2642 C CA . ALA A 1 331 ? 10.823 1.367 -20.536 1.00 97.94 331 ALA A CA 1
ATOM 2643 C C . ALA A 1 331 ? 11.280 0.025 -21.128 1.00 97.94 331 ALA A C 1
ATOM 2645 O O . ALA A 1 331 ? 12.025 0.007 -22.109 1.00 97.94 331 ALA A O 1
ATOM 2646 N N . ALA A 1 332 ? 10.783 -1.098 -20.600 1.00 97.94 332 ALA A N 1
ATOM 2647 C CA . ALA A 1 332 ? 11.047 -2.423 -21.158 1.00 97.94 332 ALA A CA 1
ATOM 2648 C C . ALA A 1 332 ? 10.545 -2.538 -22.610 1.00 97.94 332 ALA A C 1
ATOM 2650 O O . ALA A 1 332 ? 11.288 -2.973 -23.492 1.00 97.94 332 ALA A O 1
ATOM 2651 N N . ASN A 1 333 ? 9.320 -2.082 -22.889 1.00 97.12 333 ASN A N 1
ATOM 2652 C CA . ASN A 1 333 ? 8.743 -2.097 -24.237 1.00 97.12 333 ASN A CA 1
ATOM 2653 C C . ASN A 1 333 ? 9.531 -1.215 -25.219 1.00 97.12 333 ASN A C 1
ATOM 2655 O O . ASN A 1 333 ? 9.783 -1.631 -26.356 1.00 97.12 333 ASN A O 1
ATOM 2659 N N . LEU A 1 334 ? 9.982 -0.039 -24.772 1.00 97.12 334 LEU A N 1
ATOM 2660 C CA . LEU A 1 334 ? 10.840 0.849 -25.550 1.00 97.12 334 LEU A CA 1
ATOM 2661 C C . LEU A 1 334 ? 12.160 0.155 -25.893 1.00 97.12 334 LEU A C 1
ATOM 2663 O O . LEU A 1 334 ? 12.587 0.223 -27.041 1.00 97.12 334 LEU A O 1
ATOM 2667 N N . LEU A 1 335 ? 12.793 -0.555 -24.951 1.00 96.50 335 LEU A N 1
ATOM 2668 C CA . LEU A 1 335 ? 14.020 -1.320 -25.208 1.00 96.50 335 LEU A CA 1
ATOM 2669 C C . LEU A 1 335 ? 13.797 -2.474 -26.198 1.00 96.50 335 LEU A C 1
ATOM 2671 O O . LEU A 1 335 ? 14.619 -2.657 -27.093 1.00 96.50 335 LEU A O 1
ATOM 2675 N N . ILE A 1 336 ? 12.681 -3.202 -26.092 1.00 96.25 336 ILE A N 1
ATOM 2676 C CA . ILE A 1 336 ? 12.365 -4.362 -26.946 1.00 96.25 336 ILE A CA 1
ATOM 2677 C C . ILE A 1 336 ? 12.061 -3.965 -28.396 1.00 96.25 336 ILE A C 1
ATOM 2679 O O . ILE A 1 336 ? 12.398 -4.703 -29.328 1.00 96.25 336 ILE A O 1
ATOM 2683 N N . THR A 1 337 ? 11.376 -2.835 -28.585 1.00 95.75 337 THR A N 1
ATOM 2684 C CA . THR A 1 337 ? 10.866 -2.411 -29.894 1.00 95.75 337 THR A CA 1
ATOM 2685 C C . THR A 1 337 ? 12.025 -2.080 -30.845 1.00 95.75 337 THR A C 1
ATOM 2687 O O . THR A 1 337 ? 12.930 -1.339 -30.446 1.00 95.75 337 THR A O 1
ATOM 2690 N N . PRO A 1 338 ? 12.038 -2.587 -32.096 1.00 94.12 338 PRO A N 1
ATOM 2691 C CA . PRO A 1 338 ? 13.115 -2.303 -33.043 1.00 94.12 338 PRO A CA 1
ATOM 2692 C C . PRO A 1 338 ? 13.299 -0.799 -33.285 1.00 94.12 338 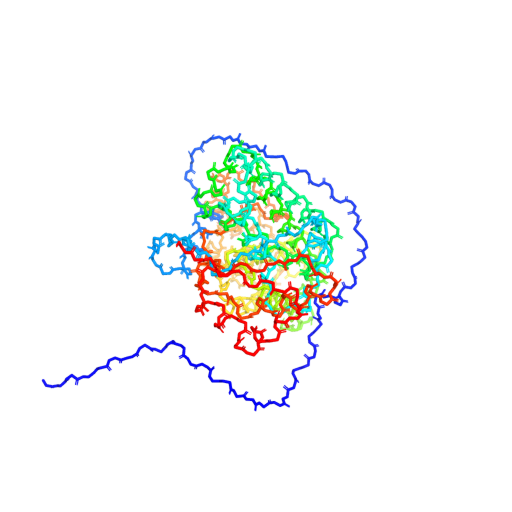PRO A C 1
ATOM 2694 O O . PRO A 1 338 ? 12.331 -0.057 -33.440 1.00 94.12 338 PRO A O 1
ATOM 2697 N N . LYS A 1 339 ? 14.555 -0.343 -33.330 1.00 94.44 339 LYS A N 1
ATOM 2698 C CA . LYS A 1 339 ? 14.917 1.079 -33.452 1.00 94.44 339 LYS A CA 1
ATOM 2699 C C . LYS A 1 339 ? 15.077 1.501 -34.913 1.00 94.44 339 LYS A C 1
ATOM 2701 O O . LYS A 1 339 ? 16.121 2.004 -35.317 1.00 94.44 339 LYS A O 1
ATOM 2706 N N . THR A 1 340 ? 14.037 1.279 -35.713 1.00 92.06 340 THR A N 1
ATOM 2707 C CA . THR A 1 340 ? 14.004 1.612 -37.146 1.00 92.06 340 THR A CA 1
ATOM 2708 C C . THR A 1 340 ? 12.953 2.682 -37.453 1.00 92.06 340 THR A C 1
ATOM 2710 O O . THR A 1 340 ? 11.999 2.877 -36.702 1.00 92.06 340 THR A O 1
ATOM 2713 N N . ILE A 1 341 ? 13.138 3.431 -38.547 1.00 91.38 341 ILE A N 1
ATOM 2714 C CA . ILE A 1 341 ? 12.301 4.602 -38.885 1.00 91.38 341 ILE A CA 1
ATOM 2715 C C . ILE A 1 341 ? 10.826 4.216 -39.080 1.00 91.38 341 ILE A C 1
ATOM 2717 O O . ILE A 1 341 ? 9.931 4.963 -38.693 1.00 91.38 341 ILE A O 1
ATOM 2721 N N . ASP A 1 342 ? 10.559 3.035 -39.632 1.00 92.50 342 ASP A N 1
ATOM 2722 C CA . ASP A 1 342 ? 9.207 2.496 -39.801 1.00 92.50 342 ASP A CA 1
ATOM 2723 C C . ASP A 1 342 ? 8.507 2.178 -38.465 1.00 92.50 342 ASP A C 1
ATOM 2725 O O . ASP A 1 342 ? 7.281 2.117 -38.420 1.00 92.50 342 ASP A O 1
ATOM 2729 N N . GLN A 1 343 ? 9.259 2.049 -37.364 1.00 93.94 343 GLN A N 1
ATOM 2730 C CA . GLN A 1 343 ? 8.735 1.758 -36.025 1.00 93.94 343 GLN A CA 1
ATOM 2731 C C . GLN A 1 343 ? 8.492 3.003 -35.164 1.00 93.94 343 GLN A C 1
ATOM 2733 O O . GLN A 1 343 ? 8.110 2.860 -34.005 1.00 93.94 343 GLN A O 1
ATOM 2738 N N . ILE A 1 344 ? 8.658 4.225 -35.688 1.00 93.50 344 ILE A N 1
ATOM 2739 C CA . ILE A 1 344 ? 8.453 5.466 -34.910 1.00 93.50 344 ILE A CA 1
ATOM 2740 C C . ILE A 1 344 ? 7.068 5.506 -34.248 1.00 93.50 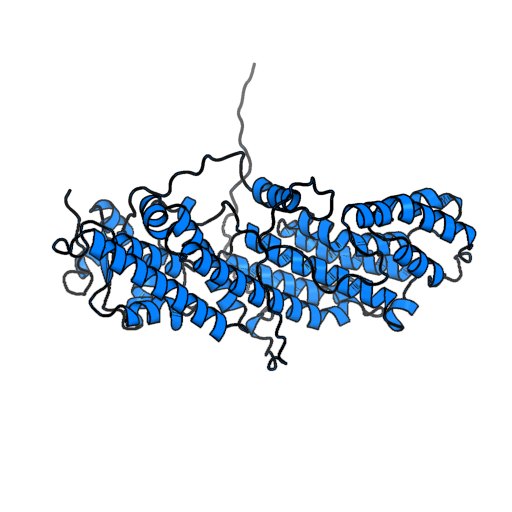344 ILE A C 1
ATOM 2742 O O . ILE A 1 344 ? 6.961 5.892 -33.086 1.00 93.50 344 ILE A O 1
ATOM 2746 N N . ALA A 1 345 ? 6.016 5.074 -34.952 1.00 91.44 345 ALA A N 1
ATOM 2747 C CA . ALA A 1 345 ? 4.666 5.026 -34.391 1.00 91.44 345 ALA A CA 1
ATOM 2748 C C . ALA A 1 345 ? 4.556 4.020 -33.230 1.00 91.44 345 ALA A C 1
ATOM 2750 O O . ALA A 1 345 ? 4.001 4.354 -32.186 1.00 91.44 345 ALA A O 1
ATOM 2751 N N . SER A 1 346 ? 5.128 2.821 -33.388 1.00 93.00 346 SER A N 1
ATOM 2752 C CA . SER A 1 346 ? 5.169 1.784 -32.347 1.00 93.00 346 SER A CA 1
ATOM 2753 C C . SER A 1 346 ? 5.963 2.241 -31.122 1.00 93.00 346 SER A C 1
ATOM 2755 O O . SER A 1 346 ? 5.517 2.058 -29.995 1.00 93.00 346 SER A O 1
ATOM 2757 N N . LEU A 1 347 ? 7.117 2.881 -31.336 1.00 91.69 347 LEU A N 1
ATOM 2758 C CA . LEU A 1 347 ? 7.948 3.448 -30.273 1.00 91.69 347 LEU A CA 1
ATOM 2759 C C . LEU A 1 347 ? 7.195 4.559 -29.534 1.00 91.69 347 LEU A C 1
ATOM 2761 O O . LEU A 1 347 ? 7.111 4.531 -28.312 1.00 91.69 347 LEU A O 1
ATOM 2765 N N . GLY A 1 348 ? 6.569 5.485 -30.263 1.00 85.81 348 GLY A N 1
ATOM 2766 C CA . GLY A 1 348 ? 5.774 6.560 -29.671 1.00 85.81 348 GLY A CA 1
ATOM 2767 C C . GLY A 1 348 ? 4.553 6.074 -28.890 1.00 85.81 348 GLY A C 1
ATOM 2768 O O . GLY A 1 348 ? 4.221 6.660 -27.866 1.00 85.81 348 GLY A O 1
ATOM 2769 N N . ALA A 1 349 ? 3.916 4.976 -29.312 1.00 86.12 349 ALA A N 1
ATOM 2770 C CA . ALA A 1 349 ? 2.797 4.374 -28.581 1.00 86.12 349 ALA A CA 1
ATOM 2771 C C . ALA A 1 349 ? 3.191 3.873 -27.177 1.00 86.12 349 ALA A C 1
ATOM 2773 O O . ALA A 1 349 ? 2.326 3.701 -26.324 1.00 86.12 349 ALA A O 1
ATOM 2774 N N . THR A 1 350 ? 4.488 3.669 -26.924 1.00 78.75 350 THR A N 1
ATOM 2775 C CA . THR A 1 350 ? 5.031 3.271 -25.616 1.00 78.75 350 THR A CA 1
ATOM 2776 C C . THR A 1 350 ? 5.501 4.449 -24.756 1.00 78.75 350 THR A C 1
ATOM 2778 O O . THR A 1 350 ? 6.074 4.210 -23.702 1.00 78.75 350 THR A O 1
ATOM 2781 N N . CYS A 1 351 ? 5.301 5.705 -25.178 1.00 80.06 351 CYS A N 1
ATOM 2782 C CA . CYS A 1 351 ? 5.858 6.898 -24.521 1.00 80.06 351 CYS A CA 1
ATOM 2783 C C . CYS A 1 351 ? 4.799 7.812 -23.874 1.00 80.06 351 CYS A C 1
ATOM 2785 O O . CYS A 1 351 ? 4.962 9.031 -23.850 1.00 80.06 351 CYS A O 1
ATOM 2787 N N . TYR A 1 352 ? 3.717 7.245 -23.333 1.00 88.06 352 TYR A N 1
ATOM 2788 C CA . TYR A 1 352 ? 2.661 8.032 -22.681 1.00 88.06 352 TYR A CA 1
ATOM 2789 C C . TYR A 1 352 ? 2.865 8.206 -21.162 1.00 88.06 352 TYR A C 1
ATOM 2791 O O . TYR A 1 352 ? 2.247 9.083 -20.560 1.00 88.06 352 TYR A O 1
ATOM 2799 N N . LYS A 1 353 ? 3.741 7.411 -20.529 1.00 91.88 353 LYS A N 1
ATOM 2800 C CA . LYS A 1 353 ? 4.238 7.623 -19.151 1.00 91.88 353 LYS A CA 1
ATOM 2801 C C . LYS A 1 353 ? 5.718 7.969 -19.074 1.00 91.88 353 LYS A C 1
ATOM 2803 O O . LYS A 1 353 ? 6.130 8.551 -18.068 1.00 91.88 353 LYS A O 1
ATOM 2808 N N . LEU A 1 354 ? 6.510 7.605 -20.082 1.00 95.25 354 LEU A N 1
ATOM 2809 C CA . LEU A 1 354 ? 7.914 8.006 -20.183 1.00 95.25 354 LEU A CA 1
ATOM 2810 C C . LEU A 1 354 ? 8.010 9.431 -20.715 1.00 95.25 354 LEU A C 1
ATOM 2812 O O . LEU A 1 354 ? 7.583 9.699 -21.836 1.00 95.25 354 LEU A O 1
ATOM 2816 N N . ASN A 1 355 ? 8.591 10.327 -19.925 1.00 95.75 355 ASN A N 1
ATOM 2817 C CA . ASN A 1 355 ? 8.771 11.715 -20.335 1.00 95.75 355 ASN A CA 1
ATOM 2818 C C . ASN A 1 355 ? 9.896 11.867 -21.379 1.00 95.75 355 ASN A C 1
ATOM 2820 O O . ASN A 1 355 ? 10.697 10.956 -21.611 1.00 95.75 355 ASN A O 1
ATOM 2824 N N . SER A 1 356 ? 9.965 13.027 -22.027 1.00 97.12 356 SER A N 1
ATOM 2825 C CA . SER A 1 356 ? 10.907 13.300 -23.120 1.00 97.12 356 SER A CA 1
ATOM 2826 C C . SER A 1 356 ? 12.378 13.126 -22.720 1.00 97.12 356 SER A C 1
ATOM 2828 O O . SER A 1 356 ? 13.177 12.595 -23.500 1.00 97.12 356 SER A O 1
ATOM 2830 N N . VAL A 1 357 ? 12.737 13.511 -21.491 1.00 97.94 357 VAL A N 1
ATOM 2831 C CA . VAL A 1 357 ? 14.092 13.385 -20.932 1.00 97.94 357 VAL A CA 1
ATOM 2832 C C . VAL A 1 357 ? 14.455 11.913 -20.740 1.00 97.94 357 VAL A C 1
ATOM 2834 O O . VAL A 1 357 ? 15.536 11.486 -21.152 1.00 97.94 357 VAL A O 1
ATOM 2837 N N . GLN A 1 358 ? 13.535 11.124 -20.187 1.00 97.88 358 GLN A N 1
ATOM 2838 C CA . GLN A 1 358 ? 13.671 9.681 -19.996 1.00 97.88 358 GLN A CA 1
ATOM 2839 C C . GLN A 1 358 ? 13.823 8.946 -21.333 1.00 97.88 358 GLN A C 1
ATOM 2841 O O . GLN A 1 358 ? 14.760 8.165 -21.507 1.00 97.88 358 GLN A O 1
ATOM 2846 N N . VAL A 1 359 ? 12.953 9.232 -22.308 1.00 97.88 359 VAL A N 1
ATOM 2847 C CA . VAL A 1 359 ? 13.008 8.632 -23.652 1.00 97.88 359 VAL A CA 1
ATOM 2848 C C . VAL A 1 359 ? 14.331 8.955 -24.341 1.00 97.88 359 VAL A C 1
ATOM 2850 O O . VAL A 1 359 ? 15.008 8.051 -24.836 1.00 97.88 359 VAL A O 1
ATOM 2853 N N . ARG A 1 360 ? 14.740 10.232 -24.341 1.00 98.31 360 ARG A N 1
ATOM 2854 C CA . ARG A 1 360 ? 16.013 10.656 -24.936 1.00 98.31 360 ARG A CA 1
ATOM 2855 C C . ARG A 1 360 ? 17.187 9.929 -24.294 1.00 98.31 360 ARG A C 1
ATOM 2857 O O . ARG A 1 360 ? 18.068 9.454 -25.011 1.00 98.31 360 ARG A O 1
ATOM 2864 N N . TRP A 1 361 ? 17.199 9.831 -22.967 1.00 98.38 361 TRP A N 1
ATOM 2865 C CA . TRP A 1 361 ? 18.267 9.170 -22.229 1.00 98.38 361 TRP A CA 1
ATOM 2866 C C . TRP A 1 361 ? 18.377 7.685 -22.575 1.00 98.38 361 TRP A C 1
ATOM 2868 O O . TRP A 1 361 ? 19.470 7.233 -22.921 1.00 98.38 361 TRP A O 1
ATOM 2878 N N . LEU A 1 362 ? 17.255 6.957 -22.537 1.00 97.94 362 LEU A N 1
ATOM 2879 C CA . LEU A 1 362 ? 17.196 5.524 -22.832 1.00 97.94 362 LEU A CA 1
ATOM 2880 C C . LEU A 1 362 ? 17.651 5.215 -24.263 1.00 97.94 362 LEU A C 1
ATOM 2882 O O . LEU A 1 362 ? 18.413 4.276 -24.462 1.00 97.94 362 LEU A O 1
ATOM 2886 N N . LEU A 1 363 ? 17.225 6.010 -25.252 1.00 97.06 363 LEU A N 1
ATOM 2887 C CA . LEU A 1 363 ? 17.602 5.793 -26.653 1.00 97.06 363 LEU A CA 1
ATOM 2888 C C . LEU A 1 363 ? 19.050 6.200 -26.954 1.00 97.06 363 LEU A C 1
ATOM 2890 O O . LEU A 1 363 ? 19.715 5.531 -27.735 1.00 97.06 363 LEU A O 1
ATOM 2894 N N . THR A 1 364 ? 19.558 7.268 -26.333 1.00 97.31 364 THR A N 1
ATOM 2895 C CA . THR A 1 364 ? 20.944 7.728 -26.554 1.00 97.31 364 THR A CA 1
ATOM 2896 C C . THR A 1 364 ? 21.968 6.761 -25.959 1.00 97.31 364 THR A C 1
ATOM 2898 O O . THR A 1 364 ? 23.056 6.606 -26.503 1.00 97.31 364 THR A O 1
ATOM 2901 N N . HIS A 1 365 ? 21.627 6.106 -24.847 1.00 97.31 365 HIS A N 1
ATOM 2902 C CA . HIS A 1 365 ? 22.504 5.155 -24.158 1.00 97.31 365 HIS A CA 1
ATOM 2903 C C . HIS A 1 365 ? 22.184 3.692 -24.486 1.00 97.31 365 HIS A C 1
ATOM 2905 O O . HIS A 1 365 ? 22.691 2.795 -23.815 1.00 97.31 365 HIS A O 1
ATOM 2911 N N . TYR A 1 366 ? 21.346 3.444 -25.493 1.00 97.38 366 TYR A N 1
ATOM 2912 C CA . TYR A 1 366 ? 20.986 2.095 -25.899 1.00 97.38 366 TYR A CA 1
ATOM 2913 C C . TYR A 1 366 ? 22.197 1.351 -26.487 1.00 97.38 366 TYR A C 1
ATOM 2915 O O . TYR A 1 366 ? 22.858 1.828 -27.411 1.00 97.38 366 TYR A O 1
ATOM 2923 N N . VAL A 1 367 ? 22.462 0.155 -25.972 1.00 95.31 367 VAL A N 1
ATOM 2924 C CA . VAL A 1 367 ? 23.521 -0.749 -26.417 1.00 95.31 367 VAL A CA 1
ATOM 2925 C C . VAL A 1 367 ? 22.952 -1.668 -27.496 1.00 95.31 367 VAL A C 1
ATOM 2927 O O . VAL A 1 367 ? 22.169 -2.575 -27.207 1.00 95.31 367 VAL A O 1
ATOM 2930 N N . SER A 1 368 ? 23.340 -1.406 -28.746 1.00 91.75 368 SER A N 1
ATOM 2931 C CA . SER A 1 368 ? 22.908 -2.188 -29.911 1.00 91.75 368 SER A CA 1
ATOM 2932 C C . SER A 1 368 ? 23.617 -3.541 -29.956 1.00 91.75 368 SER A C 1
ATOM 2934 O O . SER A 1 368 ? 24.824 -3.619 -29.725 1.00 91.75 368 SER A O 1
ATOM 2936 N N . ASP A 1 369 ? 22.870 -4.602 -30.259 1.00 86.50 369 ASP A N 1
ATOM 2937 C CA . ASP A 1 369 ? 23.450 -5.922 -30.530 1.00 86.50 369 ASP A CA 1
ATOM 2938 C C . ASP A 1 369 ? 24.140 -5.940 -31.912 1.00 86.50 369 ASP A C 1
ATOM 2940 O O . ASP A 1 369 ? 23.889 -5.082 -32.756 1.00 86.50 369 ASP A O 1
ATOM 2944 N N . VAL A 1 370 ? 24.977 -6.943 -32.191 1.00 83.19 370 VAL A N 1
ATOM 2945 C CA . VAL A 1 370 ? 25.754 -7.090 -33.441 1.00 83.19 370 VAL A CA 1
ATOM 2946 C C . VAL A 1 370 ? 24.863 -7.060 -34.691 1.00 83.19 370 VAL A C 1
ATOM 2948 O O . VAL A 1 370 ? 25.303 -6.658 -35.766 1.00 83.19 370 VAL A O 1
ATOM 2951 N N . CYS A 1 371 ? 23.607 -7.492 -34.560 1.00 84.88 371 CYS A N 1
ATOM 2952 C CA . CYS A 1 371 ? 22.635 -7.536 -35.653 1.00 84.88 371 CYS A CA 1
ATOM 2953 C C . CYS A 1 371 ? 21.717 -6.302 -35.719 1.00 84.88 371 CYS A C 1
ATOM 2955 O O . CYS A 1 371 ? 20.826 -6.263 -36.570 1.00 84.88 371 CYS A O 1
ATOM 2957 N N . GLU A 1 372 ? 21.882 -5.323 -34.828 1.00 89.31 372 GLU A N 1
ATOM 2958 C CA . GLU A 1 372 ? 21.049 -4.122 -34.780 1.00 89.31 372 GLU A CA 1
ATOM 2959 C C . GLU A 1 372 ? 21.772 -2.929 -35.424 1.00 89.31 372 GLU A C 1
ATOM 2961 O O . GLU A 1 372 ? 22.956 -2.708 -35.168 1.00 89.31 372 GLU A O 1
ATOM 2966 N N . PRO A 1 373 ? 21.090 -2.145 -36.280 1.00 86.94 373 PRO A N 1
ATOM 2967 C CA . PRO A 1 373 ? 21.665 -0.915 -36.803 1.00 86.94 373 PRO A CA 1
ATOM 2968 C C . PRO A 1 373 ? 21.801 0.126 -35.687 1.00 86.94 373 PRO A C 1
ATOM 2970 O O . PRO A 1 373 ? 20.991 0.165 -34.759 1.00 86.94 373 PRO A O 1
ATOM 2973 N N . GLU A 1 374 ? 22.777 1.023 -35.824 1.00 88.56 374 GLU A N 1
ATOM 2974 C CA . GLU A 1 374 ? 22.888 2.176 -34.932 1.00 88.56 374 GLU A CA 1
ATOM 2975 C C . GLU A 1 374 ? 21.617 3.035 -34.973 1.00 88.56 374 GLU A C 1
ATOM 2977 O O . GLU A 1 374 ? 21.015 3.271 -36.029 1.00 88.56 374 GLU A O 1
ATOM 2982 N N . ILE A 1 375 ? 21.221 3.545 -33.808 1.00 94.69 375 ILE A N 1
ATOM 2983 C CA . ILE A 1 375 ? 20.043 4.396 -33.694 1.00 94.69 375 ILE A CA 1
ATOM 2984 C C . ILE A 1 375 ? 20.348 5.768 -34.297 1.00 94.69 375 ILE A C 1
ATOM 2986 O O . ILE A 1 375 ? 21.155 6.536 -33.777 1.00 94.69 375 ILE A O 1
ATOM 2990 N N . SER A 1 376 ? 19.654 6.114 -35.381 1.00 94.81 376 SER A N 1
ATOM 2991 C CA . SER A 1 376 ? 19.794 7.444 -35.981 1.00 94.81 376 SER A CA 1
ATOM 2992 C C . SER A 1 376 ? 19.265 8.547 -35.053 1.00 94.81 376 SER A C 1
ATOM 2994 O O . SER A 1 376 ? 18.193 8.408 -34.461 1.00 94.81 376 SER A O 1
ATOM 2996 N N . VAL A 1 377 ? 19.953 9.692 -35.014 1.00 95.50 377 VAL A N 1
ATOM 2997 C CA . VAL A 1 377 ? 19.518 10.889 -34.262 1.00 95.50 377 VAL A CA 1
ATOM 2998 C C . VAL A 1 377 ? 18.103 11.322 -34.660 1.00 95.50 377 VAL A C 1
ATOM 3000 O O . VAL A 1 377 ? 17.285 11.638 -33.801 1.00 95.50 377 VAL A O 1
ATOM 3003 N N . ASN A 1 378 ? 17.772 11.229 -35.953 1.00 96.00 378 ASN A N 1
ATOM 3004 C CA . ASN A 1 378 ? 16.435 11.533 -36.464 1.00 96.00 378 ASN A CA 1
ATOM 3005 C C . ASN A 1 378 ? 15.348 10.654 -35.832 1.00 96.00 378 ASN A C 1
ATOM 3007 O O . ASN A 1 378 ? 14.245 11.132 -35.580 1.00 96.00 378 ASN A O 1
ATOM 3011 N N . LEU A 1 379 ? 15.625 9.370 -35.588 1.00 96.25 379 LEU A N 1
ATOM 3012 C CA . LEU A 1 379 ? 14.673 8.495 -34.909 1.00 96.25 379 LEU A CA 1
ATOM 3013 C C . LEU A 1 379 ? 14.473 8.944 -33.462 1.00 96.25 379 LEU A C 1
ATOM 3015 O O . LEU A 1 379 ? 13.329 9.081 -33.034 1.00 96.25 379 LEU A O 1
ATOM 3019 N N . ILE A 1 380 ? 15.566 9.219 -32.743 1.00 97.25 380 ILE A N 1
ATOM 3020 C CA . ILE A 1 380 ? 15.515 9.683 -31.350 1.00 97.25 380 ILE A CA 1
ATOM 3021 C C . ILE A 1 380 ? 14.669 10.953 -31.255 1.00 97.25 380 ILE A C 1
ATOM 3023 O O . ILE A 1 380 ? 13.713 10.989 -30.486 1.00 97.25 380 ILE A O 1
ATOM 3027 N N . ASP A 1 381 ? 14.955 11.963 -32.076 1.00 97.62 381 ASP A N 1
ATOM 3028 C CA . ASP A 1 381 ? 14.244 13.243 -32.024 1.00 97.62 381 ASP A CA 1
ATOM 3029 C C . ASP A 1 381 ? 12.753 13.117 -32.364 1.00 97.62 381 ASP A C 1
ATOM 3031 O O . ASP A 1 381 ? 11.929 13.818 -31.775 1.00 97.62 381 ASP A O 1
ATOM 3035 N N . ASN A 1 382 ? 12.377 12.204 -33.266 1.00 96.88 382 ASN A N 1
ATOM 3036 C CA . ASN A 1 382 ? 10.966 11.955 -33.561 1.00 96.88 382 ASN A CA 1
ATOM 3037 C C . ASN A 1 382 ? 10.235 11.300 -32.381 1.00 96.88 382 ASN A C 1
ATOM 3039 O O . ASN A 1 382 ? 9.137 11.736 -32.044 1.00 96.88 382 ASN A O 1
ATOM 3043 N N . VAL A 1 383 ? 10.826 10.290 -31.734 1.00 96.88 383 VAL A N 1
ATOM 3044 C CA . VAL A 1 383 ? 10.193 9.616 -30.584 1.00 96.88 383 VAL A CA 1
ATOM 3045 C C . VAL A 1 383 ? 10.143 10.546 -29.367 1.00 96.88 383 VAL A C 1
ATOM 3047 O O . VAL A 1 383 ? 9.127 10.601 -28.680 1.00 96.88 383 VAL A O 1
ATOM 3050 N N . VAL A 1 384 ? 11.188 11.348 -29.143 1.00 97.62 384 VAL A N 1
ATOM 3051 C CA . VAL A 1 384 ? 11.201 12.369 -28.084 1.00 97.62 384 VAL A CA 1
ATOM 3052 C C . VAL A 1 384 ? 10.085 13.391 -28.295 1.00 97.62 384 VAL A C 1
ATOM 3054 O O . VAL A 1 384 ? 9.358 13.683 -27.352 1.00 97.62 384 VAL A O 1
ATOM 3057 N N . ARG A 1 385 ? 9.869 13.865 -29.529 1.00 97.00 385 ARG A N 1
ATOM 3058 C CA . ARG A 1 385 ? 8.763 14.786 -29.838 1.00 97.00 385 ARG A CA 1
ATOM 3059 C C . ARG A 1 385 ? 7.384 14.178 -29.551 1.00 97.00 385 ARG A C 1
ATOM 3061 O O . ARG A 1 385 ? 6.460 14.898 -29.181 1.00 97.00 385 ARG A O 1
ATOM 3068 N N . LEU A 1 386 ? 7.224 12.862 -29.715 1.00 95.75 386 LEU A N 1
ATOM 3069 C CA . LEU A 1 386 ? 5.982 12.173 -29.344 1.00 95.75 386 LEU A CA 1
ATOM 3070 C C . LEU A 1 386 ? 5.787 12.152 -27.822 1.00 95.75 386 LEU A C 1
ATOM 3072 O O . LEU A 1 386 ? 4.682 12.430 -27.364 1.00 95.75 386 LEU A O 1
ATOM 3076 N N . ALA A 1 387 ? 6.850 11.909 -27.050 1.00 96.31 387 ALA A N 1
ATOM 3077 C CA . ALA A 1 387 ? 6.812 11.981 -25.588 1.00 96.31 387 ALA A CA 1
ATOM 3078 C C . ALA A 1 387 ? 6.522 13.409 -25.077 1.00 96.31 387 ALA A C 1
ATOM 3080 O O . ALA A 1 387 ? 5.710 13.580 -24.168 1.00 96.31 387 ALA A O 1
ATOM 3081 N N . GLU A 1 388 ? 7.099 14.440 -25.710 1.00 96.06 388 GLU A N 1
ATOM 3082 C CA . GLU A 1 388 ? 6.809 15.856 -25.418 1.00 96.06 388 GLU A CA 1
ATOM 3083 C C . GLU A 1 388 ? 5.317 16.189 -25.598 1.00 96.06 388 GLU A C 1
ATOM 3085 O O . GLU A 1 388 ? 4.730 16.925 -24.805 1.00 96.06 388 GLU A O 1
ATOM 3090 N N . GLY A 1 389 ? 4.687 15.633 -26.638 1.00 94.06 389 GLY A N 1
ATOM 3091 C CA . GLY A 1 389 ? 3.262 15.819 -26.923 1.00 94.06 389 GLY A CA 1
ATOM 3092 C C . GLY A 1 389 ? 2.316 14.943 -26.094 1.00 94.06 389 GLY A C 1
ATOM 3093 O O . GLY A 1 389 ? 1.102 15.086 -26.226 1.00 94.06 389 GLY A O 1
ATOM 3094 N N . GLN A 1 390 ? 2.844 14.024 -25.281 1.00 92.06 390 GLN A N 1
ATOM 3095 C CA . GLN A 1 390 ? 2.067 13.085 -24.472 1.00 92.06 390 GLN A CA 1
ATOM 3096 C C . GLN A 1 390 ? 2.444 13.210 -22.994 1.00 92.06 390 GLN A C 1
ATOM 3098 O O . GLN A 1 390 ? 1.804 13.959 -22.258 1.00 92.06 390 GLN A O 1
ATOM 3103 N N . ALA A 1 391 ? 3.487 12.503 -22.559 1.00 92.62 391 ALA A N 1
ATOM 3104 C CA . ALA A 1 391 ? 3.887 12.421 -21.161 1.00 92.62 391 ALA A CA 1
ATOM 3105 C C . ALA A 1 391 ? 4.250 13.790 -20.559 1.00 92.62 391 ALA A C 1
ATOM 3107 O O . ALA A 1 391 ? 3.833 14.083 -19.440 1.00 92.62 391 ALA A O 1
ATOM 3108 N N . ASP A 1 392 ? 4.964 14.652 -21.290 1.00 95.31 392 ASP A N 1
ATOM 3109 C CA . ASP A 1 392 ? 5.350 15.975 -20.773 1.00 95.31 392 ASP A CA 1
ATOM 3110 C C . ASP A 1 392 ? 4.160 16.936 -20.693 1.00 95.31 392 ASP A C 1
ATOM 3112 O O . ASP A 1 392 ? 4.092 17.770 -19.790 1.00 95.31 392 ASP A O 1
ATOM 3116 N N . GLU A 1 393 ? 3.219 16.837 -21.633 1.00 93.06 393 GLU A N 1
ATOM 3117 C CA . GLU A 1 393 ? 1.982 17.616 -21.598 1.00 93.06 393 GLU A CA 1
ATOM 3118 C C . GLU A 1 393 ? 1.143 17.227 -20.375 1.00 93.06 393 GLU A C 1
ATOM 3120 O O . GLU A 1 393 ? 0.691 18.105 -19.642 1.00 93.06 393 GLU A O 1
ATOM 3125 N N . VAL A 1 394 ? 1.017 15.923 -20.099 1.00 90.25 394 VAL A N 1
ATOM 3126 C CA . VAL A 1 394 ? 0.357 15.413 -18.887 1.00 90.25 394 VAL A CA 1
ATOM 3127 C C . VAL A 1 394 ? 1.088 15.889 -17.629 1.00 90.25 394 VAL A C 1
ATOM 3129 O O . VAL A 1 394 ? 0.451 16.433 -16.731 1.00 90.25 394 VAL A O 1
ATOM 3132 N N . ALA A 1 395 ? 2.420 15.784 -17.580 1.00 89.56 395 ALA A N 1
ATOM 3133 C CA . ALA A 1 395 ? 3.207 16.269 -16.445 1.00 89.56 395 ALA A CA 1
ATOM 3134 C C . ALA A 1 395 ? 2.994 17.773 -16.203 1.00 89.56 395 ALA A C 1
ATOM 3136 O O . ALA A 1 395 ? 2.813 18.201 -15.066 1.00 89.56 395 ALA A O 1
ATOM 3137 N N . ARG A 1 396 ? 2.935 18.585 -17.267 1.00 91.69 396 ARG A N 1
ATOM 3138 C CA . ARG A 1 396 ? 2.686 20.030 -17.161 1.00 91.69 396 ARG A CA 1
ATOM 3139 C C . ARG A 1 396 ? 1.272 20.344 -16.674 1.00 91.69 396 ARG A C 1
ATOM 3141 O O . ARG A 1 396 ? 1.109 21.272 -15.882 1.00 91.69 396 ARG A O 1
ATOM 3148 N N . GLN A 1 397 ? 0.271 19.589 -17.128 1.00 90.44 397 GLN A N 1
ATOM 3149 C CA . GLN A 1 397 ? -1.111 19.703 -16.648 1.00 90.44 397 GLN A CA 1
ATOM 3150 C C . GLN A 1 397 ? -1.216 19.369 -15.156 1.00 90.44 397 GLN A C 1
ATOM 3152 O O . GLN A 1 397 ? -1.923 20.065 -14.426 1.00 90.44 397 GLN A O 1
ATOM 3157 N N . ASP A 1 398 ? -0.444 18.381 -14.704 1.00 83.62 398 ASP A N 1
ATOM 3158 C CA . ASP A 1 398 ? -0.374 17.942 -13.309 1.00 83.62 398 ASP A CA 1
ATOM 3159 C C . ASP A 1 398 ? 0.637 18.749 -12.461 1.00 83.62 398 ASP A C 1
ATOM 3161 O O . ASP A 1 398 ? 0.843 18.442 -11.288 1.00 83.62 398 ASP A O 1
ATOM 3165 N N . ALA A 1 399 ? 1.256 19.796 -13.024 1.00 87.94 399 ALA A N 1
ATOM 3166 C CA . ALA A 1 399 ? 2.302 20.610 -12.390 1.00 87.94 399 ALA A CA 1
ATOM 3167 C C . ALA A 1 399 ? 3.502 19.799 -11.846 1.00 87.94 399 ALA A C 1
ATOM 3169 O O . ALA A 1 399 ? 4.157 20.205 -10.885 1.00 87.94 399 ALA A O 1
ATOM 3170 N N . GLN A 1 400 ? 3.806 18.667 -12.482 1.00 86.94 400 GLN A N 1
ATOM 3171 C CA . GLN A 1 400 ? 4.965 17.825 -12.203 1.00 86.94 400 GLN A CA 1
ATOM 3172 C C . GLN A 1 400 ? 6.177 18.265 -13.034 1.00 86.94 400 GLN A C 1
ATOM 3174 O O . GLN A 1 400 ? 6.047 18.719 -14.175 1.00 86.94 400 GLN A O 1
ATOM 3179 N N . SER A 1 401 ? 7.376 18.129 -12.466 1.00 87.88 401 SER A N 1
ATOM 3180 C CA . SER A 1 401 ? 8.624 18.374 -13.186 1.00 87.88 401 SER A CA 1
ATOM 3181 C C . SER A 1 401 ? 8.937 17.231 -14.157 1.00 87.88 401 SER A C 1
ATOM 3183 O O . SER A 1 401 ? 8.685 16.057 -13.888 1.00 87.88 401 SER A O 1
ATOM 3185 N N . VAL A 1 402 ? 9.506 17.586 -15.311 1.00 93.44 402 VAL A N 1
ATOM 3186 C CA . VAL A 1 402 ? 10.037 16.621 -16.280 1.00 93.44 402 VAL A CA 1
ATOM 3187 C C . VAL A 1 402 ? 11.485 16.323 -15.894 1.00 93.44 402 VAL A C 1
ATOM 3189 O O . VAL A 1 402 ? 12.386 17.117 -16.163 1.00 93.44 402 VAL A O 1
ATOM 3192 N N . GLU A 1 403 ? 11.697 15.192 -15.225 1.00 95.44 403 GLU A N 1
ATOM 3193 C CA . GLU A 1 403 ? 12.994 14.781 -14.677 1.00 95.44 403 GLU A CA 1
ATOM 3194 C C . GLU A 1 403 ? 13.443 13.425 -15.223 1.00 95.44 403 GLU A C 1
ATOM 3196 O O . GLU A 1 403 ? 12.638 12.619 -15.691 1.00 95.44 403 GLU A O 1
ATOM 3201 N N . LEU A 1 404 ? 14.753 13.170 -15.177 1.00 97.19 404 LEU A N 1
ATOM 3202 C CA . LEU A 1 404 ? 15.299 11.890 -15.617 1.00 97.19 404 LEU A CA 1
ATOM 3203 C C . LEU A 1 404 ? 14.916 10.756 -14.660 1.00 97.19 404 LEU A C 1
ATOM 3205 O O . LEU A 1 404 ? 14.490 9.702 -15.112 1.00 97.19 404 LEU A O 1
ATOM 3209 N N . GLU A 1 405 ? 15.091 10.959 -13.358 1.00 97.12 405 GLU A N 1
ATOM 3210 C CA . GLU A 1 405 ? 14.808 9.949 -12.338 1.00 97.12 405 GLU A CA 1
ATOM 3211 C C . GLU A 1 405 ? 13.344 9.989 -11.891 1.00 97.12 405 GLU A C 1
ATOM 3213 O O . GLU A 1 405 ? 12.707 11.038 -11.867 1.00 97.12 405 GLU A O 1
ATOM 3218 N N . GLU A 1 406 ? 12.827 8.836 -11.481 1.00 93.94 406 GLU A N 1
ATOM 3219 C CA . GLU A 1 406 ? 11.557 8.733 -10.774 1.00 93.94 406 GLU A CA 1
ATOM 3220 C C . GLU A 1 406 ? 11.668 9.290 -9.355 1.00 93.94 406 GLU A C 1
ATOM 3222 O O . GLU A 1 406 ? 12.667 9.071 -8.656 1.00 93.94 406 GLU A O 1
ATOM 3227 N N . ALA A 1 407 ? 10.597 9.942 -8.895 1.00 92.62 407 ALA A N 1
ATOM 3228 C CA . ALA A 1 407 ? 10.501 10.436 -7.530 1.00 92.62 407 ALA A CA 1
ATOM 3229 C C . ALA A 1 407 ? 10.611 9.276 -6.528 1.00 92.62 407 ALA A C 1
ATOM 3231 O O . ALA A 1 407 ? 9.921 8.266 -6.647 1.00 92.62 407 ALA A O 1
ATOM 3232 N N . LYS A 1 408 ? 11.444 9.433 -5.494 1.00 89.25 408 LYS A N 1
ATOM 3233 C CA . LYS A 1 408 ? 11.730 8.373 -4.503 1.00 89.25 408 LYS A CA 1
ATOM 3234 C C . LYS A 1 408 ? 10.522 7.942 -3.669 1.00 89.25 408 LYS A C 1
ATOM 3236 O O . LYS A 1 408 ? 10.566 6.905 -3.016 1.00 89.25 408 LYS A O 1
ATOM 3241 N N . THR A 1 409 ? 9.476 8.756 -3.647 1.00 85.12 409 THR A N 1
ATOM 3242 C CA . THR A 1 409 ? 8.274 8.546 -2.846 1.00 85.12 409 THR A CA 1
ATOM 3243 C C . THR A 1 409 ? 7.048 8.733 -3.717 1.00 85.12 409 THR A C 1
ATOM 3245 O O . THR A 1 409 ? 6.968 9.707 -4.463 1.00 85.12 409 THR A O 1
ATOM 3248 N N . LEU A 1 410 ? 6.084 7.828 -3.581 1.00 87.94 410 LEU A N 1
ATOM 3249 C CA . LEU A 1 410 ? 4.769 7.988 -4.184 1.00 87.94 410 LEU A CA 1
ATOM 3250 C C . LEU A 1 410 ? 4.005 9.099 -3.449 1.00 87.94 410 LEU A C 1
ATOM 3252 O O . LEU A 1 410 ? 3.743 8.964 -2.254 1.00 87.94 410 LEU A O 1
ATOM 3256 N N . ASP A 1 411 ? 3.616 10.156 -4.162 1.00 84.62 411 ASP A N 1
ATOM 3257 C CA . ASP A 1 411 ? 2.739 11.215 -3.642 1.00 84.62 411 ASP A CA 1
ATOM 3258 C C . ASP A 1 411 ? 1.269 10.760 -3.656 1.00 84.62 411 ASP A C 1
ATOM 3260 O O . ASP A 1 411 ? 0.437 11.220 -4.437 1.00 84.62 411 ASP A O 1
ATOM 3264 N N . MET A 1 412 ? 0.965 9.758 -2.833 1.00 83.00 412 MET A N 1
ATOM 3265 C CA . MET A 1 412 ? -0.385 9.240 -2.641 1.00 83.00 412 MET A CA 1
ATOM 3266 C C . MET A 1 412 ? -0.831 9.551 -1.220 1.00 83.00 412 MET A C 1
ATOM 3268 O O . MET A 1 412 ? -0.231 9.091 -0.248 1.00 83.00 412 MET A O 1
ATOM 3272 N N . GLN A 1 413 ? -1.905 10.328 -1.106 1.00 86.00 413 GLN A N 1
ATOM 3273 C CA . GLN A 1 413 ? -2.527 10.617 0.180 1.00 86.00 413 GLN A CA 1
ATOM 3274 C C . GLN A 1 413 ? -3.225 9.367 0.712 1.00 86.00 413 GLN A C 1
ATOM 3276 O O . GLN A 1 413 ? -3.924 8.676 -0.033 1.00 86.00 413 GLN A O 1
ATOM 3281 N N . PHE A 1 414 ? -3.060 9.105 2.008 1.00 89.19 414 PHE A N 1
ATOM 3282 C CA . PHE A 1 414 ? -3.809 8.059 2.690 1.00 89.19 414 PHE A CA 1
ATOM 3283 C C . PHE A 1 414 ? -5.310 8.308 2.530 1.00 89.19 414 PHE A C 1
ATOM 3285 O O . PHE A 1 414 ? -5.808 9.403 2.800 1.00 89.19 414 PHE A O 1
ATOM 3292 N N . MET A 1 415 ? -6.037 7.275 2.115 1.00 92.19 415 MET A N 1
ATOM 3293 C CA . MET A 1 415 ? -7.486 7.316 2.018 1.00 92.19 415 MET A CA 1
ATOM 3294 C C . MET A 1 415 ? -8.103 6.272 2.929 1.00 92.19 415 MET A C 1
ATOM 3296 O O . MET A 1 415 ? -7.831 5.075 2.837 1.00 92.19 415 MET A O 1
ATOM 3300 N N . PHE A 1 416 ? -8.994 6.727 3.799 1.00 91.69 416 PHE A N 1
ATOM 3301 C CA . PHE A 1 416 ? -9.728 5.821 4.662 1.00 91.69 416 PHE A CA 1
ATOM 3302 C C . PHE A 1 416 ? -10.778 5.044 3.840 1.00 91.69 416 PHE A C 1
ATOM 3304 O O . PHE A 1 416 ? -11.588 5.685 3.161 1.00 91.69 416 PHE A O 1
ATOM 3311 N N . PRO A 1 417 ? -10.795 3.698 3.883 1.00 92.75 417 PRO A N 1
ATOM 3312 C CA . PRO A 1 417 ? -11.791 2.905 3.170 1.00 92.75 417 PRO A CA 1
ATOM 3313 C C . PRO A 1 417 ? -13.226 3.267 3.583 1.00 92.75 417 PRO A C 1
ATOM 3315 O O . PRO A 1 417 ? -13.498 3.448 4.773 1.00 92.75 417 PRO A O 1
ATOM 3318 N N . PRO A 1 418 ? -14.164 3.387 2.631 1.00 88.06 418 PRO A N 1
ATOM 3319 C CA . PRO A 1 418 ? -15.548 3.724 2.950 1.00 88.06 418 PRO A CA 1
ATOM 3320 C C . PRO A 1 418 ? -16.366 2.540 3.489 1.00 88.06 418 PRO A C 1
ATOM 3322 O O . PRO A 1 418 ? -17.402 2.789 4.103 1.00 88.06 418 PRO A O 1
ATOM 3325 N N . ASP A 1 419 ? -15.928 1.303 3.241 1.00 89.38 419 ASP A N 1
ATOM 3326 C CA . ASP A 1 419 ? -16.644 0.049 3.500 1.00 89.38 419 ASP A CA 1
ATOM 3327 C C . ASP A 1 419 ? -15.668 -1.137 3.684 1.00 89.38 419 ASP A C 1
ATOM 3329 O O . ASP A 1 419 ? -14.441 -0.965 3.734 1.00 89.38 419 ASP A O 1
ATOM 3333 N N . GLY A 1 420 ? -16.212 -2.352 3.831 1.00 90.56 420 GLY A N 1
ATOM 3334 C CA . GLY A 1 420 ? -15.428 -3.589 3.915 1.00 90.56 420 GLY A CA 1
ATOM 3335 C C . GLY A 1 420 ? -14.886 -3.864 5.317 1.00 90.56 420 GLY A C 1
ATOM 3336 O O . GLY A 1 420 ? -13.881 -4.562 5.479 1.00 90.56 420 GLY A O 1
ATOM 3337 N N . TYR A 1 421 ? -15.525 -3.285 6.331 1.00 93.50 421 TYR A N 1
ATOM 3338 C CA . TYR A 1 421 ? -15.193 -3.488 7.738 1.00 93.50 421 TYR A CA 1
ATOM 3339 C C . TYR A 1 421 ? -15.998 -4.644 8.322 1.00 93.50 421 TYR A C 1
ATOM 3341 O O . TYR A 1 421 ? -17.145 -4.892 7.947 1.00 93.50 421 TYR A O 1
ATOM 3349 N N . SER A 1 422 ? -15.399 -5.376 9.259 1.00 90.94 422 SER A N 1
ATOM 3350 C CA . SER A 1 422 ? -16.006 -6.607 9.771 1.00 90.94 422 SER A CA 1
ATOM 3351 C C . SER A 1 422 ? -17.318 -6.347 10.509 1.00 90.94 422 SER A C 1
ATOM 3353 O O . SER A 1 422 ? -18.232 -7.164 10.411 1.00 90.94 422 SER A O 1
ATOM 3355 N N . ILE A 1 423 ? -17.447 -5.214 11.204 1.00 88.50 423 ILE A N 1
ATOM 3356 C CA . ILE A 1 423 ? -18.650 -4.826 11.950 1.00 88.50 423 ILE A CA 1
ATOM 3357 C C . ILE A 1 423 ? -19.912 -4.795 11.077 1.00 88.50 423 ILE A C 1
ATOM 3359 O O . ILE A 1 423 ? -20.997 -5.083 11.575 1.00 88.50 423 ILE A O 1
ATOM 3363 N N . GLU A 1 424 ? -19.791 -4.518 9.776 1.00 87.50 424 GLU A N 1
ATOM 3364 C CA . GLU A 1 424 ? -20.931 -4.466 8.848 1.00 87.50 424 GLU A CA 1
ATOM 3365 C C . GLU A 1 424 ? -21.627 -5.828 8.709 1.00 87.50 424 GLU A C 1
ATOM 3367 O O . GLU A 1 424 ? -22.837 -5.908 8.481 1.00 87.50 424 GLU A O 1
ATOM 3372 N N . MET A 1 425 ? -20.860 -6.905 8.895 1.00 81.69 425 MET A N 1
ATOM 3373 C CA . MET A 1 425 ? -21.313 -8.289 8.762 1.00 81.69 425 MET A CA 1
ATOM 3374 C C . MET A 1 425 ? -21.649 -8.939 10.110 1.00 81.69 425 MET A C 1
ATOM 3376 O O . MET A 1 425 ? -22.252 -10.013 10.142 1.00 81.69 425 MET A O 1
ATOM 3380 N N . VAL A 1 426 ? -21.274 -8.314 11.228 1.00 76.44 426 VAL A N 1
ATOM 3381 C CA . VAL A 1 426 ? -21.470 -8.873 12.569 1.00 76.44 426 VAL A CA 1
ATOM 3382 C C . VAL A 1 426 ? -22.885 -8.564 13.062 1.00 76.44 426 VAL A C 1
ATOM 3384 O O . VAL A 1 426 ? -23.259 -7.411 13.272 1.00 76.44 426 VAL A O 1
ATOM 3387 N N . ARG A 1 427 ? -23.688 -9.618 13.246 1.00 70.94 427 ARG A N 1
ATOM 3388 C CA . ARG A 1 427 ? -25.045 -9.546 13.824 1.00 70.94 427 ARG A CA 1
ATOM 3389 C C . ARG A 1 427 ? -25.074 -10.017 15.277 1.00 70.94 427 ARG A C 1
ATOM 3391 O O . ARG A 1 427 ? -25.680 -9.358 16.114 1.00 70.94 427 ARG A O 1
ATOM 3398 N N . ASP A 1 428 ? -24.360 -11.101 15.555 1.00 71.44 428 ASP A N 1
ATOM 3399 C CA . ASP A 1 428 ? -24.207 -11.706 16.878 1.00 71.44 428 ASP A CA 1
ATOM 3400 C C . ASP A 1 428 ? -22.776 -11.543 17.391 1.00 71.44 428 ASP A C 1
ATOM 3402 O O . ASP A 1 428 ? -21.906 -11.044 16.680 1.00 71.44 428 ASP A O 1
ATOM 3406 N N . LEU A 1 429 ? -22.505 -11.957 18.631 1.00 69.44 429 LEU A N 1
ATOM 3407 C CA . LEU A 1 429 ? -21.143 -11.936 19.152 1.00 69.44 429 LEU A CA 1
ATOM 3408 C C . LEU A 1 429 ? -20.268 -12.882 18.301 1.00 69.44 429 LEU A C 1
ATOM 3410 O O . LEU A 1 429 ? -20.588 -14.071 18.219 1.00 69.44 429 LEU A O 1
ATOM 3414 N N . PRO A 1 430 ? -19.177 -12.404 17.665 1.00 74.19 430 PRO A N 1
ATOM 3415 C CA . PRO A 1 430 ? -18.304 -13.279 16.892 1.00 74.19 430 PRO A CA 1
ATOM 3416 C C . PRO A 1 430 ? -17.803 -14.432 17.774 1.00 74.19 430 PRO A C 1
ATOM 3418 O O . PRO A 1 430 ? -17.354 -14.149 18.886 1.00 74.19 430 PRO A O 1
ATOM 3421 N N . PRO A 1 431 ? -17.814 -15.698 17.306 1.00 69.25 431 PRO A N 1
ATOM 3422 C CA . PRO A 1 431 ? -17.447 -16.851 18.133 1.00 69.25 431 PRO A CA 1
ATOM 3423 C C . PRO A 1 431 ? -16.114 -16.665 18.865 1.00 69.25 431 PRO A C 1
ATOM 3425 O O . PRO A 1 431 ? -16.050 -16.871 20.070 1.00 69.25 431 PRO A O 1
ATOM 3428 N N . GLY A 1 432 ? -15.117 -16.125 18.150 1.00 77.12 432 GLY A N 1
ATOM 3429 C CA . GLY A 1 432 ? -13.768 -15.850 18.648 1.00 77.12 432 GLY A CA 1
ATOM 3430 C C . GLY A 1 432 ? -13.654 -14.825 19.788 1.00 77.12 432 GLY A C 1
ATOM 3431 O O . GLY A 1 432 ? -12.578 -14.666 20.367 1.00 77.12 432 GLY A O 1
ATOM 3432 N N . MET A 1 433 ? -14.731 -14.098 20.102 1.00 78.62 433 MET A N 1
ATOM 3433 C CA . MET A 1 433 ? -14.760 -13.182 21.244 1.00 78.62 433 MET A CA 1
ATOM 3434 C C . MET A 1 433 ? -14.755 -13.937 22.573 1.00 78.62 433 MET A C 1
ATOM 3436 O O . MET A 1 433 ? -14.197 -13.434 23.545 1.00 78.62 433 MET A O 1
ATOM 3440 N N . ASN A 1 434 ? -15.323 -15.144 22.630 1.00 72.38 434 ASN A N 1
ATOM 3441 C CA . ASN A 1 434 ? -15.325 -15.947 23.853 1.00 72.38 434 ASN A CA 1
ATOM 3442 C C . ASN A 1 434 ? -13.907 -16.354 24.257 1.00 72.38 434 ASN A C 1
ATOM 3444 O O . ASN A 1 434 ? -13.517 -16.205 25.417 1.00 72.38 434 ASN A O 1
ATOM 3448 N N . GLU A 1 435 ? -13.109 -16.817 23.295 1.00 76.56 435 GLU A N 1
ATOM 3449 C CA . GLU A 1 435 ? -11.704 -17.152 23.501 1.00 76.56 435 GLU A CA 1
ATOM 3450 C C . GLU A 1 435 ? -10.893 -15.910 23.863 1.00 76.56 435 GLU A C 1
ATOM 3452 O O . GLU A 1 435 ? -10.014 -15.986 24.719 1.00 76.56 435 GLU A O 1
ATOM 3457 N N . PHE A 1 436 ? -11.208 -14.754 23.271 1.00 80.62 436 PHE A N 1
ATOM 3458 C CA . PHE A 1 436 ? -10.585 -13.491 23.657 1.00 80.62 436 PHE A CA 1
ATOM 3459 C C . PHE A 1 436 ? -10.880 -13.124 25.115 1.00 80.62 436 PHE A C 1
ATOM 3461 O O . PHE A 1 436 ? -9.976 -12.733 25.851 1.00 80.62 436 PHE A O 1
ATOM 3468 N N . PHE A 1 437 ? -12.114 -13.300 25.581 1.00 75.69 437 PHE A N 1
ATOM 3469 C CA . PHE A 1 437 ? -12.439 -13.047 26.982 1.00 75.69 437 PHE A CA 1
ATOM 3470 C C . PHE A 1 437 ? -11.728 -14.015 27.917 1.00 75.69 437 PHE A C 1
ATOM 3472 O O . PHE A 1 437 ? -11.226 -13.599 28.962 1.00 75.69 437 PHE A O 1
ATOM 3479 N N . HIS A 1 438 ? -11.626 -15.284 27.528 1.00 73.94 438 HIS A N 1
ATOM 3480 C CA . HIS A 1 438 ? -10.840 -16.252 28.277 1.00 73.94 438 HIS A CA 1
ATOM 3481 C C . HIS A 1 438 ? -9.351 -15.873 28.304 1.00 73.94 438 HIS A C 1
ATOM 3483 O O . HIS A 1 438 ? -8.722 -15.926 29.360 1.00 73.94 438 HIS A O 1
ATOM 3489 N N . TYR A 1 439 ? -8.798 -15.404 27.181 1.00 78.06 439 TYR A N 1
ATOM 3490 C CA . TYR A 1 439 ? -7.444 -14.854 27.113 1.00 78.06 439 TYR A CA 1
ATOM 3491 C C . TYR A 1 439 ? -7.270 -13.695 28.102 1.00 78.06 439 TYR A C 1
ATOM 3493 O O . TYR A 1 439 ? -6.338 -13.716 28.906 1.00 78.06 439 TYR A O 1
ATOM 3501 N N . CYS A 1 440 ? -8.196 -12.733 28.122 1.00 75.31 440 CYS A N 1
ATOM 3502 C CA . CYS A 1 440 ? -8.151 -11.625 29.072 1.00 75.31 440 CYS A CA 1
ATOM 3503 C C . CYS A 1 440 ? -8.197 -12.108 30.528 1.00 75.31 440 CYS A C 1
ATOM 3505 O O . CYS A 1 440 ? -7.437 -11.615 31.359 1.00 75.31 440 CYS A O 1
ATOM 3507 N N . GLN A 1 441 ? -9.035 -13.100 30.841 1.00 69.81 441 GLN A N 1
ATOM 3508 C CA . GLN A 1 441 ? -9.106 -13.698 32.178 1.00 69.81 441 GLN A CA 1
ATOM 3509 C C . GLN A 1 441 ? -7.783 -14.350 32.587 1.00 69.81 441 GLN A C 1
ATOM 3511 O O . GLN A 1 441 ? -7.311 -14.120 33.699 1.00 69.81 441 GLN A O 1
ATOM 3516 N N . MET A 1 442 ? -7.157 -15.112 31.687 1.00 71.19 442 MET A N 1
ATOM 3517 C CA . MET A 1 442 ? -5.877 -15.780 31.944 1.00 71.19 442 MET A CA 1
ATOM 3518 C C . MET A 1 442 ? -4.729 -14.797 32.187 1.00 71.19 442 MET A C 1
ATOM 3520 O O . MET A 1 442 ? -3.819 -15.104 32.952 1.00 71.19 442 MET A O 1
ATOM 3524 N N . GLN A 1 443 ? -4.790 -13.598 31.603 1.00 69.81 443 GLN A N 1
ATOM 3525 C CA . GLN A 1 443 ? -3.832 -12.526 31.893 1.00 69.81 443 GLN A CA 1
ATOM 3526 C C . GLN A 1 443 ? -4.066 -11.861 33.266 1.00 69.81 443 GLN A C 1
ATOM 3528 O O . GLN A 1 443 ? -3.260 -11.032 33.696 1.00 69.81 443 GLN A O 1
ATOM 3533 N N . GLY A 1 444 ? -5.147 -12.219 33.976 1.00 66.38 444 GLY A N 1
ATOM 3534 C CA . GLY A 1 444 ? -5.574 -11.633 35.254 1.00 66.38 444 GLY A CA 1
ATOM 3535 C C . GLY A 1 444 ? -6.761 -10.664 35.151 1.00 66.38 444 GLY A C 1
ATOM 3536 O O . GLY A 1 444 ? -7.021 -9.914 36.093 1.00 66.38 444 GLY A O 1
ATOM 3537 N N . GLY A 1 445 ? -7.474 -10.648 34.020 1.00 60.28 445 GLY A N 1
ATOM 3538 C CA . GLY A 1 445 ? -8.585 -9.744 33.715 1.00 60.28 445 GLY A CA 1
ATOM 3539 C C . GLY A 1 445 ? -9.898 -10.125 34.373 1.00 60.28 445 GLY A C 1
ATOM 3540 O O . GLY A 1 445 ? -10.894 -10.361 33.698 1.00 60.28 445 GLY A O 1
ATOM 3541 N N . TYR A 1 446 ? -9.921 -10.129 35.702 1.00 60.88 446 TYR A N 1
ATOM 3542 C CA . TYR A 1 446 ? -11.123 -10.373 36.507 1.00 60.88 446 TYR A CA 1
ATOM 3543 C C . TYR A 1 446 ? -12.046 -9.141 36.625 1.00 60.88 446 TYR A C 1
ATOM 3545 O O . TYR A 1 446 ? -12.900 -9.085 37.507 1.00 60.88 446 TYR A O 1
ATOM 3553 N N . PHE A 1 447 ? -11.863 -8.128 35.772 1.00 59.84 447 PHE A N 1
ATOM 3554 C CA . PHE A 1 447 ? -12.422 -6.782 35.958 1.00 59.84 447 PHE A CA 1
ATOM 3555 C C . PHE A 1 447 ? -13.569 -6.429 35.005 1.00 59.84 447 PHE A C 1
ATOM 3557 O O . PHE A 1 447 ? -13.991 -5.274 34.987 1.00 59.84 447 PHE A O 1
ATOM 3564 N N . PHE A 1 448 ? -14.061 -7.390 34.217 1.00 68.38 448 PHE A N 1
ATOM 3565 C CA . PHE A 1 448 ? -15.097 -7.149 33.211 1.00 68.38 448 PHE A CA 1
ATOM 3566 C C . PHE A 1 448 ? -16.338 -7.976 33.491 1.00 68.38 448 PHE A C 1
ATOM 3568 O O . PHE A 1 448 ? -16.256 -9.189 33.692 1.00 68.38 448 PHE A O 1
ATOM 3575 N N . LYS A 1 449 ? -17.493 -7.319 33.459 1.00 67.12 449 LYS A N 1
ATOM 3576 C CA . LYS A 1 449 ? -18.797 -7.963 33.528 1.00 67.12 449 LYS A CA 1
ATOM 3577 C C . LYS A 1 449 ? -19.494 -7.848 32.177 1.00 67.12 449 LYS A C 1
ATOM 3579 O O . LYS A 1 449 ? -19.541 -6.777 31.579 1.00 67.12 449 LYS A O 1
ATOM 3584 N N . PHE A 1 450 ? -20.043 -8.963 31.704 1.00 64.81 450 PHE A N 1
ATOM 3585 C CA . PHE A 1 450 ? -20.805 -8.997 30.461 1.00 64.81 450 PHE A CA 1
ATOM 3586 C C . PHE A 1 450 ? -22.273 -8.708 30.728 1.00 64.81 450 PHE A C 1
ATOM 3588 O O . PHE A 1 450 ? -22.930 -9.416 31.496 1.00 64.81 450 PHE A O 1
ATOM 3595 N N . VAL A 1 451 ? -22.791 -7.689 30.052 1.00 62.97 451 VAL A N 1
ATOM 3596 C CA . VAL A 1 451 ? -24.218 -7.380 30.065 1.00 62.97 451 VAL A CA 1
ATOM 3597 C C . VAL A 1 451 ? -24.802 -7.803 28.726 1.00 62.97 451 VAL A C 1
ATOM 3599 O O . VAL A 1 451 ? -24.516 -7.190 27.699 1.00 62.97 451 VAL A O 1
ATOM 3602 N N . PHE A 1 452 ? -25.588 -8.879 28.731 1.00 63.50 452 PHE A N 1
ATOM 3603 C CA . PHE A 1 452 ? -26.280 -9.367 27.539 1.00 63.50 452 PHE A CA 1
ATOM 3604 C C . PHE A 1 452 ? -27.669 -8.739 27.475 1.00 63.50 452 PHE A C 1
ATOM 3606 O O . PHE A 1 452 ? -28.391 -8.680 28.474 1.00 63.50 452 PHE A O 1
ATOM 3613 N N . LEU A 1 453 ? -28.046 -8.260 26.290 1.00 57.31 453 LEU A N 1
ATOM 3614 C CA . LEU A 1 453 ? -29.326 -7.575 26.108 1.00 57.31 453 LEU A CA 1
ATOM 3615 C C . LEU A 1 453 ? -30.510 -8.545 25.953 1.00 57.31 453 LEU A C 1
ATOM 3617 O O . LEU A 1 453 ? -31.647 -8.106 26.096 1.00 57.31 453 LEU A O 1
ATOM 3621 N N . SER A 1 454 ? -30.277 -9.846 25.718 1.00 55.69 454 SER A N 1
ATOM 3622 C CA . SER A 1 454 ? -31.327 -10.873 25.755 1.00 55.69 454 SER A CA 1
ATOM 3623 C C . SER A 1 454 ? -30.830 -12.223 26.319 1.00 55.69 454 SER A C 1
ATOM 3625 O O . SER A 1 454 ? -29.633 -12.521 26.268 1.00 55.69 454 SER A O 1
ATOM 3627 N N . PRO A 1 455 ? -31.727 -13.069 26.872 1.00 51.06 455 PRO A N 1
ATOM 3628 C CA . PRO A 1 455 ? -31.385 -14.432 27.298 1.00 51.06 455 PRO A CA 1
ATOM 3629 C C . PRO A 1 455 ? -30.912 -15.319 26.136 1.00 51.06 455 PRO A C 1
ATOM 3631 O O . PRO A 1 455 ? -30.048 -16.173 26.309 1.00 51.06 455 PRO A O 1
ATOM 3634 N N . GLU A 1 456 ? -31.473 -15.102 24.946 1.00 54.06 456 GLU A N 1
ATOM 3635 C CA . GLU A 1 456 ? -31.191 -15.871 23.732 1.00 54.06 456 GLU A CA 1
ATOM 3636 C C . GLU A 1 456 ? -29.768 -15.603 23.221 1.00 54.06 456 GLU A C 1
ATOM 3638 O O . GLU A 1 456 ? -29.058 -16.549 22.875 1.00 54.06 456 GLU A O 1
ATOM 3643 N N . THR A 1 457 ? -29.300 -14.345 23.260 1.00 54.69 457 THR A N 1
ATOM 3644 C CA . THR A 1 457 ? -27.903 -14.014 22.928 1.00 54.69 457 THR A CA 1
ATOM 3645 C C . THR A 1 457 ? -26.930 -14.529 23.980 1.00 54.69 457 THR A C 1
ATOM 3647 O O . THR A 1 457 ? -25.831 -14.954 23.622 1.00 54.69 457 THR A O 1
ATOM 3650 N N . ALA A 1 458 ? -27.321 -14.560 25.258 1.00 53.81 458 ALA A N 1
ATOM 3651 C CA . ALA A 1 458 ? -26.512 -15.169 26.311 1.00 53.81 458 ALA A CA 1
ATOM 3652 C C . ALA A 1 458 ? -26.349 -16.689 26.100 1.00 53.81 458 ALA A C 1
ATOM 3654 O O . ALA A 1 458 ? -25.227 -17.195 26.145 1.00 53.81 458 ALA A O 1
ATOM 3655 N N . GLU A 1 459 ? -27.435 -17.421 25.818 1.00 52.41 459 GLU A N 1
ATOM 3656 C CA . GLU A 1 459 ? -27.379 -18.871 25.562 1.00 52.41 459 GLU A CA 1
ATOM 3657 C C . GLU A 1 459 ? -26.575 -19.219 24.302 1.00 52.41 459 GLU A C 1
ATOM 3659 O O . GLU A 1 459 ? -25.785 -20.167 24.334 1.00 52.41 459 GLU A O 1
ATOM 3664 N N . ALA A 1 460 ? -26.735 -18.447 23.222 1.00 52.72 460 ALA A N 1
ATOM 3665 C CA . ALA A 1 460 ? -26.015 -18.652 21.966 1.00 52.72 460 ALA A CA 1
ATOM 3666 C C . ALA A 1 460 ? -24.519 -18.306 22.061 1.00 52.72 460 ALA A C 1
ATOM 3668 O O . ALA A 1 460 ? -23.700 -18.969 21.429 1.00 52.72 460 ALA A O 1
ATOM 3669 N N . SER A 1 461 ? -24.157 -17.288 22.853 1.00 48.75 461 SER A N 1
ATOM 3670 C CA . SER A 1 461 ? -22.776 -16.796 22.926 1.00 48.75 461 SER A CA 1
ATOM 3671 C C . SER A 1 461 ? -21.909 -17.621 23.866 1.00 48.75 461 SER A C 1
ATOM 3673 O O . SER A 1 461 ? -20.785 -17.939 23.512 1.00 48.75 461 SER A O 1
ATOM 3675 N N . ILE A 1 462 ? -22.398 -17.981 25.054 1.00 50.72 462 ILE A N 1
ATOM 3676 C CA . ILE A 1 462 ? -21.546 -18.586 26.093 1.00 50.72 462 ILE A CA 1
ATOM 3677 C C . ILE A 1 462 ? -21.792 -20.097 26.245 1.00 50.72 462 ILE A C 1
ATOM 3679 O O . ILE A 1 462 ? -21.013 -20.795 26.889 1.00 50.72 462 ILE A O 1
ATOM 3683 N N . GLY A 1 463 ? -22.853 -20.632 25.631 1.00 47.09 463 GLY A N 1
ATOM 3684 C CA . GLY A 1 463 ? -23.277 -22.020 25.792 1.00 47.09 463 GLY A CA 1
ATOM 3685 C C . GLY A 1 463 ? -23.935 -22.283 27.155 1.00 47.09 463 GLY A C 1
ATOM 3686 O O . GLY A 1 463 ? -23.548 -21.734 28.192 1.00 47.09 463 GLY A O 1
ATOM 3687 N N . ARG A 1 464 ? -24.947 -23.164 27.180 1.00 44.78 464 ARG A N 1
ATOM 3688 C CA . ARG A 1 464 ? -25.728 -23.481 28.398 1.00 44.78 464 ARG A CA 1
ATOM 3689 C C . ARG A 1 464 ? -24.864 -23.957 29.573 1.00 44.78 464 ARG A C 1
ATOM 3691 O O . ARG A 1 464 ? -25.149 -23.609 30.719 1.00 44.78 464 ARG A O 1
ATOM 3698 N N . ASP A 1 465 ? -23.782 -24.683 29.295 1.00 41.19 465 ASP A N 1
ATOM 3699 C CA . ASP A 1 465 ? -22.875 -25.217 30.321 1.00 41.19 465 ASP A CA 1
ATOM 3700 C C . ASP A 1 465 ? -22.016 -24.138 30.998 1.00 41.19 465 ASP A C 1
ATOM 3702 O O . ASP A 1 465 ? -21.663 -24.273 32.174 1.00 41.19 465 ASP A O 1
ATOM 3706 N N . PHE A 1 466 ? -21.707 -23.039 30.304 1.00 42.44 466 PHE A N 1
ATOM 3707 C CA . PHE A 1 466 ? -20.943 -21.935 30.881 1.00 42.44 466 PHE A CA 1
ATOM 3708 C C . PHE A 1 466 ? -21.832 -21.025 31.733 1.00 42.44 466 PHE A C 1
ATOM 3710 O O . PHE A 1 466 ? -21.418 -20.610 32.811 1.00 42.44 466 PHE A O 1
ATOM 3717 N N . ILE A 1 467 ? -23.088 -20.796 31.330 1.00 42.47 467 ILE A N 1
ATOM 3718 C CA . ILE A 1 467 ? -24.095 -20.099 32.155 1.00 42.47 467 ILE A CA 1
ATOM 3719 C C . ILE A 1 467 ? -24.337 -20.865 33.467 1.00 42.47 467 ILE A C 1
ATOM 3721 O O . ILE A 1 467 ? -24.462 -20.262 34.535 1.00 42.47 467 ILE A O 1
ATOM 3725 N N . ALA A 1 468 ? -24.340 -22.202 33.412 1.00 38.38 468 ALA A N 1
ATOM 3726 C CA . ALA A 1 468 ? -24.456 -23.053 34.593 1.00 38.38 468 ALA A CA 1
ATOM 3727 C C . ALA A 1 468 ? -23.196 -23.025 35.486 1.00 38.38 468 ALA A C 1
ATOM 3729 O O . ALA A 1 468 ? -23.331 -22.991 36.711 1.00 38.38 468 ALA A O 1
ATOM 3730 N N . LYS A 1 469 ? -21.986 -22.979 34.903 1.00 37.31 469 LYS A N 1
ATOM 3731 C CA . LYS A 1 469 ? -20.706 -22.842 35.636 1.00 37.31 469 LYS A CA 1
ATOM 3732 C C . LYS A 1 469 ? -20.421 -21.424 36.149 1.00 37.31 469 LYS A C 1
ATOM 3734 O O . LYS A 1 469 ? -19.694 -21.276 37.126 1.00 37.31 469 LYS A O 1
ATOM 3739 N N . ALA A 1 470 ? -21.030 -20.392 35.564 1.00 36.69 470 ALA A N 1
ATOM 3740 C CA . ALA A 1 470 ? -20.920 -19.000 36.008 1.00 36.69 470 ALA A CA 1
ATOM 3741 C C . ALA A 1 470 ? -21.622 -18.733 37.356 1.00 36.69 470 ALA A C 1
ATOM 3743 O O . ALA A 1 470 ? -21.382 -17.695 37.978 1.00 36.69 470 ALA A O 1
ATOM 3744 N N . LYS A 1 471 ? -22.402 -19.693 37.884 1.00 34.41 471 LYS A N 1
ATOM 3745 C CA . LYS A 1 471 ? -22.840 -19.739 39.294 1.00 34.41 471 LYS A CA 1
ATOM 3746 C C . LYS A 1 471 ? -21.664 -20.056 40.234 1.00 34.41 471 LYS A C 1
ATOM 3748 O O . LYS A 1 471 ? -21.675 -21.047 40.957 1.00 34.41 471 LYS A O 1
ATOM 3753 N N . GLY A 1 472 ? -20.635 -19.218 40.204 1.00 35.12 472 GLY A N 1
ATOM 3754 C CA . GLY A 1 472 ? -19.430 -19.384 41.016 1.00 35.12 472 GLY A CA 1
ATOM 3755 C C . GLY A 1 472 ? -18.189 -18.659 40.501 1.00 35.12 472 GLY A C 1
ATOM 3756 O O . GLY A 1 472 ? -17.185 -18.632 41.208 1.00 35.12 472 GLY A O 1
ATOM 3757 N N . THR A 1 473 ? -18.211 -18.053 39.307 1.00 33.94 473 THR A N 1
ATOM 3758 C CA . THR A 1 473 ? -17.040 -17.328 38.785 1.00 33.94 473 THR A CA 1
ATOM 3759 C C . THR A 1 473 ? -17.455 -16.123 37.943 1.00 33.94 473 THR A C 1
ATOM 3761 O O . THR A 1 473 ? -17.905 -16.299 36.821 1.00 33.94 473 THR A O 1
ATOM 3764 N N . ILE A 1 474 ? -17.308 -14.925 38.532 1.00 38.09 474 ILE A N 1
ATOM 3765 C CA . ILE A 1 474 ? -16.930 -13.585 38.002 1.00 38.09 474 ILE A CA 1
ATOM 3766 C C . ILE A 1 474 ? -17.602 -13.049 36.709 1.00 38.09 474 ILE A C 1
ATOM 3768 O O . ILE A 1 474 ? -17.458 -11.878 36.391 1.00 38.09 474 ILE A O 1
ATOM 3772 N N . ILE A 1 475 ? -18.440 -13.804 36.005 1.00 37.41 475 ILE A N 1
ATOM 3773 C CA . ILE A 1 475 ? -19.320 -13.296 34.950 1.00 37.41 475 ILE A CA 1
ATOM 3774 C C . ILE A 1 475 ? -20.720 -13.208 35.550 1.00 37.41 475 ILE A C 1
ATOM 3776 O O . ILE A 1 475 ? -21.491 -14.165 35.545 1.00 37.41 475 ILE A O 1
ATOM 3780 N N . GLN A 1 476 ? -21.058 -12.047 36.114 1.00 40.94 476 GLN A N 1
ATOM 3781 C CA . GLN A 1 476 ? -22.459 -11.743 36.391 1.00 40.94 476 GLN A CA 1
ATOM 3782 C C . GLN A 1 476 ? -23.146 -11.463 35.052 1.00 40.94 476 GLN A C 1
ATOM 3784 O O . GLN A 1 476 ? -23.103 -10.341 34.557 1.00 40.94 476 GLN A O 1
ATOM 3789 N N . VAL A 1 477 ? -23.787 -12.477 34.474 1.00 39.25 477 VAL A N 1
ATOM 3790 C CA . VAL A 1 477 ? -24.713 -12.284 33.355 1.00 39.25 477 VAL A CA 1
ATOM 3791 C C . VAL A 1 477 ? -25.909 -11.495 33.888 1.00 39.25 477 VAL A C 1
ATOM 3793 O O . VAL A 1 477 ? -26.780 -12.044 34.561 1.00 39.25 477 VAL A O 1
ATOM 3796 N N . ALA A 1 478 ? -25.928 -10.189 33.639 1.00 39.88 478 ALA A N 1
ATOM 3797 C CA . ALA A 1 478 ? -27.129 -9.390 33.817 1.00 39.88 478 ALA A CA 1
ATOM 3798 C C . ALA A 1 478 ? -27.915 -9.461 32.508 1.00 39.88 478 ALA A C 1
ATOM 3800 O O . ALA A 1 478 ? -27.466 -8.940 31.490 1.00 39.88 478 ALA A O 1
ATOM 3801 N N . ILE A 1 479 ? -29.061 -10.140 32.535 1.00 40.53 479 ILE A N 1
ATOM 3802 C CA . ILE A 1 479 ? -30.054 -10.047 31.466 1.00 40.53 479 ILE A CA 1
ATOM 3803 C C . ILE A 1 479 ? -30.805 -8.744 31.717 1.00 40.53 479 ILE A C 1
ATOM 3805 O O . ILE A 1 479 ? -31.461 -8.596 32.751 1.00 40.53 479 ILE A O 1
ATOM 3809 N N . ALA A 1 480 ? -30.674 -7.784 30.805 1.00 37.38 480 ALA A N 1
ATOM 3810 C CA . ALA A 1 480 ? -31.481 -6.576 30.860 1.00 37.38 480 ALA A CA 1
ATOM 3811 C C . ALA A 1 480 ? -32.943 -6.951 30.567 1.00 37.38 480 ALA A C 1
ATOM 3813 O O . ALA A 1 480 ? -33.301 -7.224 29.426 1.00 37.38 480 ALA A O 1
ATOM 3814 N N . PHE A 1 481 ? -33.788 -6.994 31.597 1.00 30.16 481 PHE A N 1
ATOM 3815 C CA . PHE A 1 481 ? -35.233 -6.989 31.391 1.00 30.16 481 PHE A CA 1
ATOM 3816 C C . PHE A 1 481 ? -35.640 -5.555 31.044 1.00 30.16 481 PHE A C 1
ATOM 3818 O O . PHE A 1 481 ? -35.298 -4.627 31.780 1.00 30.16 481 PHE A O 1
ATOM 3825 N N . SER A 1 482 ? -36.282 -5.391 29.886 1.00 33.53 482 SER A N 1
ATOM 3826 C CA . SER A 1 482 ? -36.838 -4.124 29.394 1.00 33.53 482 SER A CA 1
ATOM 3827 C C . SER A 1 482 ? -37.827 -3.502 30.368 1.00 33.53 482 SER A C 1
ATOM 3829 O O . SER A 1 482 ? -38.695 -4.276 30.842 1.00 33.53 482 SER A O 1
#

InterPro domains:
  IPR002710 Dilute domain [PF01843] (266-369)
  IPR002710 Dilute domain [PS51126] (150-389)
  IPR002710 Dilute domain [SM01132] (266-372)
  IPR028842 Afadin [PTHR10398] (76-444)

Sequence (482 aa):
MLRFGGRNPLLETTFDADGTAPPRSRSLTDLRFAEPGSFRGSMTSLAGDGGRARGPSFTADMLGSMLRSGAPSAVSRSPLPAMLPALIELNDNEDYFFRCVITECQPGSMQFKLSPAFALYMAARYRISRQFQPQTPFERRVQMFRFFIGQIIDNIGRTVASHQNNAEYLTFWLSNSSEFLYILRGDTEIQNILSSTGHLERMQETVEHCYYYLACLIQKSIEQVMGVMTNADMPDKQSTDEVINVLEATMTLFRANRLNAGLTIQLFSHSFYYINQYLFNWMVATPDGRSHLSRAWGVRLRDRLQFVHLWAEKQGLELAAECHMDRIQQAANLLITPKTIDQIASLGATCYKLNSVQVRWLLTHYVSDVCEPEISVNLIDNVVRLAEGQADEVARQDAQSVELEEAKTLDMQFMFPPDGYSIEMVRDLPPGMNEFFHYCQMQGGYFFKFVFLSPETAEASIGRDFIAKAKGTIIQVAIAFS

Foldseek 3Di:
DDDDDDDDDDDDDDDDDDDDDDPDQDFLVNPPDDDDDDDDDDDDDDDDDDDDDADDDCDPVVLVVLLPVVDDPDPPLPQFPPDAQWAKDFFPCVVLVLCDLFQVDDQVLFPQLLLSLVNLVRDLVVLQDCNNPVVDDNVVSLVVSLVSLVVNLVRLLVNLVVCLQPLLSLLSSLQNLLLNLLVCCRHPVSCVSCVVPCSSVSSVVSSVSSLVSNLVSLLVQLVVLLVLCLDPVDQLCRSQVSNLSSVVSSLVSNVSSVPFVSSVLVSVLQVLLQSQQVLQCCLQPPPSNLVQLALVVLVSQLVNLVVVLVSCVVVVNNVSNCSNNLLVNLSSQLRNQALDPVCLVVNLVSQQQPALLQLLRSLVSHDYDPPHDRRDPVSSVSSSVSNCVHNVVSCVVVVHDNDNHDDNGDPDDDDRRPDRRPSSVDPADDQSSQVSVVSSVVVVNLGIEMEGQAPVSVCVRQNPVVVVVCVVGRHPHHHDDD

pLDDT: mean 79.41, std 24.75, range [22.36, 98.75]